Protein AF-A0A2T6ZGC5-F1 (afdb_monomer_lite)

Organism: Tuber borchii (NCBI:txid42251)

Foldseek 3Di:
DFLPLAAAALVLLVLQLPQADFLLVSLVVSCPPPVCVVCVLSNLSNLLSLLVCLLPDPCSLVVSCVNNVNDPPPDDDPDPVVVVSSLSSSLSNLLSSLLNLCVVCVVVPQLLRLCNVVLLVLLVVLVVVVVVVVVVPPPPPPPDPDDSSNLSSLLSNQSSLCVQVVVSVVSRGGGSNRSSVVVHGHDDDSVVSVVSCVVLVVDDPDPPPPPPPPDDDDDDDDDDDDDDDDDDDDDDDDDDDDDDDDDDDDDDDDDDDDPDPCPDDNLVVLVVVLVVLLAAADDPVVLVVSLVSCVVPVVSVQPDDLVCLALSNLLSNLVHPLSSSLSNLQSLLADPPPPDPPDDDDDDDDDDDDDPDRDDSVVSNVSNLVSLLLHALDPSSLVSLLCCQQVDPSDDLVSNLVSLQSNLVNLLVVLVVLVVVCVPDPCPSVVVSLVSLLSNLVSVVSCVVSVSDDLVSCVVSLVSSCSVSVSRPSSVVSSNVSND

Sequence (484 aa):
MFLSTDPLPAELVRTLTIFTDPFQKTANAFLSIPTVRENAFTRVCELHNTLEILSTVHEPISTLMQILGTRTSSGHEFASSSAQEYAREYLGFMLNAEFVLFEAYRIYGLRMNPSLAHWVDVCREYEAAGKQKKQQSGDDGSAKSSGVREEVLRIRVAFVKGILCEHGDRLAGLSPHEFASRGLEFVVDVESFTEALYEQGIYDAPIEGKKSLRGGSGGAGKGHGRELGVDAGASVGGSGCSSASGLTSGAQTPSNGRPSPLAQDTAAEVSTFLVRAMSEELRPNVVNSLLATLKSKPSLLTVYPLDFLSSPTLASLISNNPVLARGILLLLLFPPNTTATTANTTPTPPSTTTPPSPPSTSQRRQEILSSLSFLTPTLNALETINILITQTSALTKDETNLLIHNFLSNGTRSAEEMLDGEYRDGGSGKRAQVRQVQLLCLFVHSLLRAGVISLRDVYYEVQMLGVTFMNVKEARELWRAVSG

Structure (mmCIF, N/CA/C/O backbone):
data_AF-A0A2T6ZGC5-F1
#
_entry.id   AF-A0A2T6ZGC5-F1
#
loop_
_atom_site.group_PDB
_atom_site.id
_atom_site.type_symbol
_atom_site.label_atom_id
_atom_site.label_alt_id
_atom_site.label_comp_id
_atom_site.label_asym_id
_atom_site.label_entity_id
_atom_site.label_seq_id
_atom_site.pdbx_PDB_ins_code
_atom_site.Cartn_x
_atom_site.Cartn_y
_atom_site.Cartn_z
_atom_site.occupancy
_atom_site.B_iso_or_equiv
_atom_site.auth_seq_id
_atom_site.auth_comp_id
_atom_site.auth_asym_id
_atom_site.auth_atom_id
_atom_site.pdbx_PDB_model_num
ATOM 1 N N . MET A 1 1 ? -3.421 14.258 -1.853 1.00 32.41 1 MET A N 1
ATOM 2 C CA . MET A 1 1 ? -2.147 13.718 -2.361 1.00 32.41 1 MET A CA 1
ATOM 3 C C . MET A 1 1 ? -2.339 12.333 -2.989 1.00 32.41 1 MET A C 1
ATOM 5 O O . MET A 1 1 ? -1.838 11.347 -2.471 1.00 32.41 1 MET A O 1
ATOM 9 N N . PHE A 1 2 ? -3.185 12.253 -4.020 1.00 35.22 2 PHE A N 1
ATOM 10 C CA . PHE A 1 2 ? -3.506 11.026 -4.753 1.00 35.22 2 PHE A CA 1
ATOM 11 C C . PHE A 1 2 ? -2.220 10.223 -5.062 1.00 35.22 2 PHE A C 1
ATOM 13 O O . PHE A 1 2 ? -1.184 10.859 -5.273 1.00 35.22 2 PHE A O 1
ATOM 20 N N . LEU A 1 3 ? -2.239 8.875 -5.073 1.00 46.47 3 LEU A N 1
ATOM 21 C CA . LEU A 1 3 ? -1.210 8.110 -5.799 1.00 46.47 3 LEU A CA 1
ATOM 22 C C . LEU A 1 3 ? -1.077 8.770 -7.157 1.00 46.47 3 LEU A C 1
ATOM 24 O O . LEU A 1 3 ? -2.029 8.792 -7.931 1.00 46.47 3 LEU A O 1
ATOM 28 N N . SER A 1 4 ? 0.072 9.388 -7.375 1.00 53.59 4 SER A N 1
ATOM 29 C CA . SER A 1 4 ? 0.343 10.141 -8.580 1.00 53.59 4 SER A CA 1
ATOM 30 C C . SER A 1 4 ? 0.268 9.153 -9.739 1.00 53.59 4 SER A C 1
ATOM 32 O O . SER A 1 4 ? 1.175 8.346 -9.911 1.00 53.59 4 SER A O 1
ATOM 34 N N . THR A 1 5 ? -0.844 9.150 -10.479 1.00 72.81 5 THR A N 1
ATOM 35 C CA . THR A 1 5 ? -0.943 8.490 -11.791 1.00 72.81 5 THR A CA 1
ATOM 36 C C . THR A 1 5 ? -0.094 9.227 -12.822 1.00 72.81 5 THR A C 1
ATOM 38 O O . THR A 1 5 ? 0.101 8.736 -13.935 1.00 72.81 5 THR A O 1
ATOM 41 N N . ASP A 1 6 ? 0.442 10.387 -12.436 1.00 81.88 6 ASP A N 1
ATOM 42 C CA . ASP A 1 6 ? 1.354 11.155 -13.246 1.00 81.88 6 ASP A CA 1
ATOM 43 C C . ASP A 1 6 ? 2.667 10.384 -13.456 1.00 81.88 6 ASP A C 1
ATOM 45 O O . ASP A 1 6 ? 3.156 9.669 -12.570 1.00 81.88 6 ASP A O 1
ATOM 49 N N . PRO A 1 7 ? 3.270 10.529 -14.645 1.00 88.56 7 PRO A N 1
ATOM 50 C CA . PRO A 1 7 ? 4.621 10.061 -14.869 1.00 88.56 7 PRO A CA 1
ATOM 51 C C . PRO A 1 7 ? 5.603 10.836 -13.987 1.00 88.56 7 PRO A C 1
ATOM 53 O O . PRO A 1 7 ? 5.357 11.963 -13.546 1.00 88.56 7 PRO A O 1
ATOM 56 N N . LEU A 1 8 ? 6.772 10.239 -13.794 1.00 93.31 8 LEU A N 1
ATOM 57 C CA . LEU A 1 8 ? 7.867 10.853 -13.071 1.00 93.31 8 LEU A CA 1
ATOM 58 C C . LEU A 1 8 ? 8.237 12.209 -13.716 1.00 93.31 8 LEU A C 1
ATOM 60 O O . LEU A 1 8 ? 8.370 12.287 -14.942 1.00 93.31 8 LEU A O 1
ATOM 64 N N . PRO A 1 9 ? 8.439 13.284 -12.928 1.00 94.31 9 PRO A N 1
ATOM 65 C CA . PRO A 1 9 ? 8.821 14.585 -13.464 1.00 94.31 9 PRO A CA 1
ATOM 66 C C . PRO A 1 9 ? 10.068 14.522 -14.350 1.00 94.31 9 PRO A C 1
ATOM 68 O O . PRO A 1 9 ? 11.040 13.844 -14.015 1.00 94.31 9 PRO A O 1
ATOM 71 N N . ALA A 1 10 ? 10.085 15.313 -15.428 1.00 95.75 10 ALA A N 1
ATOM 72 C CA . ALA A 1 10 ? 11.158 15.326 -16.429 1.00 95.75 10 ALA A CA 1
ATOM 73 C C . ALA A 1 10 ? 12.575 15.428 -15.831 1.00 95.75 10 ALA A C 1
ATOM 75 O O . ALA A 1 10 ? 13.498 14.769 -16.298 1.00 95.75 10 ALA A O 1
ATOM 76 N N . GLU A 1 11 ? 12.753 16.233 -14.780 1.00 95.56 11 GLU A N 1
ATOM 77 C CA . GLU A 1 11 ? 14.049 16.416 -14.113 1.00 95.56 11 GLU A CA 1
ATOM 78 C C . GLU A 1 11 ? 14.565 15.131 -13.449 1.00 95.56 11 GLU A C 1
ATOM 80 O O . GLU A 1 11 ? 15.749 14.798 -13.518 1.00 95.56 11 GLU A O 1
ATOM 85 N N . LEU A 1 12 ? 13.654 14.366 -12.853 1.00 96.94 12 LEU A N 1
ATOM 86 C CA . LEU A 1 12 ? 13.974 13.080 -12.251 1.00 96.94 12 LEU A CA 1
ATOM 87 C C . LEU A 1 12 ? 14.239 12.028 -13.335 1.00 96.94 12 LEU A C 1
ATOM 89 O O . LEU A 1 12 ? 15.185 11.255 -13.215 1.00 96.94 12 LEU A O 1
ATOM 93 N N . VAL A 1 13 ? 13.478 12.056 -14.434 1.00 97.06 13 VAL A N 1
ATOM 94 C CA . VAL A 1 13 ? 13.706 11.176 -15.593 1.00 97.06 13 VAL A CA 1
ATOM 95 C C . VAL A 1 13 ? 15.094 11.401 -16.198 1.00 97.06 13 VAL A C 1
ATOM 97 O O . VAL A 1 13 ? 15.792 10.425 -16.457 1.00 97.06 13 VAL A O 1
ATOM 100 N N . ARG A 1 14 ? 15.557 12.654 -16.332 1.00 96.69 14 ARG A N 1
ATOM 101 C CA . ARG A 1 14 ? 16.923 12.971 -16.811 1.00 96.69 14 ARG A CA 1
ATOM 102 C C . ARG A 1 14 ? 18.022 12.355 -15.954 1.00 96.69 14 ARG A C 1
ATOM 104 O O . ARG A 1 14 ? 19.057 11.957 -16.473 1.00 96.69 14 ARG A O 1
ATOM 111 N N . THR A 1 15 ? 17.805 12.267 -14.644 1.00 97.31 15 THR A N 1
ATOM 112 C CA . THR A 1 15 ? 18.776 11.632 -13.740 1.00 97.31 15 THR A CA 1
ATOM 113 C C . THR A 1 15 ? 18.890 10.133 -14.029 1.00 97.31 15 THR A C 1
ATOM 115 O O . THR A 1 15 ? 19.962 9.551 -13.892 1.00 97.31 15 THR A O 1
ATOM 118 N N . LEU A 1 16 ? 17.799 9.508 -14.475 1.00 98.00 16 LEU A N 1
ATOM 119 C CA . LEU A 1 16 ? 17.730 8.075 -14.745 1.00 98.00 16 LEU A CA 1
ATOM 120 C C . LEU A 1 16 ? 18.127 7.700 -16.178 1.00 98.00 16 LEU A C 1
ATOM 122 O O . LEU A 1 16 ? 18.433 6.538 -16.417 1.00 98.00 16 LEU A O 1
ATOM 126 N N . THR A 1 17 ? 18.195 8.634 -17.130 1.00 97.31 17 THR A N 1
ATOM 127 C CA . THR A 1 17 ? 18.652 8.335 -18.503 1.00 97.31 17 THR A CA 1
ATOM 128 C C . THR A 1 17 ? 20.176 8.225 -18.635 1.00 97.31 17 THR A C 1
ATOM 130 O O . THR A 1 17 ? 20.671 7.859 -19.702 1.00 97.31 17 THR A O 1
ATOM 133 N N . ILE A 1 18 ? 20.941 8.491 -17.566 1.00 96.88 18 ILE A N 1
ATOM 134 C CA . ILE A 1 18 ? 22.409 8.411 -17.580 1.00 96.88 18 ILE A CA 1
ATOM 135 C C . ILE A 1 18 ? 22.857 6.967 -17.851 1.00 96.88 18 ILE A C 1
ATOM 137 O O . ILE A 1 18 ? 22.715 6.076 -17.016 1.00 96.88 18 ILE A O 1
ATOM 141 N N . PHE A 1 19 ? 23.438 6.740 -19.029 1.00 97.12 19 PHE A N 1
ATOM 142 C CA . PHE A 1 19 ? 23.759 5.398 -19.526 1.00 97.12 19 PHE A CA 1
ATOM 143 C C . PHE A 1 19 ? 25.135 4.868 -19.081 1.00 97.12 19 PHE A C 1
ATOM 145 O O . PHE A 1 19 ? 25.390 3.666 -19.144 1.00 97.12 19 PHE A O 1
ATOM 152 N N . THR A 1 20 ? 26.033 5.757 -18.653 1.00 97.75 20 THR A N 1
ATOM 153 C CA . THR A 1 20 ? 27.451 5.449 -18.393 1.00 97.75 20 THR A CA 1
ATOM 154 C C . THR A 1 20 ? 27.832 5.428 -16.920 1.00 97.75 20 THR A C 1
ATOM 156 O O . THR A 1 20 ? 28.897 4.918 -16.585 1.00 97.75 20 THR A O 1
ATOM 159 N N . ASP A 1 21 ? 27.008 5.997 -16.042 1.00 98.19 21 ASP A N 1
ATOM 160 C CA . ASP A 1 21 ? 27.297 6.004 -14.610 1.00 98.19 21 ASP A CA 1
ATOM 161 C C . ASP A 1 21 ? 26.933 4.655 -13.972 1.00 98.19 21 ASP A C 1
ATOM 163 O O . ASP A 1 21 ? 25.966 4.020 -14.402 1.00 98.19 21 ASP A O 1
ATOM 167 N N . PRO A 1 22 ? 27.677 4.211 -12.938 1.00 98.56 22 PRO A N 1
ATOM 168 C CA . PRO A 1 22 ? 27.315 3.020 -12.186 1.00 98.56 22 PRO A CA 1
ATOM 169 C C . PRO A 1 22 ? 25.927 3.138 -11.551 1.00 98.56 22 PRO A C 1
ATOM 171 O O . PRO A 1 22 ? 25.577 4.195 -11.019 1.00 98.56 22 PRO A O 1
ATOM 174 N N . PHE A 1 23 ? 25.180 2.035 -11.511 1.00 98.56 23 PHE A N 1
ATOM 175 C CA . PHE A 1 23 ? 23.826 1.975 -10.963 1.00 98.56 23 PHE A CA 1
ATOM 176 C C . PHE A 1 23 ? 23.735 2.545 -9.544 1.00 98.56 23 PHE A C 1
ATOM 178 O O . PHE A 1 23 ? 22.854 3.356 -9.261 1.00 98.56 23 PHE A O 1
ATOM 185 N N . GLN A 1 24 ? 24.689 2.210 -8.667 1.00 98.38 24 GLN A N 1
ATOM 186 C CA . GLN A 1 24 ? 24.719 2.747 -7.304 1.00 98.38 24 GLN A CA 1
ATOM 187 C C . GLN A 1 24 ? 24.884 4.266 -7.278 1.00 98.38 24 GLN A C 1
ATOM 189 O O . GLN A 1 24 ? 24.273 4.947 -6.455 1.00 98.38 24 GLN A O 1
ATOM 194 N N . LYS A 1 25 ? 25.721 4.812 -8.165 1.00 98.31 25 LYS A N 1
ATOM 195 C CA . LYS A 1 25 ? 25.958 6.255 -8.240 1.00 98.31 25 LYS A CA 1
ATOM 196 C C . LYS A 1 25 ? 24.679 6.966 -8.675 1.00 98.31 25 LYS A C 1
ATOM 198 O O . LYS A 1 25 ? 24.287 7.934 -8.026 1.00 98.31 25 LYS A O 1
ATOM 203 N N . THR A 1 26 ? 24.012 6.452 -9.707 1.00 98.38 26 THR A N 1
ATOM 204 C CA . THR A 1 26 ? 22.738 6.989 -10.197 1.00 98.38 26 THR A CA 1
ATOM 205 C C . THR A 1 26 ? 21.643 6.901 -9.134 1.00 98.38 26 THR A C 1
ATOM 207 O O . THR A 1 26 ? 20.960 7.892 -8.878 1.00 98.38 26 THR A O 1
ATOM 210 N N . ALA A 1 27 ? 21.513 5.762 -8.446 1.00 98.12 27 ALA A N 1
ATOM 211 C CA . ALA A 1 27 ? 20.518 5.594 -7.391 1.00 98.12 27 ALA A CA 1
ATOM 212 C C . ALA A 1 27 ? 20.768 6.510 -6.188 1.00 98.12 27 ALA A C 1
ATOM 214 O O . ALA A 1 27 ? 19.842 7.170 -5.719 1.00 98.12 27 ALA A O 1
ATOM 215 N N . ASN A 1 28 ? 22.019 6.632 -5.736 1.00 97.81 28 ASN A N 1
ATOM 216 C CA . ASN A 1 28 ? 22.379 7.558 -4.663 1.00 97.81 28 ASN A CA 1
ATOM 217 C C . ASN A 1 28 ? 22.087 9.011 -5.053 1.00 97.81 28 ASN A C 1
ATOM 219 O O . ASN A 1 28 ? 21.579 9.770 -4.228 1.00 97.81 28 ASN A O 1
ATOM 223 N N . ALA A 1 29 ? 22.386 9.399 -6.298 1.00 97.56 29 ALA A N 1
ATOM 224 C CA . ALA A 1 29 ? 22.079 10.732 -6.803 1.00 97.56 29 ALA A CA 1
ATOM 225 C C . ALA A 1 29 ? 20.566 10.987 -6.789 1.00 97.56 29 ALA A C 1
ATOM 227 O O . ALA A 1 29 ? 20.135 11.990 -6.228 1.00 97.56 29 ALA A O 1
ATOM 228 N N . PHE A 1 30 ? 19.769 10.048 -7.310 1.00 97.62 30 PHE A N 1
ATOM 229 C CA . PHE A 1 30 ? 18.309 10.133 -7.339 1.00 97.62 30 PHE A CA 1
ATOM 230 C C . PHE A 1 30 ? 17.697 10.243 -5.935 1.00 97.62 30 PHE A C 1
ATOM 232 O O . PHE A 1 30 ? 16.934 11.165 -5.652 1.00 97.62 30 PHE A O 1
ATOM 239 N N . LEU A 1 31 ? 18.070 9.338 -5.026 1.00 96.50 31 LEU A N 1
ATOM 240 C CA . LEU A 1 31 ? 17.532 9.283 -3.662 1.00 96.50 31 LEU A CA 1
ATOM 241 C C . LEU A 1 31 ? 17.993 10.461 -2.788 1.00 96.50 31 LEU A C 1
ATOM 243 O O . LEU A 1 31 ? 17.364 10.756 -1.772 1.00 96.50 31 LEU A O 1
ATOM 247 N N . SER A 1 32 ? 19.060 11.163 -3.179 1.00 96.69 32 SER A N 1
ATOM 248 C CA . SER A 1 32 ? 19.543 12.359 -2.478 1.00 96.69 32 SER A CA 1
ATOM 249 C C . SER A 1 32 ? 18.801 13.642 -2.866 1.00 96.69 32 SER A C 1
ATOM 251 O O . SER A 1 32 ? 18.966 14.657 -2.186 1.00 96.69 32 SER A O 1
ATOM 253 N N . ILE A 1 33 ? 17.980 13.630 -3.924 1.00 97.00 33 ILE A N 1
ATOM 254 C CA . ILE A 1 33 ? 17.231 14.812 -4.369 1.00 97.00 33 ILE A CA 1
ATOM 255 C C . ILE A 1 33 ? 16.210 15.205 -3.281 1.00 97.00 33 ILE A C 1
ATOM 257 O O . ILE A 1 33 ? 15.411 14.359 -2.872 1.00 97.00 33 ILE A O 1
ATOM 261 N N . PRO A 1 34 ? 16.168 16.473 -2.815 1.00 96.00 34 PRO A N 1
ATOM 262 C CA . PRO A 1 34 ? 15.280 16.887 -1.723 1.00 96.00 34 PRO A CA 1
ATOM 263 C C . PRO A 1 34 ? 13.802 16.550 -1.957 1.00 96.00 34 PRO A C 1
ATOM 265 O O . PRO A 1 34 ? 13.159 15.970 -1.089 1.00 96.00 34 PRO A O 1
ATOM 268 N N . THR A 1 35 ? 13.288 16.797 -3.166 1.00 92.50 35 THR A N 1
ATOM 269 C CA . THR A 1 35 ? 11.891 16.500 -3.531 1.00 92.50 35 THR A CA 1
ATOM 270 C C . THR A 1 35 ? 11.576 15.004 -3.578 1.00 92.50 35 THR A C 1
ATOM 272 O O . THR A 1 35 ? 10.405 14.628 -3.469 1.00 92.50 35 THR A O 1
ATOM 275 N N . VAL A 1 36 ? 12.600 14.157 -3.745 1.00 93.38 36 VAL A N 1
ATOM 276 C CA . VAL A 1 36 ? 12.496 12.702 -3.608 1.00 93.38 36 VAL A CA 1
ATOM 277 C C . VAL A 1 36 ? 12.487 12.333 -2.136 1.00 93.38 36 VAL A C 1
ATOM 279 O O . VAL A 1 36 ? 11.595 11.615 -1.718 1.00 93.38 36 VAL A O 1
ATOM 282 N N . ARG A 1 37 ? 13.391 12.872 -1.314 1.00 91.94 37 ARG A N 1
ATOM 283 C CA . ARG A 1 37 ? 13.428 12.575 0.129 1.00 91.94 37 ARG A CA 1
ATOM 284 C C . ARG A 1 37 ? 12.152 12.977 0.862 1.00 91.94 37 ARG A C 1
ATOM 286 O O . ARG A 1 37 ? 11.682 12.228 1.710 1.00 91.94 37 ARG A O 1
ATOM 293 N N . GLU A 1 38 ? 11.599 14.138 0.530 1.00 87.06 38 GLU A N 1
ATOM 294 C CA . GLU A 1 38 ? 10.364 14.650 1.131 1.00 87.06 38 GLU A CA 1
ATOM 295 C C . GLU A 1 38 ? 9.138 13.804 0.762 1.00 87.06 38 GLU A C 1
ATOM 297 O O . GLU A 1 38 ? 8.193 13.730 1.538 1.00 87.06 38 GLU A O 1
ATOM 302 N N . ASN A 1 39 ? 9.153 13.153 -0.408 1.00 87.69 39 ASN A N 1
ATOM 303 C CA . ASN A 1 39 ? 8.008 12.419 -0.953 1.00 87.69 39 ASN A CA 1
ATOM 304 C C . ASN A 1 39 ? 8.427 11.062 -1.540 1.00 87.69 39 ASN A C 1
ATOM 306 O O . ASN A 1 39 ? 8.001 10.701 -2.639 1.00 87.69 39 ASN A O 1
ATOM 310 N N . ALA A 1 40 ? 9.282 10.319 -0.828 1.00 86.50 40 ALA A N 1
ATOM 311 C CA . ALA A 1 40 ? 9.974 9.145 -1.376 1.00 86.50 40 ALA A CA 1
ATOM 312 C C . ALA A 1 40 ? 8.998 8.103 -1.919 1.00 86.50 40 ALA A C 1
ATOM 314 O O . ALA A 1 40 ? 9.161 7.612 -3.033 1.00 86.50 40 ALA A O 1
ATOM 315 N N . PHE A 1 41 ? 7.926 7.856 -1.169 1.00 82.38 41 PHE A N 1
ATOM 316 C CA . PHE A 1 41 ? 6.846 6.974 -1.581 1.00 82.38 41 PHE A CA 1
ATOM 317 C C . PHE A 1 41 ? 6.195 7.418 -2.896 1.00 82.38 41 PHE A C 1
ATOM 319 O O . PHE A 1 41 ? 6.123 6.639 -3.841 1.00 82.38 41 PHE A O 1
ATOM 326 N N . THR A 1 42 ? 5.772 8.683 -2.990 1.00 85.44 42 THR A N 1
ATOM 327 C CA . THR A 1 42 ? 5.144 9.217 -4.205 1.00 85.44 42 THR A CA 1
ATOM 328 C C . THR A 1 42 ? 6.069 9.064 -5.407 1.00 85.44 42 THR A C 1
ATOM 330 O O . THR A 1 42 ? 5.618 8.642 -6.466 1.00 85.44 42 THR A O 1
ATOM 333 N N . ARG A 1 43 ? 7.373 9.324 -5.240 1.00 93.19 43 ARG A N 1
ATOM 334 C CA . ARG A 1 43 ? 8.353 9.164 -6.324 1.00 93.19 43 ARG A CA 1
ATOM 335 C C . ARG A 1 43 ? 8.565 7.713 -6.732 1.00 93.19 43 ARG A C 1
ATOM 337 O O . ARG A 1 43 ? 8.729 7.452 -7.917 1.00 93.19 43 ARG A O 1
ATOM 344 N N . VAL A 1 44 ? 8.525 6.774 -5.791 1.00 90.94 44 VAL A N 1
ATOM 345 C CA . VAL A 1 44 ? 8.548 5.335 -6.094 1.00 90.94 44 VAL A CA 1
ATOM 346 C C . VAL A 1 44 ? 7.308 4.927 -6.895 1.00 90.94 44 VAL A C 1
ATOM 348 O O . VAL A 1 44 ? 7.434 4.185 -7.866 1.00 90.94 44 VAL A O 1
ATOM 351 N N . CYS A 1 45 ? 6.122 5.431 -6.544 1.00 86.25 45 CYS A N 1
ATOM 352 C CA . CYS A 1 45 ? 4.897 5.157 -7.301 1.00 86.25 45 CYS A CA 1
ATOM 353 C C . CYS A 1 45 ? 4.952 5.731 -8.724 1.00 86.25 45 CYS A C 1
ATOM 355 O O . CYS A 1 45 ? 4.665 5.017 -9.679 1.00 86.25 45 CYS A O 1
ATOM 357 N N . GLU A 1 46 ? 5.377 6.986 -8.885 1.00 92.94 46 GLU A N 1
ATOM 358 C CA . GLU A 1 46 ? 5.566 7.607 -10.205 1.00 92.94 46 GLU A CA 1
ATOM 359 C C . GLU A 1 46 ? 6.604 6.854 -11.049 1.00 92.94 46 GLU A C 1
ATOM 361 O O . GLU A 1 46 ? 6.453 6.725 -12.266 1.00 92.94 46 GLU A O 1
ATOM 366 N N . LEU A 1 47 ? 7.657 6.331 -10.411 1.00 95.44 47 LEU A N 1
ATOM 367 C CA . LEU A 1 47 ? 8.680 5.522 -11.066 1.00 95.44 47 LEU A CA 1
ATOM 368 C C . LEU A 1 47 ? 8.102 4.201 -11.594 1.00 95.44 47 LEU A C 1
ATOM 370 O O . LEU A 1 47 ? 8.334 3.870 -12.757 1.00 95.44 47 LEU A O 1
ATOM 374 N N . HIS A 1 48 ? 7.307 3.497 -10.778 1.00 92.94 48 HIS A N 1
ATOM 375 C CA . HIS A 1 48 ? 6.555 2.303 -11.193 1.00 92.94 48 HIS A CA 1
ATOM 376 C C . HIS A 1 48 ? 5.620 2.602 -12.366 1.00 92.94 48 HIS A C 1
ATOM 378 O O . HIS A 1 48 ? 5.701 1.937 -13.397 1.00 92.94 48 HIS A O 1
ATOM 384 N N . ASN A 1 49 ? 4.813 3.659 -12.261 1.00 89.38 49 ASN A N 1
ATOM 385 C CA . ASN A 1 49 ? 3.880 4.056 -13.319 1.00 89.38 49 ASN A CA 1
ATOM 386 C C . ASN A 1 49 ? 4.613 4.377 -14.626 1.00 89.38 49 ASN A C 1
ATOM 388 O O . ASN A 1 49 ? 4.203 3.954 -15.705 1.00 89.38 49 ASN A O 1
ATOM 392 N N . THR A 1 50 ? 5.743 5.082 -14.544 1.00 95.31 50 THR A N 1
ATOM 393 C CA . THR A 1 50 ? 6.549 5.410 -15.728 1.00 95.31 50 THR A CA 1
ATOM 394 C C . THR A 1 50 ? 7.146 4.151 -16.362 1.00 95.31 50 THR A C 1
ATOM 396 O O . THR A 1 50 ? 7.112 4.013 -17.585 1.00 95.31 50 THR A O 1
ATOM 399 N N . LEU A 1 51 ? 7.651 3.208 -15.556 1.00 95.81 51 LEU A N 1
ATOM 400 C CA . LEU A 1 51 ? 8.127 1.909 -16.041 1.00 95.81 51 LEU A CA 1
ATOM 401 C C . LEU A 1 51 ? 7.014 1.134 -16.753 1.00 95.81 51 LEU A C 1
ATOM 403 O O . LEU A 1 51 ? 7.242 0.618 -17.847 1.00 95.81 51 LEU A O 1
ATOM 407 N N . GLU A 1 52 ? 5.817 1.068 -16.175 1.00 92.81 52 GLU A N 1
ATOM 408 C CA . GLU A 1 52 ? 4.666 0.363 -16.748 1.00 92.81 52 GLU A CA 1
ATOM 409 C C . GLU A 1 52 ? 4.215 0.987 -18.080 1.00 92.81 52 GLU A C 1
ATOM 411 O O . GLU A 1 52 ? 4.095 0.285 -19.091 1.00 92.81 52 GLU A O 1
ATOM 416 N N . ILE A 1 53 ? 4.067 2.317 -18.129 1.00 92.94 53 ILE A N 1
ATOM 417 C CA . ILE A 1 53 ? 3.710 3.062 -19.348 1.00 92.94 53 ILE A CA 1
ATOM 418 C C . ILE A 1 53 ? 4.711 2.765 -20.470 1.00 92.94 53 ILE A C 1
ATOM 420 O O . ILE A 1 53 ? 4.328 2.389 -21.580 1.00 92.94 53 ILE A O 1
ATOM 424 N N . LEU A 1 54 ? 6.010 2.884 -20.184 1.00 95.19 54 LEU A N 1
ATOM 425 C CA . LEU A 1 54 ? 7.062 2.659 -21.177 1.00 95.19 54 LEU A CA 1
ATOM 426 C C . LEU A 1 54 ? 7.236 1.182 -21.552 1.00 95.19 54 LEU A C 1
ATOM 428 O O . LEU A 1 54 ? 7.852 0.874 -22.572 1.00 95.19 54 LEU A O 1
ATOM 432 N N . SER A 1 55 ? 6.714 0.256 -20.752 1.00 93.31 55 SER A N 1
ATOM 433 C CA . SER A 1 55 ? 6.723 -1.174 -21.074 1.00 93.31 55 SER A CA 1
ATOM 434 C C . SER A 1 55 ? 5.592 -1.549 -22.019 1.00 93.31 55 SER A C 1
ATOM 436 O O . SER A 1 55 ? 5.764 -2.417 -22.872 1.00 93.31 55 SER A O 1
ATOM 438 N N . THR A 1 56 ? 4.439 -0.900 -21.890 1.00 91.69 56 THR A N 1
ATOM 439 C CA . THR A 1 56 ? 3.199 -1.293 -22.573 1.00 91.69 56 THR A CA 1
ATOM 440 C C . THR A 1 56 ? 2.961 -0.528 -23.873 1.00 91.69 56 THR A C 1
ATOM 442 O O . THR A 1 56 ? 2.376 -1.077 -24.807 1.00 91.69 56 THR A O 1
ATOM 445 N N . VAL A 1 57 ? 3.459 0.705 -23.987 1.00 94.62 57 VAL A N 1
ATOM 446 C CA . VAL A 1 57 ? 3.269 1.533 -25.185 1.00 94.62 57 VAL A CA 1
ATOM 447 C C . VAL A 1 57 ? 4.026 0.986 -26.410 1.00 94.62 57 VAL A C 1
ATOM 449 O O . VAL A 1 57 ? 5.096 0.376 -26.307 1.00 94.62 57 VAL A O 1
ATOM 452 N N . HIS A 1 58 ? 3.462 1.216 -27.602 1.00 92.56 58 HIS A N 1
ATOM 453 C CA . HIS A 1 58 ? 4.039 0.781 -28.880 1.00 92.56 58 HIS A CA 1
ATOM 454 C C . HIS A 1 58 ? 5.323 1.549 -29.241 1.00 92.56 58 HIS A C 1
ATOM 456 O O . HIS A 1 58 ? 6.269 0.961 -29.763 1.00 92.56 58 HIS A O 1
ATOM 462 N N . GLU A 1 59 ? 5.377 2.848 -28.922 1.00 94.06 59 GLU A N 1
ATOM 463 C CA . GLU A 1 59 ? 6.512 3.737 -29.205 1.00 94.06 59 GLU A CA 1
ATOM 464 C C . GLU A 1 59 ? 7.141 4.302 -27.918 1.00 94.06 59 GLU A C 1
ATOM 466 O O . GLU A 1 59 ? 7.027 5.496 -27.632 1.00 94.06 59 GLU A O 1
ATOM 471 N N . PRO A 1 60 ? 7.827 3.468 -27.118 1.00 94.94 60 PRO A N 1
ATOM 472 C CA . PRO A 1 60 ? 8.293 3.873 -25.791 1.00 94.94 60 PRO A CA 1
ATOM 473 C C . PRO A 1 60 ? 9.343 4.978 -25.829 1.00 94.94 60 PRO A C 1
ATOM 475 O O . PRO A 1 60 ? 9.374 5.827 -24.945 1.00 94.94 60 PRO A O 1
ATOM 478 N N . ILE A 1 61 ? 10.162 5.023 -26.880 1.00 95.44 61 ILE A N 1
ATOM 479 C CA . ILE A 1 61 ? 11.143 6.090 -27.076 1.00 95.44 61 ILE A CA 1
ATOM 480 C C . ILE A 1 61 ? 10.438 7.441 -27.262 1.00 95.44 61 ILE A C 1
ATOM 482 O O . ILE A 1 61 ? 10.770 8.396 -26.565 1.00 95.44 61 ILE A O 1
ATOM 486 N N . SER A 1 62 ? 9.438 7.516 -28.148 1.00 94.19 62 SER A N 1
ATOM 487 C CA . SER A 1 62 ? 8.650 8.734 -28.376 1.00 94.19 62 SER A CA 1
ATOM 488 C C . SER A 1 62 ? 7.973 9.204 -27.083 1.00 94.19 62 SER A C 1
ATOM 490 O O . SER A 1 62 ? 8.022 10.388 -26.752 1.00 94.19 62 SER A O 1
ATOM 492 N N . THR A 1 63 ? 7.398 8.272 -26.314 1.00 95.12 63 THR A N 1
ATOM 493 C CA . THR A 1 63 ? 6.767 8.568 -25.019 1.00 95.12 63 THR A CA 1
ATOM 494 C C . THR A 1 63 ? 7.774 9.074 -23.985 1.00 95.12 63 THR A C 1
ATOM 496 O O . THR A 1 63 ? 7.501 10.064 -23.311 1.00 95.12 63 THR A O 1
ATOM 499 N N . LEU A 1 64 ? 8.959 8.464 -23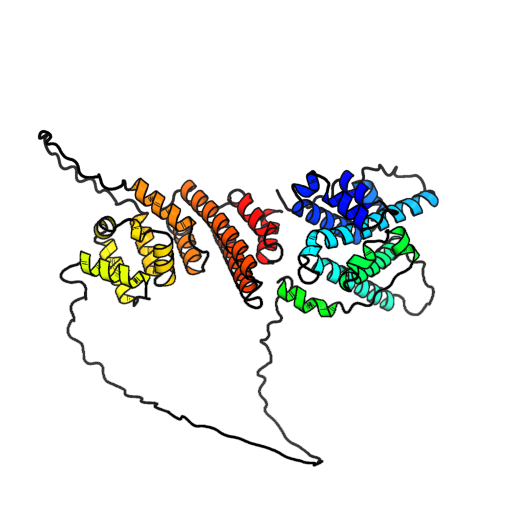.882 1.00 95.75 64 LEU A N 1
ATOM 500 C CA . LEU A 1 64 ? 10.014 8.935 -22.980 1.00 95.75 64 LEU A CA 1
ATOM 501 C C . LEU A 1 64 ? 10.479 10.352 -23.347 1.00 95.75 64 LEU A C 1
ATOM 503 O O . LEU A 1 64 ? 10.611 11.205 -22.470 1.00 95.75 64 LEU A O 1
ATOM 507 N N . MET A 1 65 ? 10.667 10.628 -24.639 1.00 94.62 65 MET A N 1
ATOM 508 C CA . MET A 1 65 ? 11.019 11.965 -25.133 1.00 94.62 65 MET A CA 1
ATOM 509 C C . MET A 1 65 ? 9.945 13.003 -24.784 1.00 94.62 65 MET A C 1
ATOM 511 O O . MET A 1 65 ? 10.250 14.097 -24.305 1.00 94.62 65 MET A O 1
ATOM 515 N N . GLN A 1 66 ? 8.670 12.635 -24.923 1.00 94.00 66 GLN A N 1
ATOM 516 C CA . GLN A 1 66 ? 7.562 13.495 -24.519 1.00 94.00 66 GLN A CA 1
ATOM 517 C C . GLN A 1 66 ? 7.609 13.825 -23.019 1.00 94.00 66 GLN A C 1
ATOM 519 O O . GLN A 1 66 ? 7.437 14.990 -22.656 1.00 94.00 66 GLN A O 1
ATOM 524 N N . ILE A 1 67 ? 7.891 12.840 -22.157 1.00 93.56 67 ILE A N 1
ATOM 525 C CA . ILE A 1 67 ? 8.034 13.048 -20.705 1.00 93.56 67 ILE A CA 1
ATOM 526 C C . ILE A 1 67 ? 9.218 13.977 -20.398 1.00 93.56 67 ILE A C 1
ATOM 528 O O . ILE A 1 67 ? 9.111 14.858 -19.548 1.00 93.56 67 ILE A O 1
ATOM 532 N N . LEU A 1 68 ? 10.330 13.845 -21.127 1.00 93.56 68 LEU A N 1
ATOM 533 C CA . LEU A 1 68 ? 11.500 14.726 -21.011 1.00 93.56 68 LEU A CA 1
ATOM 534 C C . LEU A 1 68 ? 11.245 16.164 -21.505 1.00 93.56 68 LEU A C 1
ATOM 536 O O . LEU A 1 68 ? 12.079 17.052 -21.281 1.00 93.56 68 LEU A O 1
ATOM 540 N N . GLY A 1 69 ? 10.105 16.402 -22.161 1.00 91.31 69 GLY A N 1
ATOM 541 C CA . GLY A 1 69 ? 9.738 17.677 -22.768 1.00 91.31 69 GLY A CA 1
ATOM 542 C C . GLY A 1 69 ? 10.484 17.970 -24.071 1.00 91.31 69 GLY A C 1
ATOM 543 O O . GLY A 1 69 ? 10.476 19.114 -24.534 1.00 91.31 69 GLY A O 1
ATOM 544 N N . THR A 1 70 ? 11.142 16.976 -24.676 1.00 86.44 70 THR A N 1
ATOM 545 C CA . THR A 1 70 ? 11.797 17.148 -25.972 1.00 86.44 70 THR A CA 1
ATOM 546 C C . THR A 1 70 ? 10.729 17.137 -27.064 1.00 86.44 70 THR A C 1
ATOM 548 O O . THR A 1 70 ? 9.992 16.172 -27.260 1.00 86.44 70 THR A O 1
ATOM 551 N N . ARG A 1 71 ? 10.585 18.262 -27.776 1.00 76.44 71 ARG A N 1
ATOM 552 C CA . ARG A 1 71 ? 9.649 18.353 -28.902 1.00 76.44 71 ARG A CA 1
ATOM 553 C C . ARG A 1 71 ? 10.172 17.487 -30.041 1.00 76.44 71 ARG A C 1
ATOM 555 O O . ARG A 1 71 ? 11.081 17.899 -30.756 1.00 76.44 71 ARG A O 1
ATOM 562 N N . THR A 1 72 ? 9.569 16.320 -30.241 1.00 71.69 72 THR A N 1
ATOM 563 C CA . THR A 1 72 ? 9.753 15.547 -31.468 1.00 71.69 72 THR A CA 1
ATOM 564 C C . THR A 1 72 ? 9.138 16.359 -32.605 1.00 71.69 72 THR A C 1
ATOM 566 O O . THR A 1 72 ? 7.915 16.453 -32.719 1.00 71.69 72 THR A O 1
ATOM 569 N N . SER A 1 73 ? 9.961 17.021 -33.418 1.00 70.56 73 SER A N 1
ATOM 570 C CA . SER A 1 73 ? 9.491 17.662 -34.645 1.00 70.56 73 SER A CA 1
ATOM 571 C C . SER A 1 73 ? 8.926 16.573 -35.555 1.00 70.56 73 SER A C 1
ATOM 573 O O . SER A 1 73 ? 9.673 15.818 -36.175 1.00 70.56 73 SER A O 1
ATOM 575 N N . SER A 1 74 ? 7.602 16.456 -35.573 1.00 58.41 74 SER A N 1
ATOM 576 C CA . SER A 1 74 ? 6.851 15.495 -36.369 1.00 58.41 74 SER A CA 1
ATOM 577 C C . SER A 1 74 ? 7.121 15.740 -37.856 1.00 58.41 74 SER A C 1
ATOM 579 O O . SER A 1 74 ? 6.537 16.653 -38.437 1.00 58.41 74 SER A O 1
ATOM 581 N N . GLY A 1 75 ? 8.022 14.969 -38.469 1.00 59.94 75 GLY A N 1
ATOM 582 C CA . GLY A 1 75 ? 8.159 14.961 -39.929 1.00 59.94 75 GLY A CA 1
ATOM 583 C C . GLY A 1 75 ? 9.564 14.864 -40.515 1.00 59.94 75 GLY A C 1
ATOM 584 O O . GLY A 1 75 ? 9.661 14.831 -41.736 1.00 59.94 75 GLY A O 1
ATOM 585 N N . HIS A 1 76 ? 10.635 14.793 -39.720 1.00 57.06 76 HIS A N 1
ATOM 586 C CA . HIS A 1 76 ? 11.972 14.534 -40.267 1.00 57.06 76 HIS A CA 1
ATOM 587 C C . HIS A 1 76 ? 12.431 13.113 -39.940 1.00 57.06 76 HIS A C 1
ATOM 589 O O . HIS A 1 76 ? 12.442 12.723 -38.774 1.00 57.06 76 HIS A O 1
ATOM 595 N N . GLU A 1 77 ? 12.790 12.350 -40.979 1.00 61.22 77 GLU A N 1
ATOM 596 C CA . GLU A 1 77 ? 13.429 11.035 -40.872 1.00 61.22 77 GLU A CA 1
ATOM 597 C C . GLU A 1 77 ? 14.536 11.077 -39.811 1.00 61.22 77 GLU A C 1
ATOM 599 O O . GLU A 1 77 ? 15.481 11.865 -39.912 1.00 61.22 77 GLU A O 1
ATOM 604 N N . PHE A 1 78 ? 14.399 10.255 -38.766 1.00 63.22 78 PHE A N 1
ATOM 605 C CA . PHE A 1 78 ? 15.423 10.119 -37.739 1.00 63.22 78 PHE A CA 1
ATOM 606 C C . PHE A 1 78 ? 16.709 9.641 -38.410 1.00 63.22 78 PHE A C 1
ATOM 608 O O . PHE A 1 78 ? 16.778 8.517 -38.910 1.00 63.22 78 PHE A O 1
ATOM 615 N N . ALA A 1 79 ? 17.736 10.491 -38.414 1.00 73.38 79 ALA A N 1
ATOM 616 C CA . ALA A 1 79 ? 19.076 10.053 -38.760 1.00 73.38 79 ALA A CA 1
ATOM 617 C C . ALA A 1 79 ? 19.426 8.831 -37.892 1.00 73.38 79 ALA A C 1
ATOM 619 O O . ALA A 1 79 ? 19.175 8.821 -36.688 1.00 73.38 79 ALA A O 1
ATOM 620 N N . SER A 1 80 ? 20.009 7.791 -38.485 1.00 77.69 80 SER A N 1
ATOM 621 C CA . SER A 1 80 ? 20.285 6.521 -37.795 1.00 77.69 80 SER A CA 1
ATOM 622 C C . SER A 1 80 ? 21.093 6.682 -36.497 1.00 77.69 80 SER A C 1
ATOM 624 O O . SER A 1 80 ? 20.978 5.854 -35.595 1.00 77.69 80 SER A O 1
ATOM 626 N N . SER A 1 81 ? 21.881 7.756 -36.375 1.00 82.44 81 SER A N 1
ATOM 627 C CA . SER A 1 81 ? 22.632 8.095 -35.164 1.00 82.44 81 SER A CA 1
ATOM 628 C C . SER A 1 81 ? 21.743 8.514 -33.988 1.00 82.44 81 SER A C 1
ATOM 630 O O . SER A 1 81 ? 22.022 8.109 -32.863 1.00 82.44 81 SER A O 1
ATOM 632 N N . SER A 1 82 ? 20.665 9.273 -34.222 1.00 85.81 82 SER A N 1
ATOM 633 C CA . SER A 1 82 ? 19.779 9.734 -33.142 1.00 85.81 82 SER A CA 1
ATOM 634 C C . SER A 1 82 ? 18.897 8.605 -32.619 1.00 85.81 82 SER A C 1
ATOM 636 O O . SER A 1 82 ? 18.693 8.484 -31.416 1.00 85.81 82 SER A O 1
ATOM 638 N N . ALA A 1 83 ? 18.457 7.697 -33.495 1.00 87.69 83 ALA A N 1
ATOM 639 C CA . ALA A 1 83 ? 17.706 6.512 -33.085 1.00 87.69 83 ALA A CA 1
ATOM 640 C C . ALA A 1 83 ? 18.490 5.639 -32.086 1.00 87.69 83 ALA A C 1
ATOM 642 O O . ALA A 1 83 ? 17.921 5.139 -31.114 1.00 87.69 83 ALA A O 1
ATOM 643 N N . GLN A 1 84 ? 19.802 5.481 -32.295 1.00 90.88 84 GLN A N 1
ATOM 644 C CA . GLN A 1 84 ? 20.657 4.728 -31.379 1.00 90.88 84 GLN A CA 1
ATOM 645 C C . GLN A 1 84 ? 20.847 5.449 -30.038 1.00 90.88 84 GLN A C 1
ATOM 647 O O . GLN A 1 84 ? 20.881 4.798 -28.996 1.00 90.88 84 GLN A O 1
ATOM 652 N N . GLU A 1 85 ? 20.973 6.774 -30.051 1.00 93.44 85 GLU A N 1
ATOM 653 C CA . GLU A 1 85 ? 21.085 7.585 -28.837 1.00 93.44 85 GLU A CA 1
ATOM 654 C C . GLU A 1 85 ? 19.818 7.488 -27.982 1.00 93.44 85 GLU A C 1
ATOM 656 O O . GLU A 1 85 ? 19.896 7.126 -26.809 1.00 93.44 85 GLU A O 1
ATOM 661 N N . TYR A 1 86 ? 18.640 7.648 -28.585 1.00 94.06 86 TYR A N 1
ATOM 662 C CA . TYR A 1 86 ? 17.378 7.515 -27.858 1.00 94.06 86 TYR A CA 1
ATOM 663 C C . TYR A 1 86 ? 17.123 6.100 -27.334 1.00 94.06 86 TYR A C 1
ATOM 665 O O . TYR A 1 86 ? 16.553 5.928 -26.257 1.00 94.06 86 TYR A O 1
ATOM 673 N N . ALA A 1 87 ? 17.575 5.072 -28.057 1.00 94.69 87 ALA A N 1
ATOM 674 C CA . ALA A 1 87 ? 17.535 3.700 -27.563 1.00 94.69 87 ALA A CA 1
ATOM 675 C C . ALA A 1 87 ? 18.402 3.517 -26.305 1.00 94.69 87 ALA A C 1
ATOM 677 O O . ALA A 1 87 ? 18.006 2.792 -25.391 1.00 94.69 87 ALA A O 1
ATOM 678 N N . ARG A 1 88 ? 19.562 4.189 -26.233 1.00 96.38 88 ARG A N 1
ATOM 679 C CA . ARG A 1 88 ? 20.431 4.180 -25.045 1.00 96.38 88 ARG A CA 1
ATOM 680 C C . ARG A 1 88 ? 19.801 4.922 -23.877 1.00 96.38 88 ARG A C 1
ATOM 682 O O . ARG A 1 88 ? 19.860 4.408 -22.769 1.00 96.38 88 ARG A O 1
ATOM 689 N N . GLU A 1 89 ? 19.181 6.076 -24.111 1.00 96.31 89 GLU A N 1
ATOM 690 C CA . GLU A 1 89 ? 18.468 6.810 -23.056 1.00 96.31 89 GLU A CA 1
ATOM 691 C C . GLU A 1 89 ? 17.297 5.998 -22.503 1.00 96.31 89 GLU A C 1
ATOM 693 O O . GLU A 1 89 ? 17.136 5.896 -21.287 1.00 96.31 89 GLU A O 1
ATOM 698 N N . TYR A 1 90 ? 16.527 5.360 -23.388 1.00 97.38 90 TYR A N 1
ATOM 699 C CA . TYR A 1 90 ? 15.440 4.473 -22.992 1.00 97.38 90 TYR A CA 1
ATOM 700 C C . TYR A 1 90 ? 15.949 3.295 -22.162 1.00 97.38 90 TYR A C 1
ATOM 702 O O . TYR A 1 90 ? 15.449 3.057 -21.065 1.00 97.38 90 TYR A O 1
ATOM 710 N N . LEU A 1 91 ? 16.987 2.598 -22.629 1.00 97.94 91 LEU A N 1
ATOM 711 C CA . LEU A 1 91 ? 17.576 1.496 -21.874 1.00 97.94 91 LEU A CA 1
ATOM 712 C C . LEU A 1 91 ? 18.171 1.963 -20.537 1.00 97.94 91 LEU A C 1
ATOM 714 O O . LEU A 1 91 ? 17.961 1.309 -19.518 1.00 97.94 91 LEU A O 1
ATOM 718 N N . GLY A 1 92 ? 18.875 3.097 -20.531 1.00 98.06 92 GLY A N 1
ATOM 719 C CA . GLY A 1 92 ? 19.424 3.722 -19.330 1.00 98.06 92 GLY A CA 1
ATOM 720 C C . GLY A 1 92 ? 18.341 3.977 -18.291 1.00 98.06 92 GLY A C 1
ATOM 721 O O . GLY A 1 92 ? 18.473 3.508 -17.162 1.00 98.06 92 GLY A O 1
ATOM 722 N N . PHE A 1 93 ? 17.238 4.609 -18.704 1.00 98.38 93 PHE A N 1
ATOM 723 C CA . PHE A 1 93 ? 16.077 4.835 -17.847 1.00 98.38 93 PHE A CA 1
ATOM 724 C C . PHE A 1 93 ? 15.549 3.528 -17.255 1.00 98.38 93 PHE A C 1
ATOM 726 O O . PHE A 1 93 ? 15.442 3.426 -16.034 1.00 98.38 93 PHE A O 1
ATOM 733 N N . MET A 1 94 ? 15.263 2.523 -18.093 1.00 98.25 94 MET A N 1
ATOM 734 C CA . MET A 1 94 ? 14.670 1.265 -17.625 1.00 98.25 94 MET A CA 1
ATOM 735 C C . MET A 1 94 ? 15.555 0.594 -16.571 1.00 98.25 94 MET A C 1
ATOM 737 O O . MET A 1 94 ? 15.062 0.212 -15.517 1.00 98.25 94 MET A O 1
ATOM 741 N N . LEU A 1 95 ? 16.862 0.469 -16.821 1.00 98.50 95 LEU A N 1
ATOM 742 C CA . LEU A 1 95 ? 17.752 -0.243 -15.901 1.00 98.50 95 LEU A CA 1
ATOM 743 C C . LEU A 1 95 ? 18.018 0.550 -14.613 1.00 98.50 95 LEU A C 1
ATOM 745 O O . LEU A 1 95 ? 17.986 -0.021 -13.523 1.00 98.50 95 LEU A O 1
ATOM 749 N N . ASN A 1 96 ? 18.242 1.865 -14.713 1.00 98.62 96 ASN A N 1
ATOM 750 C CA . ASN A 1 96 ? 18.456 2.707 -13.535 1.00 98.62 96 ASN A CA 1
ATOM 751 C C . ASN A 1 96 ? 17.204 2.771 -12.650 1.00 98.62 96 ASN A C 1
ATOM 753 O O . ASN A 1 96 ? 17.327 2.720 -11.429 1.00 98.62 96 ASN A O 1
ATOM 757 N N . ALA A 1 97 ? 16.008 2.839 -13.243 1.00 98.44 97 ALA A N 1
ATOM 758 C CA . ALA A 1 97 ? 14.746 2.831 -12.510 1.00 98.44 97 ALA A CA 1
ATOM 759 C C . ALA A 1 97 ? 14.554 1.534 -11.705 1.00 98.44 97 ALA A C 1
ATOM 761 O O . ALA A 1 97 ? 14.271 1.595 -10.510 1.00 98.44 97 ALA A O 1
ATOM 762 N N . GLU A 1 98 ? 14.782 0.367 -12.319 1.00 98.38 98 GLU A N 1
ATOM 763 C CA . GLU A 1 98 ? 14.701 -0.920 -11.611 1.00 98.38 98 GLU A CA 1
ATOM 764 C C . GLU A 1 98 ? 15.707 -0.994 -10.451 1.00 98.38 98 GLU A C 1
ATOM 766 O O . GLU A 1 98 ? 15.380 -1.473 -9.364 1.00 98.38 98 GLU A O 1
ATOM 771 N N . PHE A 1 99 ? 16.922 -0.466 -10.640 1.00 98.50 99 PHE A N 1
ATOM 772 C CA . PHE A 1 99 ? 17.921 -0.439 -9.572 1.00 98.50 99 PHE A CA 1
ATOM 773 C C . PHE A 1 99 ? 17.567 0.544 -8.447 1.00 98.50 99 PHE A C 1
ATOM 775 O O . PHE A 1 99 ? 17.810 0.248 -7.280 1.00 98.50 99 PHE A O 1
ATOM 782 N N . VAL A 1 100 ? 16.951 1.689 -8.757 1.00 98.25 100 VAL A N 1
ATOM 783 C CA . VAL A 1 100 ? 16.436 2.620 -7.738 1.00 98.25 100 VAL A CA 1
ATOM 784 C C . VAL A 1 100 ? 15.352 1.958 -6.888 1.00 98.25 100 VAL A C 1
ATOM 786 O O . VAL A 1 100 ? 15.380 2.102 -5.668 1.00 98.25 100 VAL A O 1
ATOM 789 N N . LEU A 1 101 ? 14.435 1.199 -7.499 1.00 97.31 101 LEU A N 1
ATOM 790 C CA . LEU A 1 101 ? 13.410 0.436 -6.774 1.00 97.31 101 LEU A CA 1
ATOM 791 C C . LEU A 1 101 ? 14.021 -0.621 -5.842 1.00 97.31 101 LEU A C 1
ATOM 793 O O . LEU A 1 101 ? 13.533 -0.836 -4.728 1.00 97.31 101 LEU A O 1
ATOM 797 N N . PHE A 1 102 ? 15.106 -1.260 -6.279 1.00 97.69 102 PHE A N 1
ATOM 798 C CA . PHE A 1 102 ? 15.885 -2.162 -5.440 1.00 97.69 102 PHE A CA 1
ATOM 799 C C . PHE A 1 102 ? 16.546 -1.424 -4.272 1.00 97.69 102 PHE A C 1
ATOM 801 O O . PHE A 1 102 ? 16.327 -1.794 -3.118 1.00 97.69 102 PHE A O 1
ATOM 808 N N . GLU A 1 103 ? 17.292 -0.356 -4.552 1.00 97.50 103 GLU A N 1
ATOM 809 C CA . GLU A 1 103 ? 18.091 0.347 -3.549 1.00 97.50 103 GLU A CA 1
ATOM 810 C C . GLU A 1 103 ? 17.228 1.060 -2.502 1.00 97.50 103 GLU A C 1
ATOM 812 O O . GLU A 1 103 ? 17.541 1.008 -1.313 1.00 97.50 103 GLU A O 1
ATOM 817 N N . ALA A 1 104 ? 16.100 1.651 -2.912 1.00 95.56 104 ALA A N 1
ATOM 818 C CA . ALA A 1 104 ? 15.181 2.365 -2.022 1.00 95.56 104 ALA A CA 1
ATOM 819 C C . ALA A 1 104 ? 14.650 1.493 -0.870 1.00 95.56 104 ALA A C 1
ATOM 821 O O . ALA A 1 104 ? 14.363 2.006 0.210 1.00 95.56 104 ALA A O 1
ATOM 822 N N . TYR A 1 105 ? 14.548 0.178 -1.085 1.00 94.25 105 TYR A N 1
ATOM 823 C CA . TYR A 1 105 ? 14.013 -0.780 -0.113 1.00 94.25 105 TYR A CA 1
ATOM 824 C C . TYR A 1 105 ? 14.995 -1.907 0.220 1.00 94.25 105 TYR A C 1
ATOM 826 O O . TYR A 1 105 ? 14.599 -2.919 0.802 1.00 94.25 105 TYR A O 1
ATOM 834 N N . ARG A 1 106 ? 16.286 -1.742 -0.101 1.00 94.50 106 ARG A N 1
ATOM 835 C CA . ARG A 1 106 ? 17.314 -2.771 0.125 1.00 94.50 106 ARG A CA 1
ATOM 836 C C . ARG A 1 106 ? 17.386 -3.220 1.585 1.00 94.50 106 ARG A C 1
ATOM 838 O O . ARG A 1 106 ? 17.596 -4.400 1.850 1.00 94.50 106 ARG A O 1
ATOM 845 N N . ILE A 1 107 ? 17.147 -2.305 2.526 1.00 90.31 107 ILE A N 1
ATOM 846 C CA . ILE A 1 107 ? 17.190 -2.572 3.973 1.00 90.31 107 ILE A CA 1
ATOM 847 C C . ILE A 1 107 ? 16.189 -3.641 4.439 1.00 90.31 107 ILE A C 1
ATOM 849 O O . ILE A 1 107 ? 16.422 -4.274 5.463 1.00 90.31 107 ILE A O 1
ATOM 853 N N . TYR A 1 108 ? 15.099 -3.859 3.697 1.00 86.56 108 TYR A N 1
ATOM 854 C CA . TYR A 1 108 ? 14.066 -4.839 4.045 1.00 86.56 108 TYR A CA 1
ATOM 855 C C . TYR A 1 108 ? 14.372 -6.241 3.496 1.00 86.56 108 TYR A C 1
ATOM 857 O O . TYR A 1 108 ? 13.699 -7.207 3.850 1.00 86.56 108 TYR A O 1
ATOM 865 N N . GLY A 1 109 ? 15.389 -6.371 2.639 1.00 91.75 109 GLY A N 1
ATOM 866 C CA . GLY A 1 109 ? 15.683 -7.600 1.908 1.00 91.75 109 GLY A CA 1
ATOM 867 C C . GLY A 1 109 ? 14.730 -7.843 0.732 1.00 91.75 109 GLY A C 1
ATOM 868 O O . GLY A 1 109 ? 13.638 -7.281 0.639 1.00 91.75 109 GLY A O 1
ATOM 869 N N . LEU A 1 110 ? 15.149 -8.709 -0.196 1.00 94.00 110 LEU A N 1
ATOM 870 C CA . LEU A 1 110 ? 14.441 -8.939 -1.460 1.00 94.00 110 LEU A CA 1
ATOM 871 C C . LEU A 1 110 ? 13.017 -9.484 -1.256 1.00 94.00 110 LEU A C 1
ATOM 873 O O . LEU A 1 110 ? 12.077 -9.000 -1.883 1.00 94.00 110 LEU A O 1
ATOM 877 N N . ARG A 1 111 ? 12.842 -10.444 -0.334 1.00 93.00 111 ARG A N 1
ATOM 878 C CA . ARG A 1 111 ? 11.537 -11.066 -0.032 1.00 93.00 111 ARG A CA 1
ATOM 879 C C . ARG A 1 111 ? 10.493 -10.085 0.496 1.00 93.00 111 ARG A C 1
ATOM 881 O O . ARG A 1 111 ? 9.312 -10.401 0.434 1.00 93.00 111 ARG A O 1
ATOM 888 N N . MET A 1 112 ? 10.905 -8.926 1.008 1.00 85.38 112 MET A N 1
ATOM 889 C CA . MET A 1 112 ? 10.017 -7.883 1.535 1.00 85.38 112 MET A CA 1
ATOM 890 C C . MET A 1 112 ? 10.055 -6.595 0.723 1.00 85.38 112 MET A C 1
ATOM 892 O O . MET A 1 112 ? 9.421 -5.612 1.106 1.00 85.38 112 MET A O 1
ATOM 896 N N . ASN A 1 113 ? 10.766 -6.592 -0.404 1.00 92.00 113 ASN A N 1
ATOM 897 C CA . ASN A 1 113 ? 10.784 -5.438 -1.276 1.00 92.00 113 ASN A CA 1
ATOM 898 C C . ASN A 1 113 ? 9.381 -5.256 -1.891 1.00 92.00 113 ASN A C 1
ATOM 900 O O . ASN A 1 113 ? 8.853 -6.204 -2.484 1.00 92.00 113 ASN A O 1
ATOM 904 N N . PRO A 1 114 ? 8.769 -4.063 -1.788 1.00 89.19 114 PRO A N 1
ATOM 905 C CA . PRO A 1 114 ? 7.435 -3.811 -2.331 1.00 89.19 114 PRO A CA 1
ATOM 906 C C . PRO A 1 114 ? 7.371 -3.916 -3.862 1.00 89.19 114 PRO A C 1
ATOM 908 O O . PRO A 1 114 ? 6.290 -4.090 -4.419 1.00 89.19 114 PRO A O 1
ATOM 911 N N . SER A 1 115 ? 8.517 -3.855 -4.543 1.00 95.25 115 SER A N 1
ATOM 912 C CA . SER A 1 115 ? 8.635 -4.016 -5.996 1.00 95.25 115 SER A CA 1
ATOM 913 C C . SER A 1 115 ? 8.777 -5.481 -6.432 1.00 95.25 115 SER A C 1
ATOM 915 O O . SER A 1 115 ? 8.873 -5.748 -7.627 1.00 95.25 115 SER A O 1
ATOM 917 N N . LEU A 1 116 ? 8.766 -6.445 -5.498 1.00 95.50 116 LEU A N 1
ATOM 918 C CA . LEU A 1 116 ? 8.939 -7.867 -5.815 1.00 95.50 116 LEU A CA 1
ATOM 919 C C . LEU A 1 116 ? 7.877 -8.387 -6.793 1.00 95.50 116 LEU A C 1
ATOM 921 O O . LEU A 1 116 ? 8.218 -9.084 -7.746 1.00 95.50 116 LEU A O 1
ATOM 925 N N . ALA A 1 117 ? 6.605 -8.035 -6.578 1.00 93.12 117 ALA A N 1
ATOM 926 C CA . ALA A 1 117 ? 5.515 -8.449 -7.465 1.00 93.12 117 ALA A CA 1
ATOM 927 C C . ALA A 1 117 ? 5.728 -7.952 -8.895 1.00 93.12 117 ALA A C 1
ATOM 929 O O . ALA A 1 117 ? 5.666 -8.739 -9.832 1.00 93.12 117 ALA A O 1
ATOM 930 N N . HIS A 1 118 ? 6.091 -6.676 -9.037 1.00 94.69 118 HIS A N 1
ATOM 931 C CA . HIS A 1 118 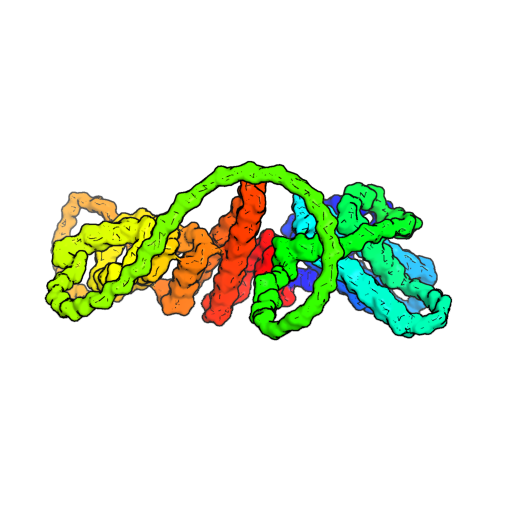? 6.421 -6.070 -10.325 1.00 94.69 118 HIS A CA 1
ATOM 932 C C . HIS A 1 118 ? 7.539 -6.834 -11.047 1.00 94.69 118 HIS A C 1
ATOM 934 O O . HIS A 1 118 ? 7.393 -7.186 -12.213 1.00 94.69 118 HIS A O 1
ATOM 940 N N . TRP A 1 119 ? 8.635 -7.173 -10.364 1.00 97.69 119 TRP A N 1
ATOM 941 C CA . TRP A 1 119 ? 9.733 -7.933 -10.976 1.00 97.69 119 TRP A CA 1
ATOM 942 C C . TRP A 1 119 ? 9.340 -9.346 -11.412 1.00 97.69 119 TRP A C 1
ATOM 944 O O . TRP A 1 119 ? 9.776 -9.817 -12.469 1.00 97.69 119 TRP A O 1
ATOM 954 N N . VAL A 1 120 ? 8.514 -10.019 -10.610 1.00 96.69 120 VAL A N 1
ATOM 955 C CA . VAL A 1 120 ? 7.951 -11.333 -10.940 1.00 96.69 120 VAL A CA 1
ATOM 956 C C . VAL A 1 120 ? 7.056 -11.239 -12.178 1.00 96.69 120 VAL A C 1
ATOM 958 O O . VAL A 1 120 ? 7.201 -12.051 -13.097 1.00 96.69 120 VAL A O 1
ATOM 961 N N . ASP A 1 121 ? 6.198 -10.223 -12.247 1.00 94.81 121 ASP A N 1
ATOM 962 C CA . ASP A 1 121 ? 5.287 -10.001 -13.370 1.00 94.81 121 ASP A CA 1
ATOM 963 C C . ASP A 1 121 ? 6.057 -9.659 -14.656 1.00 94.81 121 ASP A C 1
ATOM 965 O O . ASP A 1 121 ? 5.832 -10.299 -15.684 1.00 94.81 121 ASP A O 1
ATOM 969 N N . VAL A 1 122 ? 7.073 -8.787 -14.588 1.00 95.75 122 VAL A N 1
ATOM 970 C CA . VAL A 1 122 ? 7.971 -8.471 -15.719 1.00 95.75 122 VAL A CA 1
ATOM 971 C C . VAL A 1 122 ? 8.608 -9.736 -16.309 1.00 95.75 122 VAL A C 1
ATOM 973 O O . VAL A 1 122 ? 8.673 -9.892 -17.533 1.00 95.75 122 VAL A O 1
ATOM 976 N N . CYS A 1 123 ? 9.063 -10.668 -15.464 1.00 97.25 123 CYS A N 1
ATOM 977 C CA . CYS A 1 123 ? 9.625 -11.934 -15.937 1.00 97.25 123 CYS A CA 1
ATOM 978 C C . CYS A 1 123 ? 8.558 -12.823 -16.597 1.00 97.25 123 CYS A C 1
ATOM 980 O O . CYS A 1 123 ? 8.791 -13.362 -17.684 1.00 97.25 123 CYS A O 1
ATOM 982 N N . ARG A 1 124 ? 7.387 -12.968 -15.964 1.00 95.69 124 ARG A N 1
ATOM 983 C CA . ARG A 1 124 ? 6.289 -13.818 -16.453 1.00 95.69 124 ARG A CA 1
ATOM 984 C C . ARG A 1 124 ? 5.720 -13.329 -17.779 1.00 95.69 124 ARG A C 1
ATOM 986 O O . ARG A 1 124 ? 5.527 -14.137 -18.689 1.00 95.69 124 ARG A O 1
ATOM 993 N N . GLU A 1 125 ? 5.477 -12.030 -17.907 1.00 94.75 125 GLU A N 1
ATOM 994 C CA . GLU A 1 125 ? 4.938 -11.415 -19.121 1.00 94.75 125 GLU A CA 1
ATOM 995 C C . GLU A 1 125 ? 5.872 -11.615 -20.315 1.00 94.75 125 GLU A C 1
ATOM 997 O O . GLU A 1 125 ? 5.430 -12.027 -21.392 1.00 94.75 125 GLU A O 1
ATOM 1002 N N . TYR A 1 126 ? 7.176 -11.402 -20.121 1.00 95.38 126 TYR A N 1
ATOM 1003 C CA . TYR A 1 126 ? 8.164 -11.604 -21.177 1.00 95.38 126 TYR A CA 1
ATOM 1004 C C . TYR A 1 126 ? 8.243 -13.073 -21.622 1.00 95.38 126 TYR A C 1
ATOM 1006 O O . TYR A 1 126 ? 8.257 -13.376 -22.820 1.00 95.38 126 TYR A O 1
ATOM 1014 N N . GLU A 1 127 ? 8.229 -14.015 -20.676 1.00 95.38 127 GLU A N 1
ATOM 1015 C CA . GLU A 1 127 ? 8.220 -15.448 -20.985 1.00 95.38 127 GLU A CA 1
ATOM 1016 C C . GLU A 1 127 ? 6.930 -15.889 -21.692 1.00 95.38 127 GLU A C 1
ATOM 1018 O O . GLU A 1 127 ? 6.976 -16.712 -22.615 1.00 95.38 127 GLU A O 1
ATOM 1023 N N . ALA A 1 128 ? 5.780 -15.327 -21.311 1.00 94.75 128 ALA A N 1
ATOM 1024 C CA . ALA A 1 128 ? 4.502 -15.568 -21.973 1.00 94.75 128 ALA A CA 1
ATOM 1025 C C . ALA A 1 128 ? 4.500 -15.040 -23.418 1.00 94.75 128 ALA A C 1
ATOM 1027 O O . ALA A 1 128 ? 4.123 -15.776 -24.337 1.00 94.75 128 ALA A O 1
ATOM 1028 N N . ALA A 1 129 ? 4.995 -13.820 -23.646 1.00 94.06 129 ALA A N 1
ATOM 1029 C CA . ALA A 1 129 ? 5.127 -13.236 -24.981 1.00 94.06 129 ALA A CA 1
ATOM 1030 C C . ALA A 1 129 ? 6.060 -14.068 -25.880 1.00 94.06 129 ALA A C 1
ATOM 1032 O O . ALA A 1 129 ? 5.749 -14.326 -27.046 1.00 94.06 129 ALA A O 1
ATOM 1033 N N . GLY A 1 130 ? 7.171 -14.570 -25.330 1.00 92.50 130 GLY A N 1
ATOM 1034 C CA . GLY A 1 130 ? 8.082 -15.470 -26.039 1.00 92.50 130 GLY A CA 1
ATOM 1035 C C . GLY A 1 130 ? 7.421 -16.788 -26.465 1.00 92.50 130 GLY A C 1
ATOM 1036 O O . GLY A 1 130 ? 7.638 -17.256 -27.585 1.00 92.50 130 GLY A O 1
ATOM 1037 N N . LYS A 1 131 ? 6.572 -17.375 -25.610 1.00 94.12 131 LYS A N 1
ATOM 1038 C CA . LYS A 1 131 ? 5.797 -18.589 -25.935 1.00 94.12 131 LYS A CA 1
ATOM 1039 C C . LYS A 1 131 ? 4.769 -18.331 -27.043 1.00 94.12 131 LYS A C 1
ATOM 1041 O O . LYS A 1 131 ? 4.663 -19.146 -27.956 1.00 94.12 131 LYS A O 1
ATOM 1046 N N . GLN A 1 132 ? 4.068 -17.197 -27.006 1.00 92.81 132 GLN A N 1
ATOM 1047 C CA . GLN A 1 132 ? 3.098 -16.819 -28.043 1.00 92.81 132 GLN A CA 1
ATOM 1048 C C . GLN A 1 132 ? 3.764 -16.617 -29.411 1.00 92.81 132 GLN A C 1
ATOM 1050 O O . GLN A 1 132 ? 3.282 -17.146 -30.412 1.00 92.81 132 GLN A O 1
ATOM 1055 N N . LYS A 1 133 ? 4.915 -15.932 -29.459 1.00 90.75 133 LYS A N 1
ATOM 1056 C CA . LYS A 1 133 ? 5.682 -15.754 -30.705 1.00 90.75 133 LYS A CA 1
ATOM 1057 C C . LYS A 1 133 ? 6.135 -17.090 -31.297 1.00 90.75 133 LYS A C 1
ATOM 1059 O O . LYS A 1 133 ? 6.020 -17.282 -32.501 1.00 90.75 133 LYS A O 1
ATOM 1064 N N . LYS A 1 134 ? 6.586 -18.039 -30.466 1.00 89.75 134 LYS A N 1
ATOM 1065 C CA . LYS A 1 134 ? 6.961 -19.394 -30.920 1.00 89.75 134 LYS A CA 1
ATOM 1066 C C . LYS A 1 134 ? 5.785 -20.186 -31.499 1.00 89.75 134 LYS A C 1
ATOM 1068 O O . LYS A 1 134 ? 5.999 -21.007 -32.378 1.00 89.75 134 LYS A O 1
ATOM 1073 N N . GLN A 1 135 ? 4.562 -19.952 -31.023 1.00 91.25 135 GLN A N 1
ATOM 1074 C CA . GLN A 1 135 ? 3.363 -20.604 -31.564 1.00 91.25 135 GLN A CA 1
ATOM 1075 C C . GLN A 1 135 ? 2.904 -19.995 -32.897 1.00 91.25 135 GLN A C 1
ATOM 1077 O O . GLN A 1 135 ? 2.336 -20.705 -33.719 1.00 91.25 135 GLN A O 1
ATOM 1082 N N . GLN A 1 136 ? 3.136 -18.697 -33.112 1.00 89.06 136 GLN A N 1
ATOM 1083 C CA . GLN A 1 136 ? 2.735 -17.993 -34.337 1.00 89.06 136 GLN A CA 1
ATOM 1084 C C . GLN A 1 136 ? 3.762 -18.130 -35.469 1.00 89.06 136 GLN A C 1
ATOM 1086 O O . GLN A 1 136 ? 3.386 -18.207 -36.637 1.00 89.06 136 GLN A O 1
ATOM 1091 N N . SER A 1 137 ? 5.050 -18.180 -35.133 1.00 85.56 137 SER A N 1
ATOM 1092 C CA . SER A 1 137 ? 6.148 -18.376 -36.082 1.00 85.56 137 SER A CA 1
ATOM 1093 C C . SER A 1 137 ? 6.324 -19.866 -36.382 1.00 85.56 137 SER A C 1
ATOM 1095 O O . SER A 1 137 ? 7.253 -20.498 -35.884 1.00 85.56 137 SER A O 1
ATOM 1097 N N . GLY A 1 138 ? 5.400 -20.458 -37.139 1.00 78.31 138 GLY A N 1
ATOM 1098 C CA . GLY A 1 138 ? 5.569 -21.824 -37.636 1.00 78.31 138 GLY A CA 1
ATOM 1099 C C . GLY A 1 138 ? 6.809 -21.920 -38.529 1.00 78.31 138 GLY A C 1
ATOM 1100 O O . GLY A 1 138 ? 6.814 -21.279 -39.567 1.00 78.31 138 GLY A O 1
ATOM 1101 N N . ASP A 1 139 ? 7.818 -22.668 -38.067 1.00 72.94 139 ASP A N 1
ATOM 1102 C CA . ASP A 1 139 ? 9.040 -23.259 -38.676 1.00 72.94 139 ASP A CA 1
ATOM 1103 C C . ASP A 1 139 ? 9.837 -22.545 -39.796 1.00 72.94 139 ASP A C 1
ATOM 1105 O O . ASP A 1 139 ? 10.946 -22.966 -40.123 1.00 72.94 139 ASP A O 1
ATOM 1109 N N . ASP A 1 140 ? 9.373 -21.432 -40.358 1.00 69.81 140 ASP A N 1
ATOM 1110 C CA . ASP A 1 140 ? 10.140 -20.633 -41.306 1.00 69.81 140 ASP A CA 1
ATOM 1111 C C . ASP A 1 140 ? 11.207 -19.858 -40.524 1.00 69.81 140 ASP A C 1
ATOM 1113 O O . ASP A 1 140 ? 10.981 -18.747 -40.041 1.00 69.81 140 ASP A O 1
ATOM 1117 N N . GLY A 1 141 ? 12.379 -20.488 -40.376 1.00 69.62 141 GLY A N 1
ATOM 1118 C CA . GLY A 1 141 ? 13.561 -20.073 -39.604 1.00 69.62 141 GLY A CA 1
ATOM 1119 C C . GLY A 1 141 ? 14.216 -18.740 -39.993 1.00 69.62 141 GLY A C 1
ATOM 1120 O O . GLY A 1 141 ? 15.410 -18.541 -39.772 1.00 69.62 141 GLY A O 1
ATOM 1121 N N . SER A 1 142 ? 13.461 -17.798 -40.556 1.00 73.00 142 SER A N 1
ATOM 1122 C CA . SER A 1 142 ? 13.884 -16.417 -40.730 1.00 73.00 142 SER A CA 1
ATOM 1123 C C . SER A 1 142 ? 13.736 -15.674 -39.402 1.00 73.00 142 SER A C 1
ATOM 1125 O O . SER A 1 142 ? 12.669 -15.164 -39.054 1.00 73.00 142 SER A O 1
ATOM 1127 N N . ALA A 1 143 ? 14.830 -15.620 -38.641 1.00 68.81 143 ALA A N 1
ATOM 1128 C CA . ALA A 1 143 ? 14.964 -14.768 -37.467 1.00 68.81 143 ALA A CA 1
ATOM 1129 C C . ALA A 1 143 ? 14.824 -13.293 -37.884 1.00 68.81 143 ALA A C 1
ATOM 1131 O O . ALA A 1 143 ? 15.808 -12.621 -38.195 1.00 68.81 143 ALA A O 1
ATOM 1132 N N . LYS A 1 144 ? 13.586 -12.785 -37.932 1.00 74.19 144 LYS A N 1
ATOM 1133 C CA . LYS A 1 144 ? 13.331 -11.352 -38.097 1.00 74.19 144 LYS A CA 1
ATOM 1134 C C . LYS A 1 144 ? 14.089 -10.611 -37.001 1.00 74.19 144 LYS A C 1
ATOM 1136 O O . LYS A 1 144 ? 13.966 -10.950 -35.824 1.00 74.19 144 LYS A O 1
ATOM 1141 N N . SER A 1 145 ? 14.871 -9.615 -37.410 1.00 71.81 145 SER A N 1
ATOM 1142 C CA . SER A 1 145 ? 15.613 -8.736 -36.513 1.00 71.81 145 SER A CA 1
ATOM 1143 C C . SER A 1 145 ? 14.684 -8.224 -35.414 1.00 71.81 145 SER A C 1
ATOM 1145 O O . SER A 1 145 ? 13.694 -7.547 -35.704 1.00 71.81 145 SER A O 1
ATOM 1147 N N . SER A 1 146 ? 14.995 -8.583 -34.169 1.00 80.06 146 SER A N 1
ATOM 1148 C CA . SER A 1 146 ? 14.332 -8.057 -32.979 1.00 80.06 146 SER A CA 1
ATOM 1149 C C . SER A 1 146 ? 14.335 -6.527 -33.048 1.00 80.06 146 SER A C 1
ATOM 1151 O O . SER A 1 146 ? 15.386 -5.917 -33.246 1.00 80.06 146 SER A O 1
ATOM 1153 N N . GLY A 1 147 ? 13.159 -5.901 -32.963 1.00 92.06 147 GLY A N 1
ATOM 1154 C CA . GLY A 1 147 ? 13.068 -4.443 -32.921 1.00 92.06 147 GLY A CA 1
ATOM 1155 C C . GLY A 1 147 ? 13.715 -3.890 -31.648 1.00 92.06 147 GLY A C 1
ATOM 1156 O O . GLY A 1 147 ? 13.793 -4.583 -30.637 1.00 92.06 147 GLY A O 1
ATOM 1157 N N . VAL A 1 148 ? 14.123 -2.618 -31.666 1.00 92.62 148 VAL A N 1
ATOM 1158 C CA . VAL A 1 148 ? 14.791 -1.947 -30.529 1.00 92.62 148 VAL A CA 1
ATOM 1159 C C . VAL A 1 148 ? 14.031 -2.131 -29.208 1.00 92.62 148 VAL A C 1
ATOM 1161 O O . VAL A 1 148 ? 14.639 -2.418 -28.182 1.00 92.62 148 VAL A O 1
ATOM 1164 N N . ARG A 1 149 ? 12.695 -2.027 -29.231 1.00 93.06 149 ARG A N 1
ATOM 1165 C CA . ARG A 1 149 ? 11.841 -2.235 -28.049 1.00 93.06 149 ARG A CA 1
ATOM 1166 C C . ARG A 1 149 ? 12.005 -3.630 -27.449 1.00 93.06 149 ARG A C 1
ATOM 1168 O O . ARG A 1 149 ? 12.135 -3.767 -26.240 1.00 93.06 149 ARG A O 1
ATOM 1175 N N . GLU A 1 150 ? 11.982 -4.657 -28.290 1.00 94.06 150 GLU A N 1
ATOM 1176 C CA . GLU A 1 150 ? 12.096 -6.044 -27.841 1.00 94.06 150 GLU A CA 1
ATOM 1177 C C . GLU A 1 150 ? 13.480 -6.311 -27.246 1.00 94.06 150 GLU A C 1
ATOM 1179 O O . GLU A 1 150 ? 13.594 -6.962 -26.211 1.00 94.06 150 GLU A O 1
ATOM 1184 N N . GLU A 1 151 ? 14.521 -5.744 -27.854 1.00 95.25 151 GLU A N 1
ATOM 1185 C CA . GLU A 1 151 ? 15.884 -5.835 -27.340 1.00 95.25 151 GLU A CA 1
ATOM 1186 C C . GLU A 1 151 ? 16.037 -5.160 -25.968 1.00 95.25 151 GLU A C 1
ATOM 1188 O O . GLU A 1 151 ? 16.618 -5.743 -25.054 1.00 95.25 151 GLU A O 1
ATOM 1193 N N . VAL A 1 152 ? 15.454 -3.973 -25.775 1.00 95.81 152 VAL A N 1
ATOM 1194 C CA . VAL A 1 152 ? 15.461 -3.295 -24.467 1.00 95.81 152 VAL A CA 1
ATOM 1195 C C . VAL A 1 152 ? 14.698 -4.100 -23.414 1.00 95.81 152 VAL A C 1
ATOM 1197 O O . VAL A 1 152 ? 15.195 -4.261 -22.299 1.00 95.81 152 VAL A O 1
ATOM 1200 N N . LEU A 1 153 ? 13.530 -4.655 -23.754 1.00 95.31 153 LEU A N 1
ATOM 1201 C CA . LEU A 1 153 ? 12.759 -5.498 -22.834 1.00 95.31 153 LEU A CA 1
ATOM 1202 C C . LEU A 1 153 ? 13.519 -6.775 -22.457 1.00 95.31 153 LEU A C 1
ATOM 1204 O O . LEU A 1 153 ? 13.541 -7.142 -21.284 1.00 95.31 153 LEU A O 1
ATOM 1208 N N . ARG A 1 154 ? 14.204 -7.406 -23.416 1.00 96.62 154 ARG A N 1
ATOM 1209 C CA . ARG A 1 154 ? 15.070 -8.563 -23.165 1.00 96.62 154 ARG A CA 1
ATOM 1210 C C . ARG A 1 154 ? 16.172 -8.230 -22.160 1.00 96.62 154 ARG A C 1
ATOM 1212 O O . ARG A 1 154 ? 16.357 -8.968 -21.192 1.00 96.62 154 ARG A O 1
ATOM 1219 N N . ILE A 1 155 ? 16.881 -7.116 -22.364 1.00 97.62 155 ILE A N 1
ATOM 1220 C CA . ILE A 1 155 ? 17.959 -6.674 -21.465 1.00 97.62 155 ILE A CA 1
ATOM 1221 C C . ILE A 1 155 ? 17.400 -6.325 -20.081 1.00 97.62 155 ILE A C 1
ATOM 1223 O O . ILE A 1 155 ? 17.978 -6.727 -19.071 1.00 97.62 155 ILE A O 1
ATOM 1227 N N . ARG A 1 156 ? 16.254 -5.635 -20.010 1.00 97.50 156 ARG A N 1
ATOM 1228 C CA . ARG A 1 156 ? 15.578 -5.332 -18.742 1.00 97.50 156 ARG A CA 1
ATOM 1229 C C . ARG A 1 156 ? 15.225 -6.595 -17.970 1.00 97.50 156 ARG A C 1
ATOM 1231 O O . ARG A 1 156 ? 15.496 -6.661 -16.778 1.00 97.50 156 ARG A O 1
ATOM 1238 N N . VAL A 1 157 ? 14.643 -7.596 -18.627 1.00 97.88 157 VAL A N 1
ATOM 1239 C CA . VAL A 1 157 ? 14.285 -8.859 -17.968 1.00 97.88 157 VAL A CA 1
ATOM 1240 C C . VAL A 1 157 ? 15.536 -9.547 -17.439 1.00 97.88 157 VAL A C 1
ATOM 1242 O O . VAL A 1 157 ? 15.541 -9.977 -16.292 1.00 97.88 157 VAL A O 1
ATOM 1245 N N . ALA A 1 158 ? 16.625 -9.588 -18.211 1.00 97.94 158 ALA A N 1
ATOM 1246 C CA . ALA A 1 158 ? 17.893 -10.122 -17.719 1.00 97.94 158 ALA A CA 1
ATOM 1247 C C . ALA A 1 158 ? 18.397 -9.367 -16.473 1.00 97.94 158 ALA A C 1
ATOM 1249 O O . ALA A 1 158 ? 18.835 -9.992 -15.509 1.00 97.94 158 ALA A O 1
ATOM 1250 N N . PHE A 1 159 ? 18.277 -8.038 -16.450 1.00 98.38 159 PHE A N 1
ATOM 1251 C CA . PHE A 1 159 ? 18.646 -7.218 -15.295 1.00 98.38 159 PHE A CA 1
ATOM 1252 C C . PHE A 1 159 ? 17.786 -7.509 -14.059 1.00 98.38 159 PHE A C 1
ATOM 1254 O O . PHE A 1 159 ? 18.323 -7.755 -12.979 1.00 98.38 159 PHE A O 1
ATOM 1261 N N . VAL A 1 160 ? 16.462 -7.567 -14.228 1.00 98.19 160 VAL A N 1
ATOM 1262 C CA . VAL A 1 160 ? 15.507 -7.918 -13.165 1.00 98.19 160 VAL A CA 1
ATOM 1263 C C . VAL A 1 160 ? 15.783 -9.320 -12.619 1.00 98.19 160 VAL A C 1
ATOM 1265 O O . VAL A 1 160 ? 15.808 -9.506 -11.405 1.00 98.19 160 VAL A O 1
ATOM 1268 N N . LYS A 1 161 ? 16.087 -10.299 -13.481 1.00 97.81 161 LYS A N 1
ATOM 1269 C CA . LYS A 1 161 ? 16.518 -11.637 -13.042 1.00 97.81 161 LYS A CA 1
ATOM 1270 C C . LYS A 1 161 ? 17.804 -11.574 -12.209 1.00 97.81 161 LYS A C 1
ATOM 1272 O O . LYS A 1 161 ? 17.918 -12.290 -11.222 1.00 97.81 161 LYS A O 1
ATOM 1277 N N . GLY A 1 162 ? 18.739 -10.686 -12.548 1.00 97.81 162 GLY A N 1
ATOM 1278 C CA . GLY A 1 162 ? 19.923 -10.417 -11.728 1.00 97.81 162 GLY A CA 1
ATOM 1279 C C . GLY A 1 162 ? 19.583 -9.884 -10.329 1.00 97.81 162 GLY A C 1
ATOM 1280 O O . GLY A 1 162 ? 20.164 -10.344 -9.347 1.00 97.81 162 GLY A O 1
ATOM 1281 N N . ILE A 1 163 ? 18.613 -8.968 -10.216 1.00 97.81 163 ILE A N 1
ATOM 1282 C CA . ILE A 1 163 ? 18.108 -8.482 -8.918 1.00 97.81 163 ILE A CA 1
ATOM 1283 C C . ILE A 1 163 ? 17.475 -9.633 -8.125 1.00 97.81 163 ILE A C 1
ATOM 1285 O O . ILE A 1 163 ? 17.811 -9.824 -6.956 1.00 97.81 163 ILE A O 1
ATOM 1289 N N . LEU A 1 164 ? 16.606 -10.424 -8.764 1.00 97.12 164 LEU A N 1
ATOM 1290 C CA . LEU A 1 164 ? 15.914 -11.545 -8.126 1.00 97.12 164 LEU A CA 1
ATOM 1291 C C . LEU A 1 164 ? 16.876 -12.650 -7.654 1.00 97.12 164 LEU A C 1
ATOM 1293 O O . LEU A 1 164 ? 16.636 -13.269 -6.627 1.00 97.12 164 LEU A O 1
ATOM 1297 N N . CYS A 1 165 ? 18.002 -12.861 -8.338 1.00 96.12 165 CYS A N 1
ATOM 1298 C CA . CYS A 1 165 ? 19.054 -13.789 -7.906 1.00 96.12 165 CYS A CA 1
ATOM 1299 C C . CYS A 1 165 ? 19.989 -13.214 -6.819 1.00 96.12 165 CYS A C 1
ATOM 1301 O O . CYS A 1 165 ? 21.105 -13.705 -6.650 1.00 96.12 165 CYS A O 1
ATOM 1303 N N . GLU A 1 166 ? 19.575 -12.153 -6.118 1.00 91.44 166 GLU A N 1
ATOM 1304 C CA . GLU A 1 166 ? 20.349 -11.481 -5.063 1.00 91.44 166 GLU A CA 1
ATOM 1305 C C . GLU A 1 166 ? 21.730 -10.989 -5.537 1.00 91.44 166 GLU A C 1
ATOM 1307 O O . GLU A 1 166 ? 22.695 -10.899 -4.778 1.00 91.44 166 GLU A O 1
ATOM 1312 N N . HIS A 1 167 ? 21.852 -10.632 -6.818 1.00 93.69 167 HIS A N 1
ATOM 1313 C CA . HIS A 1 167 ? 23.076 -10.045 -7.365 1.00 93.69 167 HIS A CA 1
ATOM 1314 C C . HIS A 1 167 ? 23.078 -8.514 -7.343 1.00 93.69 167 HIS A C 1
ATOM 1316 O O . HIS A 1 167 ? 23.950 -7.914 -7.968 1.00 93.69 167 HIS A O 1
ATOM 1322 N N . GLY A 1 168 ? 22.172 -7.875 -6.594 1.00 92.75 168 GLY A N 1
ATOM 1323 C CA . GLY A 1 168 ? 22.073 -6.415 -6.483 1.00 92.75 168 GLY A CA 1
ATOM 1324 C C . GLY A 1 168 ? 23.413 -5.730 -6.190 1.00 92.75 168 GLY A C 1
ATOM 1325 O O . GLY A 1 168 ? 23.804 -4.826 -6.923 1.00 92.75 168 GLY A O 1
ATOM 1326 N N . ASP A 1 169 ? 24.192 -6.236 -5.229 1.00 95.81 169 ASP A N 1
ATOM 1327 C CA . ASP A 1 169 ? 25.511 -5.669 -4.897 1.00 95.81 169 ASP A CA 1
ATOM 1328 C C . ASP A 1 169 ? 26.539 -5.815 -6.035 1.00 95.81 169 ASP A C 1
ATOM 1330 O O . ASP A 1 169 ? 27.420 -4.974 -6.207 1.00 95.81 169 ASP A O 1
ATOM 1334 N N . ARG A 1 170 ? 26.434 -6.874 -6.849 1.00 96.50 170 ARG A N 1
ATOM 1335 C CA . ARG A 1 170 ? 27.302 -7.066 -8.026 1.00 96.50 170 ARG A CA 1
ATOM 1336 C C . ARG A 1 170 ? 26.886 -6.161 -9.177 1.00 96.50 170 ARG A C 1
ATOM 1338 O O . ARG A 1 170 ? 27.743 -5.698 -9.927 1.00 96.50 170 ARG A O 1
ATOM 1345 N N . LEU A 1 171 ? 25.582 -5.928 -9.320 1.00 97.75 171 LEU A N 1
ATOM 1346 C CA . LEU A 1 171 ? 25.029 -5.012 -10.310 1.00 97.75 171 LEU A CA 1
ATOM 1347 C C . LEU A 1 171 ? 25.379 -3.564 -9.962 1.00 97.75 171 LEU A C 1
ATOM 1349 O O . LEU A 1 171 ? 25.717 -2.816 -10.864 1.00 97.75 171 LEU A O 1
ATOM 1353 N N . ALA A 1 172 ? 25.406 -3.195 -8.679 1.00 97.81 172 ALA A N 1
ATOM 1354 C CA . ALA A 1 172 ? 25.650 -1.839 -8.181 1.00 97.81 172 ALA A CA 1
ATOM 1355 C C . ALA A 1 172 ? 26.853 -1.115 -8.823 1.00 97.81 172 ALA A C 1
ATOM 1357 O O . ALA A 1 172 ? 26.799 0.093 -9.067 1.00 97.81 172 ALA A O 1
ATOM 1358 N N . GLY A 1 173 ? 27.934 -1.853 -9.104 1.00 97.75 173 GLY A N 1
ATOM 1359 C CA . GLY A 1 173 ? 29.165 -1.323 -9.696 1.00 97.75 173 GLY A CA 1
ATOM 1360 C C . GLY A 1 173 ? 29.173 -1.211 -11.225 1.00 97.75 173 GLY A C 1
ATOM 1361 O O . GLY A 1 173 ? 30.133 -0.674 -11.768 1.00 97.75 173 GLY A O 1
ATOM 1362 N N . LEU A 1 174 ? 28.154 -1.720 -11.919 1.00 98.25 174 LEU A N 1
ATOM 1363 C CA . LEU A 1 174 ? 28.034 -1.650 -13.377 1.00 98.25 174 LEU A CA 1
ATOM 1364 C C . LEU A 1 174 ? 27.228 -0.424 -13.794 1.00 98.25 174 LEU A C 1
ATOM 1366 O O . LEU A 1 174 ? 26.347 0.017 -13.067 1.00 98.25 174 LEU A O 1
ATOM 1370 N N . SER A 1 175 ? 27.485 0.090 -14.989 1.00 98.44 175 SER A N 1
ATOM 1371 C CA . SER A 1 175 ? 26.590 1.018 -15.688 1.00 98.44 175 SER A CA 1
ATOM 1372 C C . SER A 1 175 ? 25.581 0.281 -16.582 1.00 98.44 175 SER A C 1
ATOM 1374 O O . SER A 1 175 ? 25.835 -0.866 -16.979 1.00 98.44 175 SER A O 1
ATOM 1376 N N . PRO A 1 176 ? 24.470 0.930 -16.989 1.00 98.50 176 PRO A N 1
ATOM 1377 C CA . PRO A 1 176 ? 23.577 0.398 -18.021 1.00 98.50 176 PRO A CA 1
ATOM 1378 C C . PRO A 1 176 ? 24.312 -0.040 -19.298 1.00 98.50 176 PRO A C 1
ATOM 1380 O O . PRO A 1 176 ? 24.050 -1.123 -19.826 1.00 98.50 176 PRO A O 1
ATOM 1383 N N . HIS A 1 177 ? 25.280 0.761 -19.759 1.00 98.00 177 HIS A N 1
ATOM 1384 C CA . HIS A 1 177 ? 26.126 0.446 -20.911 1.00 98.00 177 HIS A CA 1
ATOM 1385 C C . HIS A 1 177 ? 26.922 -0.848 -20.721 1.00 98.00 177 HIS A C 1
ATOM 1387 O O . HIS A 1 177 ? 26.927 -1.711 -21.602 1.00 98.00 177 HIS A O 1
ATOM 1393 N N . GLU A 1 178 ? 27.608 -0.998 -19.587 1.00 98.19 178 GLU A N 1
ATOM 1394 C CA . GLU A 1 178 ? 28.421 -2.184 -19.315 1.00 98.19 178 GLU A CA 1
ATOM 1395 C C . GLU A 1 178 ? 27.564 -3.434 -19.153 1.00 98.19 178 GLU A C 1
ATOM 1397 O O . GLU A 1 178 ? 27.942 -4.490 -19.660 1.00 98.19 178 GLU A O 1
ATOM 1402 N N . PHE A 1 179 ? 26.413 -3.323 -18.485 1.00 97.88 179 PHE A N 1
ATOM 1403 C CA . PHE A 1 179 ? 25.484 -4.437 -18.336 1.00 97.88 179 PHE A CA 1
ATOM 1404 C C . PHE A 1 179 ? 24.992 -4.933 -19.702 1.00 97.88 179 PHE A C 1
ATOM 1406 O O . PHE A 1 179 ? 25.123 -6.118 -20.014 1.00 97.88 179 PHE A O 1
ATOM 1413 N N . ALA A 1 180 ? 24.507 -4.014 -20.544 1.00 97.25 180 ALA A N 1
ATOM 1414 C CA . ALA A 1 180 ? 24.022 -4.325 -21.886 1.00 97.25 180 ALA A CA 1
ATOM 1415 C C . ALA A 1 180 ? 25.125 -4.916 -22.780 1.00 97.25 180 ALA A C 1
ATOM 1417 O O . ALA A 1 180 ? 24.903 -5.917 -23.458 1.00 97.25 180 ALA A O 1
ATOM 1418 N N . SER A 1 181 ? 26.334 -4.345 -22.737 1.00 97.12 181 SER A N 1
ATOM 1419 C CA . SER A 1 181 ? 27.468 -4.787 -23.563 1.00 97.12 181 SER A CA 1
ATOM 1420 C C . SER A 1 181 ? 27.996 -6.167 -23.173 1.00 97.12 181 SER A C 1
ATOM 1422 O O . SER A 1 181 ? 28.511 -6.891 -24.021 1.00 97.12 181 SER A O 1
ATOM 1424 N N . ARG A 1 182 ? 27.887 -6.544 -21.893 1.00 96.69 182 ARG A N 1
ATOM 1425 C CA . ARG A 1 182 ? 28.313 -7.864 -21.408 1.00 96.69 182 ARG A CA 1
ATOM 1426 C C . ARG A 1 182 ? 27.326 -8.976 -21.760 1.00 96.69 182 ARG A C 1
ATOM 1428 O O . ARG A 1 182 ? 27.714 -10.136 -21.686 1.00 96.69 182 ARG A O 1
ATOM 1435 N N . GLY A 1 183 ? 26.079 -8.640 -22.107 1.00 92.56 183 GLY A N 1
ATOM 1436 C CA . GLY A 1 183 ? 25.045 -9.628 -22.419 1.00 92.56 183 GLY A CA 1
ATOM 1437 C C . GLY A 1 183 ? 24.811 -10.614 -21.273 1.00 92.56 183 GLY A C 1
ATOM 1438 O O . GLY A 1 183 ? 24.681 -11.809 -21.515 1.00 92.56 183 GLY A O 1
ATOM 1439 N N . LEU A 1 184 ? 24.834 -10.127 -20.026 1.00 92.25 184 LEU A N 1
ATOM 1440 C CA . LEU A 1 184 ? 24.662 -10.979 -18.851 1.00 92.25 184 LEU A CA 1
ATOM 1441 C C . LEU A 1 184 ? 23.263 -11.600 -18.850 1.00 92.25 184 LEU A C 1
ATOM 1443 O O . LEU A 1 184 ? 22.269 -10.892 -19.000 1.00 92.25 184 LEU A O 1
ATOM 1447 N N . GLU A 1 185 ? 23.194 -12.908 -18.626 1.00 93.62 185 GLU A N 1
ATOM 1448 C CA . GLU A 1 185 ? 21.945 -13.644 -18.450 1.00 93.62 185 GLU A CA 1
ATOM 1449 C C . GLU A 1 185 ? 21.942 -14.354 -17.100 1.00 93.62 185 GLU A C 1
ATOM 1451 O O . GLU A 1 185 ? 22.961 -14.874 -16.640 1.00 93.62 185 GLU A O 1
ATOM 1456 N N . PHE A 1 186 ? 20.772 -14.377 -16.468 1.00 95.25 186 PHE A N 1
ATOM 1457 C CA . PHE A 1 186 ? 20.560 -15.007 -15.173 1.00 95.25 186 PHE A CA 1
ATOM 1458 C C . PHE A 1 186 ? 19.396 -15.985 -15.280 1.00 95.25 186 PHE A C 1
ATOM 1460 O O . PHE A 1 186 ? 18.373 -15.696 -15.908 1.00 95.25 186 PHE A O 1
ATOM 1467 N N . VAL A 1 187 ? 19.554 -17.144 -14.648 1.00 94.19 187 VAL A N 1
ATOM 1468 C CA . VAL A 1 187 ? 18.488 -18.135 -14.511 1.00 94.19 187 VAL A CA 1
ATOM 1469 C C . VAL A 1 187 ? 17.856 -17.927 -13.145 1.00 94.19 187 VAL A C 1
ATOM 1471 O O . VAL A 1 187 ? 18.540 -18.044 -12.132 1.00 94.19 187 VAL A O 1
ATOM 1474 N N . VAL A 1 188 ? 16.564 -17.612 -13.135 1.00 94.75 188 VAL A N 1
ATOM 1475 C CA . VAL A 1 188 ? 15.773 -17.455 -11.916 1.00 94.75 188 VAL A CA 1
ATOM 1476 C C . VAL A 1 188 ? 14.579 -18.395 -11.980 1.00 94.75 188 VAL A C 1
ATOM 1478 O O . VAL A 1 188 ? 13.930 -18.504 -13.023 1.00 94.75 188 VAL A O 1
ATOM 1481 N N . ASP A 1 189 ? 14.296 -19.067 -10.870 1.00 95.12 189 ASP A N 1
ATOM 1482 C CA . ASP A 1 189 ? 13.018 -19.738 -10.674 1.00 95.12 189 ASP A CA 1
ATOM 1483 C C . ASP A 1 189 ? 12.009 -18.705 -10.168 1.00 95.12 189 ASP A C 1
ATOM 1485 O O . ASP A 1 189 ? 11.986 -18.357 -8.993 1.00 95.12 189 ASP A O 1
ATOM 1489 N N . VAL A 1 190 ? 11.198 -18.151 -11.070 1.00 93.62 190 VAL A N 1
ATOM 1490 C CA . VAL A 1 190 ? 10.211 -17.126 -10.697 1.00 93.62 190 VAL A CA 1
ATOM 1491 C C . VAL A 1 190 ? 9.179 -17.687 -9.708 1.00 93.62 190 VAL A C 1
ATOM 1493 O O . VAL A 1 190 ? 8.669 -16.951 -8.863 1.00 93.62 190 VAL A O 1
ATOM 1496 N N . GLU A 1 191 ? 8.908 -18.995 -9.753 1.00 92.81 191 GLU A N 1
ATOM 1497 C CA . GLU A 1 191 ? 7.928 -19.633 -8.873 1.00 92.81 191 GLU A CA 1
ATOM 1498 C C . GLU A 1 191 ? 8.400 -19.726 -7.419 1.00 92.81 191 GLU A C 1
ATOM 1500 O O . GLU A 1 191 ? 7.564 -19.763 -6.513 1.00 92.81 191 GLU A O 1
ATOM 1505 N N . SER A 1 192 ? 9.711 -19.649 -7.156 1.00 93.81 192 SER A N 1
ATOM 1506 C CA . SER A 1 192 ? 10.224 -19.620 -5.781 1.00 93.81 192 SER A CA 1
ATOM 1507 C C . SER A 1 192 ? 9.816 -18.356 -5.015 1.00 93.81 192 SER A C 1
ATOM 1509 O O . SER A 1 192 ? 9.873 -18.337 -3.787 1.00 93.81 192 SER A O 1
ATOM 1511 N N . PHE A 1 193 ? 9.387 -17.298 -5.713 1.00 95.00 193 PHE A N 1
ATOM 1512 C CA . PHE A 1 193 ? 8.909 -16.054 -5.097 1.00 95.00 193 PHE A CA 1
ATOM 1513 C C . PHE A 1 193 ? 7.409 -16.057 -4.798 1.00 95.00 193 PHE A C 1
ATOM 1515 O O . PHE A 1 193 ? 6.929 -15.161 -4.106 1.00 95.00 193 PHE A O 1
ATOM 1522 N N . THR A 1 194 ? 6.661 -17.064 -5.256 1.00 89.38 194 THR A N 1
ATOM 1523 C CA . THR A 1 194 ? 5.213 -17.151 -5.033 1.00 89.38 194 THR A CA 1
ATOM 1524 C C . THR A 1 194 ? 4.875 -17.189 -3.534 1.00 89.38 194 THR A C 1
ATOM 1526 O O . THR A 1 194 ? 3.941 -16.519 -3.101 1.00 89.38 194 THR A O 1
ATOM 1529 N N . GLU A 1 195 ? 5.671 -17.889 -2.718 1.00 88.00 195 GLU A N 1
ATOM 1530 C CA . GLU A 1 195 ? 5.520 -17.885 -1.254 1.00 88.00 195 GLU A CA 1
ATOM 1531 C C . GLU A 1 195 ? 5.729 -16.486 -0.659 1.00 88.00 195 GLU A C 1
ATOM 1533 O O . GLU A 1 195 ? 4.885 -16.017 0.099 1.00 88.00 195 GLU A O 1
ATOM 1538 N N . ALA A 1 196 ? 6.794 -15.782 -1.053 1.00 88.31 196 ALA A N 1
ATOM 1539 C CA . ALA A 1 196 ? 7.054 -14.422 -0.581 1.00 88.31 196 ALA A CA 1
ATOM 1540 C C . ALA A 1 196 ? 5.913 -13.459 -0.959 1.00 88.31 196 ALA A C 1
ATOM 1542 O O . ALA A 1 196 ? 5.531 -12.599 -0.169 1.00 88.31 196 ALA A O 1
ATOM 1543 N N . LEU A 1 197 ? 5.307 -13.630 -2.137 1.00 88.69 197 LEU A N 1
ATOM 1544 C CA . LEU A 1 197 ? 4.148 -12.841 -2.561 1.00 88.69 197 LEU A CA 1
ATOM 1545 C C . LEU A 1 197 ? 2.875 -13.166 -1.760 1.00 88.69 197 LEU A C 1
ATOM 1547 O O . LEU A 1 197 ? 2.081 -12.256 -1.508 1.00 88.69 197 LEU A O 1
ATOM 1551 N N . TYR A 1 198 ? 2.693 -14.409 -1.298 1.00 84.19 198 TYR A N 1
ATOM 1552 C CA . TYR A 1 198 ? 1.657 -14.748 -0.310 1.00 84.19 198 TYR A CA 1
ATOM 1553 C C . TYR A 1 198 ? 1.957 -14.141 1.066 1.00 84.19 198 TYR A C 1
ATOM 1555 O O . TYR A 1 198 ? 1.053 -13.617 1.712 1.00 84.19 198 TYR A O 1
ATOM 1563 N N . GLU A 1 199 ? 3.217 -14.159 1.511 1.00 80.44 199 GLU A N 1
ATOM 1564 C CA . GLU A 1 199 ? 3.649 -13.551 2.780 1.00 80.44 199 GLU A CA 1
ATOM 1565 C C . GLU A 1 199 ? 3.465 -12.027 2.792 1.00 80.44 199 GLU A C 1
ATOM 1567 O O . GLU A 1 199 ? 3.204 -11.438 3.843 1.00 80.44 199 GLU A O 1
ATOM 1572 N N . GLN A 1 200 ? 3.583 -11.386 1.627 1.00 79.25 200 GLN A N 1
ATOM 1573 C CA . GLN A 1 200 ? 3.244 -9.980 1.421 1.00 79.25 200 GLN A CA 1
ATOM 1574 C C . GLN A 1 200 ? 1.736 -9.753 1.220 1.00 79.25 200 GLN A C 1
ATOM 1576 O O . GLN A 1 200 ? 1.319 -8.619 1.052 1.00 79.25 200 GLN A O 1
ATOM 1581 N N . GLY A 1 201 ? 0.899 -10.792 1.191 1.00 75.62 201 GLY A N 1
ATOM 1582 C CA . GLY A 1 201 ? -0.540 -10.659 0.941 1.00 75.62 201 GLY A CA 1
ATOM 1583 C C . GLY A 1 201 ? -0.892 -10.144 -0.459 1.00 75.62 201 GLY A C 1
ATOM 1584 O O . GLY A 1 201 ? -2.015 -9.702 -0.682 1.00 75.62 201 GLY A O 1
ATOM 1585 N N . ILE A 1 202 ? 0.049 -10.173 -1.408 1.00 78.62 202 ILE A N 1
ATOM 1586 C CA . ILE A 1 202 ? -0.186 -9.746 -2.794 1.00 78.62 202 ILE A CA 1
ATOM 1587 C C . ILE A 1 202 ? -1.032 -10.787 -3.523 1.00 78.62 202 ILE A C 1
ATOM 1589 O O . ILE A 1 202 ? -1.961 -10.434 -4.251 1.00 78.62 202 ILE A O 1
ATOM 1593 N N . TYR A 1 203 ? -0.735 -12.065 -3.296 1.00 83.44 203 TYR A N 1
ATOM 1594 C CA . TYR A 1 203 ? -1.561 -13.168 -3.764 1.00 83.44 203 TYR A CA 1
ATOM 1595 C C . TYR A 1 203 ? -2.448 -13.691 -2.638 1.00 83.44 203 TYR A C 1
ATOM 1597 O O . TYR A 1 203 ? -2.067 -13.693 -1.467 1.00 83.44 203 TYR A O 1
ATOM 1605 N N . ASP A 1 204 ? -3.643 -14.149 -3.004 1.00 78.88 204 ASP A N 1
ATOM 1606 C CA . ASP A 1 204 ? -4.558 -14.777 -2.058 1.00 78.88 204 ASP A CA 1
ATOM 1607 C C . ASP A 1 204 ? -4.067 -16.197 -1.785 1.00 78.88 204 ASP A C 1
ATOM 1609 O O . ASP A 1 204 ? -3.981 -16.997 -2.719 1.00 78.88 204 ASP A O 1
ATOM 1613 N N . ALA A 1 205 ? -3.742 -16.507 -0.524 1.00 75.81 205 ALA A N 1
ATOM 1614 C CA . ALA A 1 205 ? -3.259 -17.830 -0.138 1.00 75.81 205 ALA A CA 1
ATOM 1615 C C . ALA A 1 205 ? -4.147 -18.918 -0.765 1.00 75.81 205 ALA A C 1
ATOM 1617 O O . ALA A 1 205 ? -5.381 -18.815 -0.692 1.00 75.81 205 ALA A O 1
ATOM 1618 N N . PRO A 1 206 ? -3.555 -19.948 -1.399 1.00 76.94 206 PRO A N 1
ATOM 1619 C CA . PRO A 1 206 ? -4.334 -20.992 -2.030 1.00 76.94 206 PRO A CA 1
ATOM 1620 C C . PRO A 1 206 ? -5.218 -21.586 -0.943 1.00 76.94 206 PRO A C 1
ATOM 1622 O O . PRO A 1 206 ? -4.724 -22.016 0.096 1.00 76.94 206 PRO A O 1
ATOM 1625 N N . ILE A 1 207 ? -6.535 -21.540 -1.148 1.00 74.06 207 ILE A N 1
ATOM 1626 C CA . ILE A 1 207 ? -7.498 -22.049 -0.175 1.00 74.06 207 ILE A CA 1
ATOM 1627 C C . ILE A 1 207 ? -7.212 -23.546 -0.027 1.00 74.06 207 ILE A C 1
ATOM 1629 O O . ILE A 1 207 ? -7.648 -24.355 -0.852 1.00 74.06 207 ILE A O 1
ATOM 1633 N N . GLU A 1 208 ? -6.453 -23.921 1.004 1.00 69.00 208 GLU A N 1
ATOM 1634 C CA . GLU A 1 208 ? -6.149 -25.300 1.381 1.00 69.00 208 GLU A CA 1
ATOM 1635 C C . GLU A 1 208 ? -7.440 -25.964 1.888 1.00 69.00 208 GLU A C 1
ATOM 1637 O O . GLU A 1 208 ? -7.642 -26.182 3.077 1.00 69.00 208 GLU A O 1
ATOM 1642 N N . GLY A 1 209 ? -8.399 -26.203 0.991 1.00 62.59 209 GLY A N 1
ATOM 1643 C CA . GLY A 1 209 ? -9.782 -26.430 1.416 1.00 62.59 209 GLY A CA 1
ATOM 1644 C C . GLY A 1 209 ? -10.704 -27.108 0.412 1.00 62.59 209 GLY A C 1
ATOM 1645 O O . GLY A 1 209 ? -11.900 -27.210 0.666 1.00 62.59 209 GLY A O 1
ATOM 1646 N N . LYS A 1 210 ? -10.186 -27.633 -0.703 1.00 52.06 210 LYS A N 1
ATOM 1647 C CA . LYS A 1 210 ? -10.903 -28.631 -1.519 1.00 52.06 210 LYS A CA 1
ATOM 1648 C C . LYS A 1 210 ? -9.992 -29.794 -1.905 1.00 52.06 210 LYS A C 1
ATOM 1650 O O . LYS A 1 210 ? -10.007 -30.261 -3.042 1.00 52.06 210 LYS A O 1
ATOM 1655 N N . LYS A 1 211 ? -9.272 -30.364 -0.929 1.00 54.75 211 LYS A N 1
ATOM 1656 C CA . LYS A 1 211 ? -9.066 -31.819 -0.966 1.00 54.75 211 LYS A CA 1
ATOM 1657 C C . LYS A 1 211 ? -10.449 -32.427 -0.810 1.00 54.75 211 LYS A C 1
ATOM 1659 O O . LYS A 1 211 ? -10.971 -32.562 0.290 1.00 54.75 211 LYS A O 1
ATOM 1664 N N . SER A 1 212 ? -11.080 -32.637 -1.959 1.00 49.66 212 SER A N 1
ATOM 1665 C CA . SER A 1 212 ? -12.369 -33.274 -2.103 1.00 49.66 212 SER A CA 1
ATOM 1666 C C . SER A 1 212 ? -12.372 -34.511 -1.213 1.00 49.66 212 SER A C 1
ATOM 1668 O O . SER A 1 212 ? -11.675 -35.483 -1.499 1.00 49.66 212 SER A O 1
ATOM 1670 N N . LEU A 1 213 ? -13.173 -34.477 -0.148 1.00 50.03 213 LEU A N 1
ATOM 1671 C CA . LEU A 1 213 ? -13.734 -35.658 0.503 1.00 50.03 213 LEU A CA 1
ATOM 1672 C C . LEU A 1 213 ? -14.662 -36.370 -0.502 1.00 50.03 213 LEU A C 1
ATOM 1674 O O . LEU A 1 213 ? -15.823 -36.654 -0.218 1.00 50.03 213 LEU A O 1
ATOM 1678 N N . ARG A 1 214 ? -14.175 -36.644 -1.720 1.00 46.53 214 ARG A N 1
ATOM 1679 C CA . ARG A 1 214 ? -14.768 -37.632 -2.605 1.00 46.53 214 ARG A CA 1
ATOM 1680 C C . ARG A 1 214 ? -14.312 -38.960 -2.042 1.00 46.53 214 ARG A C 1
ATOM 1682 O O . ARG A 1 214 ? -13.219 -39.442 -2.326 1.00 46.53 214 ARG A O 1
ATOM 1689 N N . GLY A 1 215 ? -15.147 -39.444 -1.131 1.00 46.91 215 GLY A N 1
ATOM 1690 C CA . GLY A 1 215 ? -14.994 -40.721 -0.475 1.00 46.91 215 GLY A CA 1
ATOM 1691 C C . GLY A 1 215 ? -14.658 -41.817 -1.473 1.00 46.91 215 GLY A C 1
ATOM 1692 O O . GLY A 1 215 ? -15.174 -41.865 -2.592 1.00 46.91 215 GLY A O 1
ATOM 1693 N N . GLY A 1 216 ? -13.785 -42.709 -1.020 1.00 49.88 216 GLY A N 1
ATOM 1694 C CA . GLY A 1 216 ? -13.663 -44.020 -1.614 1.00 49.88 216 GLY A CA 1
ATOM 1695 C C . GLY A 1 216 ? -15.002 -44.749 -1.551 1.00 49.88 216 GLY A C 1
ATOM 1696 O O . GLY A 1 216 ? -15.666 -44.782 -0.517 1.00 49.88 216 GLY A O 1
ATOM 1697 N N . SER A 1 217 ? -15.365 -45.361 -2.670 1.00 49.22 217 SER A N 1
ATOM 1698 C CA . SER A 1 217 ? -16.133 -46.597 -2.685 1.00 49.22 217 SER A CA 1
ATOM 1699 C C . SER A 1 217 ? -15.827 -47.341 -3.986 1.00 49.22 217 SER A C 1
ATOM 1701 O O . SER A 1 217 ? -16.063 -46.814 -5.071 1.00 49.22 217 SER A O 1
ATOM 1703 N N . GLY A 1 218 ? -15.284 -48.555 -3.840 1.00 43.41 218 GLY A N 1
ATOM 1704 C CA . GLY A 1 218 ? -15.026 -49.541 -4.897 1.00 43.41 218 GLY A CA 1
ATOM 1705 C C . GLY A 1 218 ? -13.650 -49.399 -5.560 1.00 43.41 218 GLY A C 1
ATOM 1706 O O . GLY A 1 218 ? -13.317 -48.348 -6.078 1.00 43.41 218 GLY A O 1
ATOM 1707 N N . GLY A 1 219 ? -12.772 -50.396 -5.617 1.00 42.38 219 GLY A N 1
ATOM 1708 C CA . GLY A 1 219 ? -12.879 -51.805 -5.267 1.00 42.38 219 GLY A CA 1
ATOM 1709 C C . GLY A 1 219 ? -11.776 -52.584 -6.002 1.00 42.38 219 GLY A C 1
ATOM 1710 O O . GLY A 1 219 ? -11.521 -52.328 -7.169 1.00 42.38 219 GLY A O 1
ATOM 1711 N N . ALA A 1 220 ? -11.158 -53.522 -5.281 1.00 46.62 220 ALA A N 1
ATOM 1712 C CA . ALA A 1 220 ? -10.497 -54.753 -5.733 1.00 46.62 220 ALA A CA 1
ATOM 1713 C C . ALA A 1 220 ? -9.405 -54.728 -6.837 1.00 46.62 220 ALA A C 1
ATOM 1715 O O . ALA A 1 220 ? -9.696 -54.655 -8.024 1.00 46.62 220 ALA A O 1
ATOM 1716 N N . GLY A 1 221 ? -8.185 -55.128 -6.442 1.00 39.94 221 GLY A N 1
ATOM 1717 C CA . GLY A 1 221 ? -7.602 -56.350 -7.020 1.00 39.94 221 GLY A CA 1
ATOM 1718 C C . GLY A 1 221 ? -6.133 -56.332 -7.469 1.00 39.94 221 GLY A C 1
ATOM 1719 O O . GLY A 1 221 ? -5.816 -55.737 -8.487 1.00 39.94 221 GLY A O 1
ATOM 1720 N N . LYS A 1 222 ? -5.329 -57.173 -6.784 1.00 41.16 222 LYS A N 1
ATOM 1721 C CA . LYS A 1 222 ? -4.036 -57.808 -7.166 1.00 41.16 222 LYS A CA 1
ATOM 1722 C C . LYS A 1 222 ? -2.831 -56.863 -7.351 1.00 41.16 222 LYS A C 1
ATOM 1724 O O . LYS A 1 222 ? -2.857 -55.985 -8.189 1.00 41.16 222 LYS A O 1
ATOM 1729 N N . GLY A 1 223 ? -1.700 -56.988 -6.656 1.00 41.34 223 GLY A N 1
ATOM 1730 C CA . GLY A 1 223 ? -1.091 -58.110 -5.937 1.00 41.34 223 GLY A CA 1
ATOM 1731 C C . GLY A 1 223 ? 0.248 -58.458 -6.600 1.00 41.34 223 GLY A C 1
ATOM 1732 O O . GLY A 1 223 ? 0.208 -58.944 -7.721 1.00 41.34 223 GLY A O 1
ATOM 1733 N N . HIS A 1 224 ? 1.367 -58.189 -5.913 1.00 35.81 224 HIS A N 1
ATOM 1734 C CA . HIS A 1 224 ? 2.764 -58.697 -6.007 1.00 35.81 224 HIS A CA 1
ATOM 1735 C C . HIS A 1 224 ? 3.626 -57.594 -5.345 1.00 35.81 224 HIS A C 1
ATOM 1737 O O . HIS A 1 224 ? 3.539 -56.446 -5.754 1.00 35.81 224 HIS A O 1
ATOM 1743 N N . GLY A 1 225 ? 4.397 -57.768 -4.274 1.00 39.75 225 GLY A N 1
ATOM 1744 C CA . GLY A 1 225 ? 5.094 -58.935 -3.753 1.00 39.75 225 GLY A CA 1
ATOM 1745 C C . GLY A 1 225 ? 6.595 -58.639 -3.797 1.00 39.75 225 GLY A C 1
ATOM 1746 O O . GLY A 1 225 ? 7.225 -58.974 -4.793 1.00 39.75 225 GLY A O 1
ATOM 1747 N N . ARG A 1 226 ? 7.161 -58.002 -2.756 1.00 36.56 226 ARG A N 1
ATOM 1748 C CA . ARG A 1 226 ? 8.575 -58.191 -2.380 1.00 36.56 226 ARG A CA 1
ATOM 1749 C C . ARG A 1 226 ? 8.890 -57.672 -0.973 1.00 36.56 226 ARG A C 1
ATOM 1751 O O . ARG A 1 226 ? 8.707 -56.496 -0.677 1.00 36.56 226 ARG A O 1
ATOM 1758 N N . GLU A 1 227 ? 9.350 -58.605 -0.148 1.00 42.12 227 GLU A N 1
ATOM 1759 C CA . GLU A 1 227 ? 9.902 -58.451 1.198 1.00 42.12 227 GLU A CA 1
ATOM 1760 C C . GLU A 1 227 ? 11.338 -57.907 1.193 1.00 42.12 227 GLU A C 1
ATOM 1762 O O . GLU A 1 227 ? 12.072 -58.114 0.223 1.00 42.12 227 GLU A O 1
ATOM 1767 N N . LEU A 1 228 ? 11.701 -57.276 2.319 1.00 40.44 228 LEU A N 1
ATOM 1768 C CA . LEU A 1 228 ? 12.928 -57.378 3.144 1.00 40.44 228 LEU A CA 1
ATOM 1769 C C . LEU A 1 228 ? 12.921 -56.112 4.036 1.00 40.44 228 LEU A C 1
ATOM 1771 O O . LEU A 1 228 ? 12.965 -55.008 3.508 1.00 40.44 228 LEU A O 1
ATOM 1775 N N . GLY A 1 229 ? 12.594 -56.180 5.336 1.00 34.50 229 GLY A N 1
ATOM 1776 C CA . GLY A 1 229 ? 13.480 -56.612 6.436 1.00 34.50 229 GLY A CA 1
ATOM 1777 C C . GLY A 1 229 ? 14.436 -55.452 6.790 1.00 34.50 229 GLY A C 1
ATOM 1778 O O . GLY A 1 229 ? 15.109 -54.970 5.894 1.00 34.50 229 GLY A O 1
ATOM 1779 N N . VAL A 1 230 ? 14.559 -54.901 8.004 1.00 38.84 230 VAL A N 1
ATOM 1780 C CA . VAL A 1 230 ? 14.733 -55.500 9.341 1.00 38.84 230 VAL A CA 1
ATOM 1781 C C . VAL A 1 230 ? 14.786 -54.339 10.378 1.00 38.84 230 VAL A C 1
ATOM 1783 O O . VAL A 1 230 ? 15.408 -53.328 10.070 1.00 38.84 230 VAL A O 1
ATOM 1786 N N . ASP A 1 231 ? 14.137 -54.531 11.546 1.00 32.34 231 ASP A N 1
ATOM 1787 C CA . ASP A 1 231 ? 14.405 -54.086 12.949 1.00 32.34 231 ASP A CA 1
ATOM 1788 C C . ASP A 1 231 ? 14.812 -52.631 13.283 1.00 32.34 231 ASP A C 1
ATOM 1790 O O . ASP A 1 231 ? 15.457 -51.949 12.503 1.00 32.34 231 ASP A O 1
ATOM 1794 N N . ALA A 1 232 ? 14.639 -52.046 14.474 1.00 37.31 232 ALA A N 1
ATOM 1795 C CA . ALA A 1 232 ? 13.943 -52.202 15.770 1.00 37.31 232 ALA A CA 1
ATOM 1796 C C . ALA A 1 232 ? 14.394 -50.935 16.568 1.00 37.31 232 ALA A C 1
ATOM 1798 O O . ALA A 1 232 ? 15.419 -50.350 16.232 1.00 37.31 232 ALA A O 1
ATOM 1799 N N . GLY A 1 233 ? 13.776 -50.383 17.612 1.00 30.23 233 GLY A N 1
ATOM 1800 C CA . GLY A 1 233 ? 12.666 -50.740 18.488 1.00 30.23 233 GLY A C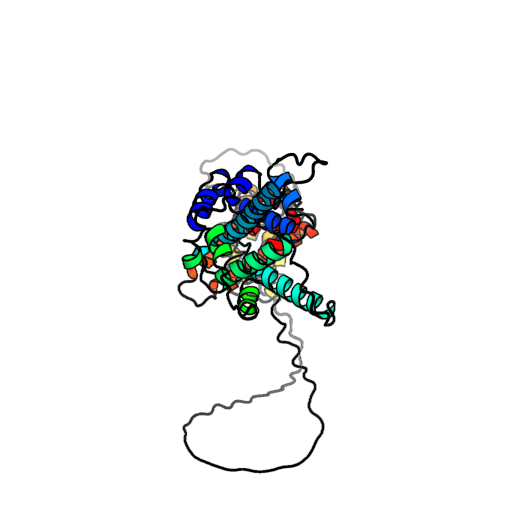A 1
ATOM 1801 C C . GLY A 1 233 ? 12.222 -49.489 19.284 1.00 30.23 233 GLY A C 1
ATOM 1802 O O . GLY A 1 233 ? 12.886 -48.458 19.251 1.00 30.23 233 GLY A O 1
ATOM 1803 N N . ALA A 1 234 ? 10.994 -49.513 19.816 1.00 36.06 234 ALA A N 1
ATOM 1804 C CA . ALA A 1 234 ? 10.639 -49.501 21.251 1.00 36.06 234 ALA A CA 1
ATOM 1805 C C . ALA A 1 234 ? 11.121 -48.255 22.041 1.00 36.06 234 ALA A C 1
ATOM 1807 O O . ALA A 1 234 ? 12.302 -47.957 22.081 1.00 36.06 234 ALA A O 1
ATOM 1808 N N . SER A 1 235 ? 10.274 -47.508 22.760 1.00 35.09 235 SER A N 1
ATOM 1809 C CA . SER A 1 235 ? 9.451 -48.000 23.874 1.00 35.09 235 SER A CA 1
ATOM 1810 C C . SER A 1 235 ? 8.549 -46.885 24.461 1.00 35.09 235 SER A C 1
ATOM 1812 O O . SER A 1 235 ? 9.044 -45.790 24.694 1.00 35.09 235 SER A O 1
ATOM 1814 N N . VAL A 1 236 ? 7.264 -47.221 24.706 1.00 33.19 236 VAL A N 1
ATOM 1815 C CA . VAL A 1 236 ? 6.434 -47.081 25.947 1.00 33.19 236 VAL A CA 1
ATOM 1816 C C . VAL A 1 236 ? 6.523 -45.767 26.753 1.00 33.19 236 VAL A C 1
ATOM 1818 O O . VAL A 1 236 ? 7.608 -45.311 27.067 1.00 33.19 236 VAL A O 1
ATOM 1821 N N . GLY A 1 237 ? 5.456 -45.128 27.249 1.00 29.53 237 GLY A N 1
ATOM 1822 C CA . GLY A 1 237 ? 4.035 -45.442 27.493 1.00 29.53 237 GLY A CA 1
ATOM 1823 C C . GLY A 1 237 ? 3.315 -44.110 27.809 1.00 29.53 237 GLY A C 1
ATOM 1824 O O . GLY A 1 237 ? 3.925 -43.057 27.696 1.00 29.53 237 GLY A O 1
ATOM 1825 N N . GLY A 1 238 ? 2.045 -43.982 28.180 1.00 28.91 238 GLY A N 1
ATOM 1826 C CA . GLY A 1 238 ? 0.980 -44.851 28.669 1.00 28.91 238 GLY A CA 1
ATOM 1827 C C . GLY A 1 238 ? -0.272 -43.951 28.762 1.00 28.91 238 GLY A C 1
ATOM 1828 O O . GLY A 1 238 ? -0.162 -42.759 29.022 1.00 28.91 238 GLY A O 1
ATOM 1829 N N . SER A 1 239 ? -1.423 -44.420 28.288 1.00 30.86 239 SER A N 1
ATOM 1830 C CA . SER A 1 239 ? -2.546 -44.887 29.115 1.00 30.86 239 SER A CA 1
ATOM 1831 C C . SER A 1 239 ? -3.240 -43.801 29.949 1.00 30.86 239 SER A C 1
ATOM 1833 O O . SER A 1 239 ? -2.695 -43.309 30.931 1.00 30.86 239 SER A O 1
ATOM 1835 N N . GLY A 1 240 ? -4.498 -43.516 29.603 1.00 28.75 240 GLY A N 1
ATOM 1836 C CA . GLY A 1 240 ? -5.381 -42.657 30.390 1.00 28.75 240 GLY A CA 1
ATOM 1837 C C . GLY A 1 240 ? -6.782 -42.525 29.797 1.00 28.75 240 GLY A C 1
ATOM 1838 O O . GLY A 1 240 ? -7.159 -41.460 29.326 1.00 28.75 240 GLY A O 1
ATOM 1839 N N . CYS A 1 241 ? -7.540 -43.622 29.799 1.00 31.03 241 CYS A N 1
ATOM 1840 C CA . CYS A 1 241 ? -8.974 -43.653 29.516 1.00 31.03 241 CYS A CA 1
ATOM 1841 C C . CYS A 1 241 ? -9.768 -42.767 30.489 1.00 31.03 241 CYS A C 1
ATOM 1843 O O . CYS A 1 241 ? -9.511 -42.812 31.690 1.00 31.03 241 CYS A O 1
ATOM 1845 N N . SER A 1 242 ? -10.815 -42.092 30.005 1.00 30.38 242 SER A N 1
ATOM 1846 C CA . SER A 1 242 ? -12.086 -41.948 30.735 1.00 30.38 242 SER A CA 1
ATOM 1847 C C . SER A 1 242 ? -13.203 -41.502 29.795 1.00 30.38 242 SER A C 1
ATOM 1849 O O . SER A 1 242 ? -13.317 -40.341 29.413 1.00 30.38 242 SER A O 1
ATOM 1851 N N . SER A 1 243 ? -14.041 -42.468 29.435 1.00 35.56 243 SER A N 1
ATOM 1852 C CA . SER A 1 243 ? -15.400 -42.252 28.957 1.00 35.56 243 SER A CA 1
ATOM 1853 C C . SER A 1 243 ? -16.305 -41.978 30.158 1.00 35.56 243 SER A C 1
ATOM 1855 O O . SER A 1 243 ? -16.261 -42.721 31.134 1.00 35.56 243 SER A O 1
ATOM 1857 N N . ALA A 1 244 ? -17.170 -40.971 30.066 1.00 32.78 244 ALA A N 1
ATOM 1858 C CA . ALA A 1 244 ? -18.365 -40.872 30.900 1.00 32.78 244 ALA A CA 1
ATOM 1859 C C . ALA A 1 244 ? -19.459 -40.132 30.122 1.00 32.78 244 ALA A C 1
ATOM 1861 O O . ALA A 1 244 ? -19.620 -38.917 30.203 1.00 32.78 244 ALA A O 1
ATOM 1862 N N . SER A 1 245 ? -20.197 -40.896 29.321 1.00 36.81 245 SER A N 1
ATOM 1863 C CA . SER A 1 245 ? -21.470 -40.494 28.732 1.00 36.81 245 SER A CA 1
ATOM 1864 C C . SER A 1 245 ? -22.564 -40.798 29.754 1.00 36.81 245 SER A C 1
ATOM 1866 O O . SER A 1 245 ? -22.896 -41.958 29.979 1.00 36.81 245 SER A O 1
ATOM 1868 N N . GLY A 1 246 ? -23.098 -39.764 30.400 1.00 29.97 246 GLY A N 1
ATOM 1869 C CA . GLY A 1 246 ? -24.233 -39.862 31.315 1.00 29.97 246 GLY A CA 1
ATOM 1870 C C . GLY A 1 246 ? -25.394 -39.026 30.795 1.00 29.97 246 GLY A C 1
ATOM 1871 O O . GLY A 1 246 ? -25.464 -37.831 31.060 1.00 29.97 246 GLY A O 1
ATOM 1872 N N . LEU A 1 247 ? -26.294 -39.654 30.039 1.00 39.84 247 LEU A N 1
ATOM 1873 C CA . LEU A 1 247 ? -27.621 -39.121 29.739 1.00 39.84 247 LEU A CA 1
ATOM 1874 C C . LEU A 1 247 ? -28.501 -39.329 30.976 1.00 39.84 247 LEU A C 1
ATOM 1876 O O . LEU A 1 247 ? -28.889 -40.457 31.273 1.00 39.84 247 LEU A O 1
ATOM 1880 N N . THR A 1 248 ? -28.841 -38.253 31.684 1.00 35.62 248 THR A N 1
ATOM 1881 C CA . THR A 1 248 ? -29.943 -38.254 32.652 1.00 35.62 248 THR A CA 1
ATOM 1882 C C . THR A 1 248 ? -30.960 -37.189 32.256 1.00 35.62 248 THR A C 1
ATOM 1884 O O . THR A 1 248 ? -30.752 -35.984 32.362 1.00 35.62 248 THR A O 1
ATOM 1887 N N . SER A 1 249 ? -32.089 -37.674 31.744 1.00 39.66 249 SER A N 1
ATOM 1888 C CA . SER A 1 249 ? -33.320 -36.915 31.559 1.00 39.66 249 SER A CA 1
ATOM 1889 C C . SER A 1 249 ? -33.933 -36.660 32.937 1.00 39.66 249 SER A C 1
ATOM 1891 O O . SER A 1 249 ? -34.540 -37.555 33.521 1.00 39.66 249 SER A O 1
ATOM 1893 N N . GLY A 1 250 ? -33.739 -35.455 33.475 1.00 32.62 250 GLY A N 1
ATOM 1894 C CA . GLY A 1 250 ? -34.356 -34.987 34.716 1.00 32.62 250 GLY A CA 1
ATOM 1895 C C . GLY A 1 250 ? -35.489 -34.008 34.422 1.00 32.62 250 GLY A C 1
ATOM 1896 O O . GLY A 1 250 ? -35.260 -32.937 33.866 1.00 32.62 250 GLY A O 1
ATOM 1897 N N . ALA A 1 251 ? -36.709 -34.396 34.788 1.00 36.66 251 ALA A N 1
ATOM 1898 C CA . ALA A 1 251 ? -37.918 -33.592 34.687 1.00 36.66 251 ALA A CA 1
ATOM 1899 C C . ALA A 1 251 ? -37.779 -32.244 35.420 1.00 36.66 251 ALA A C 1
ATOM 1901 O O . ALA A 1 251 ? -37.367 -32.190 36.579 1.00 36.66 251 ALA A O 1
ATOM 1902 N N . GLN A 1 252 ? -38.155 -31.159 34.739 1.00 34.16 252 GLN A N 1
ATOM 1903 C CA . GLN A 1 252 ? -38.263 -29.823 35.321 1.00 34.16 252 GLN A CA 1
ATOM 1904 C C . GLN A 1 252 ? -39.483 -29.754 36.247 1.00 34.16 252 GLN A C 1
ATOM 1906 O O . GLN A 1 252 ? -40.626 -29.846 35.803 1.00 34.16 252 GLN A O 1
ATOM 1911 N N . THR A 1 253 ? -39.234 -29.563 37.538 1.00 39.38 253 THR A N 1
ATOM 1912 C CA . THR A 1 253 ? -40.216 -29.062 38.503 1.00 39.38 253 THR A CA 1
ATOM 1913 C C . THR A 1 253 ? -40.311 -27.531 38.408 1.00 39.38 253 THR A C 1
ATOM 1915 O O . THR A 1 253 ? -39.299 -26.863 38.175 1.00 39.38 253 THR A O 1
ATOM 1918 N N . PRO A 1 254 ? -41.505 -26.934 38.590 1.00 40.97 254 PRO A N 1
ATOM 1919 C CA . PRO A 1 254 ? -41.681 -25.487 38.534 1.00 40.97 254 PRO A CA 1
ATOM 1920 C C . PRO A 1 254 ? -41.027 -24.830 39.760 1.00 40.97 254 PRO A C 1
ATOM 1922 O O . PRO A 1 254 ? -41.488 -24.965 40.892 1.00 40.97 254 PRO A O 1
ATOM 1925 N N . SER A 1 255 ? -39.917 -24.128 39.525 1.00 38.97 255 SER A N 1
ATOM 1926 C CA . SER A 1 255 ? -39.217 -23.316 40.521 1.00 38.97 255 SER A CA 1
ATOM 1927 C C . SER A 1 255 ? -40.064 -22.099 40.892 1.00 38.97 255 SER A C 1
ATOM 1929 O O . SER A 1 255 ? -40.182 -21.154 40.113 1.00 38.97 255 SER A O 1
ATOM 1931 N N . ASN A 1 256 ? -40.588 -22.104 42.116 1.00 44.34 256 ASN A N 1
ATOM 1932 C CA . ASN A 1 256 ? -41.130 -20.928 42.791 1.00 44.34 256 ASN A CA 1
ATOM 1933 C C . ASN A 1 256 ? -40.123 -19.761 42.795 1.00 44.34 256 ASN A C 1
ATOM 1935 O O . ASN A 1 256 ? -38.909 -19.964 42.848 1.00 44.34 256 ASN A O 1
ATOM 1939 N N . GLY A 1 257 ? -40.658 -18.540 42.705 1.00 48.19 257 GLY A N 1
ATOM 1940 C CA . GLY A 1 257 ? -39.942 -17.292 42.442 1.00 48.19 257 GLY A CA 1
ATOM 1941 C C . GLY A 1 257 ? -38.719 -17.055 43.325 1.00 48.19 257 GLY A C 1
ATOM 1942 O O . GLY A 1 257 ? -38.830 -16.716 44.501 1.00 48.19 257 GLY A O 1
ATOM 1943 N N . ARG A 1 258 ? -37.537 -17.166 42.715 1.00 44.84 258 ARG A N 1
ATOM 1944 C CA . ARG A 1 258 ? -36.296 -16.633 43.272 1.00 44.84 258 ARG A CA 1
ATOM 1945 C C . ARG A 1 258 ? -36.305 -15.115 43.043 1.00 44.84 258 ARG A C 1
ATOM 1947 O O . ARG A 1 258 ? -36.449 -14.709 41.888 1.00 44.84 258 ARG A O 1
ATOM 1954 N N . PRO A 1 259 ? -36.186 -14.277 44.088 1.00 52.47 259 PRO A N 1
ATOM 1955 C CA . PRO A 1 259 ? -36.131 -12.831 43.913 1.00 52.47 259 PRO A CA 1
ATOM 1956 C C . PRO A 1 259 ? -34.971 -12.468 42.980 1.00 52.47 259 PRO A C 1
ATOM 1958 O O . PRO A 1 259 ? -33.894 -13.069 43.062 1.00 52.47 259 PRO A O 1
ATOM 1961 N N . SER A 1 260 ? -35.209 -11.515 42.071 1.00 57.78 260 SER A N 1
ATOM 1962 C CA . SER A 1 260 ? -34.165 -10.960 41.206 1.00 57.78 260 SER A CA 1
ATOM 1963 C C . SER A 1 260 ? -32.945 -10.582 42.057 1.00 57.78 260 SER A C 1
ATOM 1965 O O . SER A 1 260 ? -33.127 -9.964 43.107 1.00 57.78 260 SER A O 1
ATOM 1967 N N . PRO A 1 261 ? -31.717 -10.932 41.638 1.00 60.06 261 PRO A N 1
ATOM 1968 C CA . PRO A 1 261 ? -30.502 -10.874 42.464 1.00 60.06 261 PRO A CA 1
ATOM 1969 C C . PRO A 1 261 ? -29.994 -9.456 42.819 1.00 60.06 261 PRO A C 1
ATOM 1971 O O . PRO A 1 261 ? -28.812 -9.307 43.087 1.00 60.06 261 PRO A O 1
ATOM 1974 N N . LEU A 1 262 ? -30.849 -8.426 42.802 1.00 68.19 262 LEU A N 1
ATOM 1975 C CA . LEU A 1 262 ? -30.486 -6.999 42.895 1.00 68.19 262 LEU A CA 1
ATOM 1976 C C . LEU A 1 262 ? -31.281 -6.216 43.972 1.00 68.19 262 LEU A C 1
ATOM 1978 O O . LEU A 1 262 ? -31.575 -5.033 43.801 1.00 68.19 262 LEU A O 1
ATOM 1982 N N . ALA A 1 263 ? -31.765 -6.873 45.032 1.00 54.09 263 ALA A N 1
ATOM 1983 C CA . ALA A 1 263 ? -32.935 -6.368 45.759 1.00 54.09 263 ALA A CA 1
ATOM 1984 C C . ALA A 1 263 ? -32.698 -5.447 46.975 1.00 54.09 263 ALA A C 1
ATOM 1986 O O . ALA A 1 263 ? -33.697 -4.884 47.419 1.00 54.09 263 ALA A O 1
ATOM 1987 N N . GLN A 1 264 ? -31.494 -5.241 47.536 1.00 54.53 264 GLN A N 1
ATOM 1988 C CA . GLN A 1 264 ? -31.403 -4.445 48.787 1.00 54.53 264 GLN A CA 1
ATOM 1989 C C . GLN A 1 264 ? -30.250 -3.437 48.922 1.00 54.53 264 GLN A C 1
ATOM 1991 O O . GLN A 1 264 ? -30.405 -2.518 49.722 1.00 54.53 264 GLN A O 1
ATOM 1996 N N . ASP A 1 265 ? -29.195 -3.472 48.096 1.00 62.66 265 ASP A N 1
ATOM 1997 C CA . ASP A 1 265 ? -28.173 -2.407 48.103 1.00 62.66 265 ASP A CA 1
ATOM 1998 C C . ASP A 1 265 ? -27.655 -2.071 46.690 1.00 62.66 265 ASP A C 1
ATOM 2000 O O . ASP A 1 265 ? -26.530 -2.370 46.280 1.00 62.66 265 ASP A O 1
ATOM 2004 N N . THR A 1 266 ? -28.548 -1.470 45.893 1.00 80.31 266 THR A N 1
ATOM 2005 C CA . THR A 1 266 ? -28.391 -1.375 44.429 1.00 80.31 266 THR A CA 1
ATOM 2006 C C . THR A 1 266 ? -27.121 -0.665 43.949 1.00 80.31 266 THR A C 1
ATOM 2008 O O . THR A 1 266 ? -26.672 -0.947 42.845 1.00 80.31 266 THR A O 1
ATOM 2011 N N . ALA A 1 267 ? -26.521 0.242 44.727 1.00 87.38 267 ALA A N 1
ATOM 2012 C CA . ALA A 1 267 ? -25.317 0.957 44.294 1.00 87.38 267 ALA A CA 1
ATOM 2013 C C . ALA A 1 267 ? -24.041 0.114 44.471 1.00 87.38 267 ALA A C 1
ATOM 2015 O O . ALA A 1 267 ? -23.232 0.024 43.545 1.00 87.38 267 ALA A O 1
ATOM 2016 N N . ALA A 1 268 ? -23.886 -0.538 45.628 1.00 88.38 268 ALA A N 1
ATOM 2017 C CA . ALA A 1 268 ? -22.731 -1.378 45.943 1.00 88.38 268 ALA A CA 1
ATOM 2018 C C . ALA A 1 268 ? -22.705 -2.667 45.103 1.00 88.38 268 ALA A C 1
ATOM 2020 O O . ALA A 1 268 ? -21.649 -3.092 44.626 1.00 88.38 268 ALA A O 1
ATOM 2021 N N . GLU A 1 269 ? -23.873 -3.262 44.853 1.00 90.56 269 GLU A N 1
ATOM 2022 C CA . GLU A 1 269 ? -23.997 -4.440 43.989 1.00 90.56 269 GLU A CA 1
ATOM 2023 C C . GLU A 1 269 ? -23.634 -4.107 42.538 1.00 90.56 269 GLU A C 1
ATOM 2025 O O . GLU A 1 269 ? -22.828 -4.810 41.926 1.00 90.56 269 GLU A O 1
ATOM 2030 N N . VAL A 1 270 ? -24.158 -2.997 42.002 1.00 92.38 270 VAL A N 1
ATOM 2031 C CA . VAL A 1 270 ? -23.803 -2.503 40.661 1.00 92.38 270 VAL A CA 1
ATOM 2032 C C . VAL A 1 270 ? -22.297 -2.261 40.552 1.00 92.38 270 VAL A C 1
ATOM 2034 O O . VAL A 1 270 ? -21.713 -2.643 39.542 1.00 92.38 270 VAL A O 1
ATOM 2037 N N . SER A 1 271 ? -21.655 -1.728 41.598 1.00 91.19 271 SER A N 1
ATOM 2038 C CA . SER A 1 271 ? -20.195 -1.516 41.641 1.00 91.19 271 SER A CA 1
ATOM 2039 C C . SER A 1 271 ? -19.443 -2.811 41.481 1.00 91.19 271 SER A C 1
ATOM 2041 O O . SER A 1 271 ? -18.574 -2.952 40.623 1.00 91.19 271 SER A O 1
ATOM 2043 N N . THR A 1 272 ? -19.846 -3.792 42.277 1.00 92.12 272 THR A N 1
ATOM 2044 C CA . THR A 1 272 ? -19.214 -5.101 42.305 1.00 92.12 272 THR A CA 1
ATOM 2045 C C . THR A 1 272 ? -19.340 -5.789 40.947 1.00 92.12 272 THR A C 1
ATOM 2047 O O . THR A 1 272 ? -18.367 -6.350 40.448 1.00 92.12 272 THR A O 1
ATOM 2050 N N . PHE A 1 273 ? -20.510 -5.703 40.303 1.00 94.38 273 PHE A N 1
ATOM 2051 C CA . PHE A 1 273 ? -20.709 -6.246 38.958 1.00 94.38 273 PHE A CA 1
ATOM 2052 C C . PHE A 1 273 ? -19.934 -5.489 37.884 1.00 94.38 273 PHE A C 1
ATOM 2054 O O . PHE A 1 273 ? -19.400 -6.131 36.985 1.00 94.38 273 PHE A O 1
ATOM 2061 N N . LEU A 1 274 ? -19.848 -4.160 37.967 1.00 93.81 274 LEU A N 1
ATOM 2062 C CA . LEU A 1 274 ? -19.068 -3.361 37.026 1.00 93.81 274 LEU A CA 1
ATOM 2063 C C . LEU A 1 274 ? -17.581 -3.688 37.129 1.00 93.81 274 LEU A C 1
ATOM 2065 O O . LEU A 1 274 ? -16.965 -3.946 36.104 1.00 93.81 274 LEU A O 1
ATOM 2069 N N . VAL A 1 275 ? -17.030 -3.769 38.343 1.00 93.44 275 VAL A N 1
ATOM 2070 C CA . VAL A 1 275 ? -15.629 -4.158 38.558 1.00 93.44 275 VAL A CA 1
ATOM 2071 C C . VAL A 1 275 ? -15.364 -5.560 38.021 1.00 93.44 275 VAL A C 1
ATOM 2073 O O . VAL A 1 275 ? -14.392 -5.787 37.304 1.00 93.44 275 VAL A O 1
ATOM 2076 N N . ARG A 1 276 ? -16.273 -6.495 38.303 1.00 95.62 276 ARG A N 1
ATOM 2077 C CA . ARG A 1 276 ? -16.200 -7.868 37.803 1.00 95.62 276 ARG A CA 1
ATOM 2078 C C . ARG A 1 276 ? -16.255 -7.931 36.272 1.00 95.62 276 ARG A C 1
ATOM 2080 O O . ARG A 1 276 ? -15.477 -8.666 35.676 1.00 95.62 276 ARG A O 1
ATOM 2087 N N . ALA A 1 277 ? -17.089 -7.111 35.631 1.00 95.62 277 ALA A N 1
ATOM 2088 C CA . ALA A 1 277 ? -17.191 -7.033 34.172 1.00 95.62 277 ALA A CA 1
ATOM 2089 C C . ALA A 1 277 ? -15.895 -6.575 33.478 1.00 95.62 277 ALA A C 1
ATOM 2091 O O . ALA A 1 277 ? -15.723 -6.798 32.280 1.00 95.62 277 ALA A O 1
ATOM 2092 N N . MET A 1 278 ? -14.988 -5.915 34.198 1.00 94.62 278 MET A N 1
ATOM 2093 C CA . MET A 1 278 ? -13.695 -5.509 33.642 1.00 94.62 278 MET A CA 1
ATOM 2094 C C . MET A 1 278 ? -12.721 -6.681 33.566 1.00 94.62 278 MET A C 1
ATOM 2096 O O . MET A 1 278 ? -11.832 -6.656 32.724 1.00 94.62 278 MET A O 1
ATOM 2100 N N . SER A 1 279 ? -12.904 -7.714 34.390 1.00 95.62 279 SER A N 1
ATOM 2101 C CA . SER A 1 279 ? -11.974 -8.845 34.498 1.00 95.62 279 SER A CA 1
ATOM 2102 C C . SER A 1 279 ? -12.519 -10.146 33.910 1.00 95.62 279 SER A C 1
ATOM 2104 O O . SER A 1 279 ? -11.735 -11.026 33.566 1.00 95.62 279 SER A O 1
ATOM 2106 N N . GLU A 1 280 ? -13.841 -10.300 33.806 1.00 96.81 280 GLU A N 1
ATOM 2107 C CA . GLU A 1 280 ? -14.471 -11.534 33.329 1.00 96.81 280 GLU A CA 1
ATOM 2108 C C . GLU A 1 280 ? -15.756 -11.287 32.532 1.00 96.81 280 GLU A C 1
ATOM 2110 O O . GLU A 1 280 ? -16.455 -10.289 32.719 1.00 96.81 280 GLU A O 1
ATOM 2115 N N . GLU A 1 281 ? -16.089 -12.234 31.654 1.00 97.19 281 GLU A N 1
ATOM 2116 C CA . GLU A 1 281 ? -17.341 -12.234 30.899 1.00 97.19 281 GLU A CA 1
ATOM 2117 C C . GLU A 1 281 ? -18.533 -12.510 31.827 1.00 97.19 281 GLU A C 1
ATOM 2119 O O . GLU A 1 281 ? -18.614 -13.531 32.519 1.00 97.19 281 GLU A O 1
ATOM 2124 N N . LEU A 1 282 ? -19.497 -11.592 31.836 1.00 97.19 282 LEU A N 1
ATOM 2125 C CA . LEU A 1 282 ? -20.729 -11.737 32.590 1.00 97.19 282 LEU A CA 1
ATOM 2126 C C . LEU A 1 282 ? -21.773 -12.499 31.776 1.00 97.19 282 LEU A C 1
ATOM 2128 O O . LEU A 1 282 ? -21.920 -12.337 30.567 1.00 97.19 282 LEU A O 1
ATOM 2132 N N . ARG A 1 283 ? -22.607 -13.278 32.471 1.00 96.94 283 ARG A N 1
ATOM 2133 C CA . ARG A 1 283 ? -23.734 -13.967 31.829 1.00 96.94 283 ARG A CA 1
ATOM 2134 C C . ARG A 1 283 ? -24.697 -12.951 31.188 1.00 96.94 283 ARG A C 1
ATOM 2136 O O . ARG A 1 283 ? -25.021 -11.955 31.843 1.00 96.94 283 ARG A O 1
ATOM 2143 N N . PRO A 1 284 ? -25.289 -13.243 30.014 1.00 96.38 284 PRO A N 1
ATOM 2144 C CA . PRO A 1 284 ? -26.185 -12.314 29.312 1.00 96.38 284 PRO A CA 1
ATOM 2145 C C . PRO A 1 284 ? -27.342 -11.773 30.167 1.00 96.38 284 PRO A C 1
ATOM 2147 O O . PRO A 1 284 ? -27.669 -10.591 30.109 1.00 96.38 284 PRO A O 1
ATOM 2150 N N . ASN A 1 285 ? -27.930 -12.606 31.033 1.00 95.38 285 ASN A N 1
ATOM 2151 C CA . ASN A 1 285 ? -29.013 -12.184 31.931 1.00 95.38 285 ASN A CA 1
ATOM 2152 C C . ASN A 1 285 ? -28.555 -11.136 32.956 1.00 95.38 285 ASN A C 1
ATOM 2154 O O . ASN A 1 285 ? -29.324 -10.238 33.302 1.00 95.38 285 ASN A O 1
ATOM 2158 N N . VAL A 1 286 ? -27.307 -11.235 33.426 1.00 95.69 286 VAL A N 1
ATOM 2159 C CA . VAL A 1 286 ? -26.705 -10.265 34.350 1.00 95.69 286 VAL A CA 1
ATOM 2160 C C . VAL A 1 286 ? -26.432 -8.961 33.611 1.00 95.69 286 VAL A C 1
ATOM 2162 O O . VAL A 1 286 ? -26.835 -7.912 34.099 1.00 95.69 286 VAL A O 1
ATOM 2165 N N . VAL A 1 287 ? -25.855 -9.027 32.406 1.00 97.00 287 VAL A N 1
ATOM 2166 C CA . VAL A 1 287 ? -25.632 -7.852 31.544 1.00 97.00 287 VAL A CA 1
ATOM 2167 C C . VAL A 1 287 ? -26.941 -7.105 31.275 1.00 97.00 287 VAL A C 1
ATOM 2169 O O . VAL A 1 287 ? -27.014 -5.895 31.481 1.00 97.00 287 VAL A O 1
ATOM 2172 N N . ASN A 1 288 ? -28.001 -7.819 30.891 1.00 95.81 288 ASN A N 1
ATOM 2173 C CA . ASN A 1 288 ? -29.308 -7.221 30.611 1.00 95.81 288 ASN A CA 1
ATOM 2174 C C . ASN A 1 288 ? -29.945 -6.600 31.862 1.00 95.81 288 ASN A C 1
ATOM 2176 O O . ASN A 1 288 ? -30.482 -5.495 31.793 1.00 95.81 288 ASN A O 1
ATOM 2180 N N . SER A 1 289 ? -29.853 -7.277 33.011 1.00 94.94 289 SER A N 1
ATOM 2181 C CA . SER A 1 289 ? -30.374 -6.764 34.287 1.00 94.94 289 SER A CA 1
ATOM 2182 C C . SER A 1 289 ? -29.609 -5.522 34.752 1.00 94.94 289 SER A C 1
ATOM 2184 O O . SER A 1 289 ? -30.214 -4.549 35.207 1.00 94.94 289 SER A O 1
ATOM 2186 N N . LEU A 1 290 ? -28.284 -5.525 34.589 1.00 95.62 290 LEU A N 1
ATOM 2187 C CA . LEU A 1 290 ? -27.414 -4.400 34.912 1.00 95.62 290 LEU A CA 1
ATOM 2188 C C . LEU A 1 290 ? -27.727 -3.197 34.016 1.00 95.62 290 LEU A C 1
ATOM 2190 O O . LEU A 1 290 ? -27.973 -2.108 34.525 1.00 95.62 290 LEU A O 1
ATOM 2194 N N . LEU A 1 291 ? -27.827 -3.397 32.699 1.00 96.06 291 LEU A N 1
ATOM 2195 C CA . LEU A 1 291 ? -28.205 -2.340 31.758 1.00 96.06 291 LEU A CA 1
ATOM 2196 C C . LEU A 1 291 ? -29.607 -1.785 32.024 1.00 96.06 291 LEU A C 1
ATOM 2198 O O . LEU A 1 291 ? -29.797 -0.573 31.954 1.00 96.06 291 LEU A O 1
ATOM 2202 N N . ALA A 1 292 ? -30.587 -2.635 32.343 1.00 95.38 292 ALA A N 1
ATOM 2203 C CA . ALA A 1 292 ? -31.929 -2.187 32.712 1.00 95.38 292 ALA A CA 1
ATOM 2204 C C . ALA A 1 292 ? -31.904 -1.331 33.990 1.00 95.38 292 ALA A C 1
ATOM 2206 O O . ALA A 1 292 ? -32.538 -0.275 34.045 1.00 95.38 292 ALA A O 1
ATOM 2207 N N . THR A 1 293 ? -31.108 -1.737 34.982 1.00 94.56 293 THR A N 1
ATOM 2208 C CA . THR A 1 293 ? -30.931 -0.991 36.234 1.00 94.56 293 THR A CA 1
ATOM 2209 C C . THR A 1 293 ? -30.267 0.363 35.979 1.00 94.56 293 THR A C 1
ATOM 2211 O O . THR A 1 293 ? -30.799 1.386 36.409 1.00 94.56 293 THR A O 1
ATOM 2214 N N . LEU A 1 294 ? -29.172 0.404 35.213 1.00 93.75 294 LEU A N 1
ATOM 2215 C CA . LEU A 1 294 ? -28.465 1.641 34.857 1.00 93.75 294 LEU A CA 1
ATOM 2216 C C . LEU A 1 294 ? -29.332 2.591 34.017 1.00 93.75 294 LEU A C 1
ATOM 2218 O O . LEU A 1 294 ? -29.314 3.795 34.251 1.00 93.75 294 LEU A O 1
ATOM 2222 N N . LYS A 1 295 ? -30.154 2.058 33.101 1.00 93.00 295 LYS A N 1
ATOM 2223 C CA . LYS A 1 295 ? -31.166 2.834 32.362 1.00 93.00 295 LYS A CA 1
ATOM 2224 C C . LYS A 1 295 ? -32.201 3.461 33.294 1.00 93.00 295 LYS A C 1
ATOM 2226 O O . LYS A 1 295 ? -32.566 4.615 33.106 1.00 93.00 295 LYS A O 1
ATOM 2231 N N . SER A 1 296 ? -32.672 2.708 34.290 1.00 93.62 296 SER A N 1
ATOM 2232 C CA . SER A 1 296 ? -33.669 3.196 35.253 1.00 93.62 296 SER A CA 1
ATOM 2233 C C . SER A 1 296 ? -33.102 4.209 36.254 1.00 93.62 296 SER A C 1
ATOM 2235 O O . SER A 1 296 ? -33.834 5.074 36.731 1.00 93.62 296 SER A O 1
ATOM 2237 N N . LYS A 1 297 ? -31.803 4.117 36.571 1.00 92.81 297 LYS A N 1
ATOM 2238 C CA . LYS A 1 297 ? -31.111 4.966 37.551 1.00 92.81 297 LYS A CA 1
ATOM 2239 C C . LYS A 1 297 ? -29.757 5.465 37.009 1.00 92.81 297 LYS A C 1
ATOM 2241 O O . LYS A 1 297 ? -28.711 5.020 37.490 1.00 92.81 297 LYS A O 1
ATOM 2246 N N . PRO A 1 298 ? -29.738 6.424 36.062 1.00 90.00 298 PRO A N 1
ATOM 2247 C CA . PRO A 1 298 ? -28.495 6.930 35.466 1.00 90.00 298 PRO A CA 1
ATOM 2248 C C . PRO A 1 298 ? -27.546 7.601 36.470 1.00 90.00 298 PRO A C 1
ATOM 2250 O O . PRO A 1 298 ? -26.337 7.625 36.256 1.00 90.00 298 PRO A O 1
ATOM 2253 N N . SER A 1 299 ? -28.069 8.101 37.597 1.00 88.94 299 SER A N 1
ATOM 2254 C CA . SER A 1 299 ? -27.268 8.683 38.684 1.00 88.94 299 SER A CA 1
ATOM 2255 C C . SER A 1 299 ? -26.252 7.704 39.273 1.00 88.94 299 SER A C 1
ATOM 2257 O O . SER A 1 299 ? -25.218 8.130 39.785 1.00 88.94 299 SER A O 1
ATOM 2259 N N . LEU A 1 300 ? -26.486 6.393 39.144 1.00 89.81 300 LEU A N 1
ATOM 2260 C CA . LEU A 1 300 ? -25.509 5.391 39.556 1.00 89.81 300 LEU A CA 1
ATOM 2261 C C . LEU A 1 300 ? -24.207 5.533 38.771 1.00 89.81 300 LEU A C 1
ATOM 2263 O O . LEU A 1 300 ? -23.155 5.423 39.377 1.00 89.81 300 LEU A O 1
ATOM 2267 N N . LEU A 1 301 ? -24.257 5.873 37.478 1.00 87.44 301 LEU A N 1
ATOM 2268 C CA . LEU A 1 301 ? -23.060 6.110 36.662 1.00 87.44 301 LEU A CA 1
ATOM 2269 C C . LEU A 1 301 ? -22.326 7.394 37.056 1.00 87.44 301 LEU A C 1
ATOM 2271 O O . LEU A 1 301 ? -21.129 7.517 36.812 1.00 87.44 301 LEU A O 1
ATOM 2275 N N . THR A 1 302 ? -23.019 8.363 37.665 1.00 80.81 302 THR A N 1
ATOM 2276 C CA . THR A 1 302 ? -22.394 9.633 38.047 1.00 80.81 302 THR A CA 1
ATOM 2277 C C . THR A 1 302 ? -21.594 9.575 39.332 1.00 80.81 302 THR A C 1
ATOM 2279 O O . THR A 1 302 ? -20.672 10.375 39.473 1.00 80.81 302 THR A O 1
ATOM 2282 N N . VAL A 1 303 ? -21.922 8.628 40.212 1.00 80.19 303 VAL A N 1
ATOM 2283 C CA . VAL A 1 303 ? -21.249 8.410 41.499 1.00 80.19 303 VAL A CA 1
ATOM 2284 C C . VAL A 1 303 ? -19.920 7.659 41.327 1.00 80.19 303 VAL A C 1
ATOM 2286 O O . VAL A 1 303 ? -19.080 7.711 42.222 1.00 80.19 303 VAL A O 1
ATOM 2289 N N . TYR A 1 304 ? -19.683 7.006 40.180 1.00 77.19 304 TYR A N 1
ATOM 2290 C CA . TYR A 1 304 ? -18.415 6.310 39.940 1.00 77.19 304 TYR A CA 1
ATOM 2291 C C . TYR A 1 304 ? -17.253 7.270 39.674 1.00 77.19 304 TYR A C 1
ATOM 2293 O O . TYR A 1 304 ? -17.430 8.264 38.959 1.00 77.19 304 TYR A O 1
ATOM 2301 N N . PRO A 1 305 ? -16.050 6.940 40.185 1.00 74.62 305 PRO A N 1
ATOM 2302 C CA . PRO A 1 305 ? -14.824 7.629 39.816 1.00 74.62 305 PRO A CA 1
ATOM 2303 C C . PRO A 1 305 ? -14.626 7.609 38.300 1.00 74.62 305 PRO A C 1
ATOM 2305 O O . PRO A 1 305 ? -14.854 6.589 37.644 1.00 74.62 305 PRO A O 1
ATOM 2308 N N . LEU A 1 306 ? -14.159 8.734 37.755 1.00 63.75 306 LEU A N 1
ATOM 2309 C CA . LEU A 1 306 ? -13.822 8.876 36.334 1.00 63.75 306 LEU A CA 1
ATOM 2310 C C . LEU A 1 306 ? -12.770 7.854 35.873 1.00 63.75 306 LEU A C 1
ATOM 2312 O O . LEU A 1 306 ? -12.749 7.489 34.701 1.00 63.75 306 LEU A O 1
ATOM 2316 N N . ASP A 1 307 ? -11.975 7.313 36.799 1.00 77.19 307 ASP A N 1
ATOM 2317 C CA . ASP A 1 307 ? -10.965 6.279 36.547 1.00 77.19 307 ASP A CA 1
ATOM 2318 C C . ASP A 1 307 ? -11.542 5.011 35.888 1.00 77.19 307 ASP A C 1
ATOM 2320 O O . ASP A 1 307 ? -10.837 4.312 35.152 1.00 77.19 307 ASP A O 1
ATOM 2324 N N . PHE A 1 308 ? -12.842 4.743 36.082 1.00 77.62 308 PHE A N 1
ATOM 2325 C CA . PHE A 1 308 ? -13.555 3.638 35.430 1.00 77.62 308 PHE A CA 1
ATOM 2326 C C . PHE A 1 308 ? -13.622 3.791 33.901 1.00 77.62 308 PHE A C 1
ATOM 2328 O O . PHE A 1 308 ? -13.770 2.813 33.173 1.00 77.62 308 PHE A O 1
ATOM 2335 N N . LEU A 1 309 ? -13.510 5.021 33.403 1.00 80.62 309 LEU A N 1
ATOM 2336 C CA . LEU A 1 309 ? -13.590 5.350 31.981 1.00 80.62 309 LEU A CA 1
ATOM 2337 C C . LEU A 1 309 ? -12.216 5.593 31.360 1.00 80.62 309 LEU A C 1
ATOM 2339 O O . LEU A 1 309 ? -12.143 5.979 30.197 1.00 80.62 309 LEU A O 1
ATOM 2343 N N . SER A 1 310 ? -11.136 5.343 32.105 1.00 91.06 310 SER A N 1
ATOM 2344 C CA . SER A 1 310 ? -9.787 5.362 31.546 1.00 91.06 310 SER A CA 1
ATOM 2345 C C . SER A 1 310 ? -9.646 4.340 30.411 1.00 91.06 310 SER A C 1
ATOM 2347 O O . SER A 1 310 ? -10.277 3.279 30.426 1.00 91.06 310 SER A O 1
ATOM 2349 N N . SER A 1 311 ? -8.788 4.646 29.433 1.00 92.19 311 SER A N 1
ATOM 2350 C CA . SER A 1 311 ? -8.519 3.777 28.274 1.00 92.19 311 SER A CA 1
ATOM 2351 C C . SER A 1 311 ? -8.301 2.287 28.623 1.00 92.19 311 SER A C 1
ATOM 2353 O O . SER A 1 311 ? -9.012 1.456 28.054 1.00 92.19 311 SER A O 1
ATOM 2355 N N . PRO A 1 312 ? -7.425 1.892 29.576 1.00 93.56 312 PRO A N 1
ATOM 2356 C CA . PRO A 1 312 ? -7.189 0.470 29.869 1.00 93.56 312 PRO A CA 1
ATOM 2357 C C . PRO A 1 312 ? -8.417 -0.230 30.463 1.00 93.56 312 PRO A C 1
ATOM 2359 O O . PRO A 1 312 ? -8.713 -1.385 30.141 1.00 93.56 312 PRO A O 1
ATOM 2362 N N . THR A 1 313 ? -9.160 0.478 31.308 1.00 93.81 313 THR A N 1
ATOM 2363 C CA . THR A 1 313 ? -10.372 -0.038 31.937 1.00 93.81 313 THR A CA 1
ATOM 2364 C C . THR A 1 313 ? -11.478 -0.230 30.907 1.00 93.81 313 THR A C 1
ATOM 2366 O O . THR A 1 313 ? -12.117 -1.283 30.853 1.00 93.81 313 THR A O 1
ATOM 2369 N N . LEU A 1 314 ? -11.648 0.757 30.026 1.00 94.62 314 LEU A N 1
ATOM 2370 C CA . LEU A 1 314 ? -12.612 0.703 28.940 1.00 94.62 314 LEU A CA 1
ATOM 2371 C C . LEU A 1 314 ? -12.262 -0.392 27.925 1.00 94.62 314 LEU A C 1
ATOM 2373 O O . LEU A 1 314 ? -13.147 -1.134 27.505 1.00 94.62 314 LEU A O 1
ATOM 2377 N N . ALA A 1 315 ? -10.981 -0.546 27.583 1.00 94.25 315 ALA A N 1
ATOM 2378 C CA . ALA A 1 315 ? -10.499 -1.628 26.728 1.00 94.25 315 ALA A CA 1
ATOM 2379 C C . ALA A 1 315 ? -10.824 -3.004 27.327 1.00 94.25 315 ALA A C 1
ATOM 2381 O O . ALA A 1 315 ? -11.349 -3.875 26.631 1.00 94.25 315 ALA A O 1
ATOM 2382 N N . SER A 1 316 ? -10.592 -3.176 28.631 1.00 95.38 316 SER A N 1
ATOM 2383 C CA . SER A 1 316 ? -10.896 -4.421 29.347 1.00 95.38 316 SER A CA 1
ATOM 2384 C C . SER A 1 316 ? -12.401 -4.711 29.362 1.00 95.38 316 SER A C 1
ATOM 2386 O O . SER A 1 316 ? -12.830 -5.825 29.059 1.00 95.38 316 SER A O 1
ATOM 2388 N N . LEU A 1 317 ? -13.225 -3.689 29.618 1.00 96.25 317 LEU A N 1
ATOM 2389 C CA . LEU A 1 317 ? -14.682 -3.804 29.594 1.00 96.25 317 LEU A CA 1
ATOM 2390 C C . LEU A 1 317 ? -15.218 -4.151 28.194 1.00 96.25 317 LEU A C 1
ATOM 2392 O O . LEU A 1 317 ? -16.102 -4.995 28.074 1.00 96.25 317 LEU A O 1
ATOM 2396 N N . ILE A 1 318 ? -14.685 -3.533 27.136 1.00 96.12 318 ILE A N 1
ATOM 2397 C CA . ILE A 1 318 ? -15.061 -3.820 25.740 1.00 96.12 318 ILE A CA 1
ATOM 2398 C C . ILE A 1 318 ? -14.632 -5.233 25.333 1.00 96.12 318 ILE A C 1
ATOM 2400 O O . ILE A 1 318 ? -15.374 -5.923 24.634 1.00 96.12 318 ILE A O 1
ATOM 2404 N N . SER A 1 319 ? -13.449 -5.671 25.766 1.00 94.88 319 SER A N 1
ATOM 2405 C CA . SER A 1 319 ? -12.942 -7.011 25.477 1.00 94.88 319 SER A CA 1
ATOM 2406 C C . SER A 1 319 ? -13.814 -8.087 26.122 1.00 94.88 319 SER A C 1
ATOM 2408 O O . SER A 1 319 ? -14.228 -9.024 25.443 1.00 94.88 319 SER A O 1
ATOM 2410 N N . ASN A 1 320 ? -14.130 -7.929 27.409 1.00 96.44 320 ASN A N 1
ATOM 2411 C CA . ASN A 1 320 ? -14.819 -8.952 28.194 1.00 96.44 320 ASN A CA 1
ATOM 2412 C C . ASN A 1 320 ? -16.346 -8.889 28.072 1.00 96.44 320 ASN A C 1
ATOM 2414 O O . ASN A 1 320 ? -17.013 -9.916 28.122 1.00 96.44 320 ASN A O 1
ATOM 2418 N N . ASN A 1 321 ? -16.923 -7.692 27.929 1.00 97.38 321 ASN A N 1
ATOM 2419 C CA . ASN A 1 321 ? -18.371 -7.470 27.945 1.00 97.38 321 ASN A CA 1
ATOM 2420 C C . ASN A 1 321 ? -18.797 -6.372 26.945 1.00 97.38 321 ASN A C 1
ATOM 2422 O O . ASN A 1 321 ? -19.317 -5.325 27.353 1.00 97.38 321 ASN A O 1
ATOM 2426 N N . PRO A 1 322 ? -18.658 -6.594 25.624 1.00 95.69 322 PRO A N 1
ATOM 2427 C CA . PRO A 1 322 ? -18.875 -5.556 24.609 1.00 95.69 322 PRO A CA 1
ATOM 2428 C C . PRO A 1 322 ? -20.300 -4.978 24.617 1.00 95.69 322 PRO A C 1
ATOM 2430 O O . PRO A 1 322 ? -20.495 -3.776 24.441 1.00 95.69 322 PRO A O 1
ATOM 2433 N N . VAL A 1 323 ? -21.319 -5.805 24.885 1.00 95.88 323 VAL A N 1
ATOM 2434 C CA . VAL A 1 323 ? -22.724 -5.357 24.968 1.00 95.88 323 VAL A CA 1
ATOM 2435 C C . VAL A 1 323 ? -22.938 -4.399 26.143 1.00 95.88 323 VAL A C 1
ATOM 2437 O O . VAL A 1 323 ? -23.623 -3.383 25.998 1.00 95.88 323 VAL A O 1
ATOM 2440 N N . LEU A 1 324 ? -22.337 -4.704 27.297 1.00 96.12 324 LEU A N 1
ATOM 2441 C CA . LEU A 1 324 ? -22.410 -3.856 28.484 1.00 96.12 324 LEU A CA 1
ATOM 2442 C C . LEU A 1 324 ? -21.674 -2.535 28.249 1.00 96.12 324 LEU A C 1
ATOM 2444 O O . LEU A 1 324 ? -22.240 -1.478 28.520 1.00 96.12 324 LEU A O 1
ATOM 2448 N N . ALA A 1 325 ? -20.458 -2.600 27.694 1.00 95.69 325 ALA A N 1
ATOM 2449 C CA . ALA A 1 325 ? -19.647 -1.431 27.366 1.00 95.69 325 ALA A CA 1
ATOM 2450 C C . ALA A 1 325 ? -20.418 -0.453 26.470 1.00 95.69 325 ALA A C 1
ATOM 2452 O O . ALA A 1 325 ? -20.559 0.721 26.809 1.00 95.69 325 ALA A O 1
ATOM 2453 N N . ARG A 1 326 ? -21.012 -0.955 25.377 1.00 94.56 326 ARG A N 1
ATOM 2454 C CA . ARG A 1 326 ? -21.859 -0.159 24.477 1.00 94.56 326 ARG A CA 1
ATOM 2455 C C . ARG A 1 326 ? -23.022 0.491 25.212 1.00 94.56 326 ARG A C 1
ATOM 2457 O O . ARG A 1 326 ? -23.238 1.689 25.077 1.00 94.56 326 ARG A O 1
ATOM 2464 N N . GLY A 1 327 ? -23.761 -0.277 26.011 1.00 93.94 327 GLY A N 1
ATOM 2465 C CA . GLY A 1 327 ? -24.904 0.257 26.747 1.00 93.94 327 GLY A CA 1
ATOM 2466 C C . GLY A 1 327 ? -24.518 1.356 27.743 1.00 93.94 327 GLY A C 1
ATOM 2467 O O . GLY A 1 327 ? -25.227 2.355 27.836 1.00 93.94 327 GLY A O 1
ATOM 2468 N N . ILE A 1 328 ? -23.384 1.213 28.436 1.00 93.94 328 ILE A N 1
ATOM 2469 C CA . ILE A 1 328 ? -22.863 2.229 29.363 1.00 93.94 328 ILE A CA 1
ATOM 2470 C C . ILE A 1 328 ? -22.413 3.482 28.609 1.00 93.94 328 ILE A C 1
ATOM 2472 O O . ILE A 1 328 ? -22.807 4.584 28.985 1.00 93.94 328 ILE A O 1
ATOM 2476 N N . LEU A 1 329 ? -21.640 3.329 27.530 1.00 93.69 329 LEU A N 1
ATOM 2477 C CA . LEU A 1 329 ? -21.169 4.453 26.717 1.00 93.69 329 LEU A CA 1
ATOM 2478 C C . LEU A 1 329 ? -22.338 5.259 26.150 1.00 93.69 329 LEU A C 1
ATOM 2480 O O . LEU A 1 329 ? -22.322 6.483 26.218 1.00 93.69 329 LEU A O 1
ATOM 2484 N N . LEU A 1 330 ? -23.392 4.589 25.679 1.00 92.38 330 LEU A N 1
ATOM 2485 C CA . LEU A 1 330 ? -24.606 5.268 25.231 1.00 92.38 330 LEU A CA 1
ATOM 2486 C C . LEU A 1 330 ? -25.264 6.059 26.360 1.00 92.38 330 LEU A C 1
ATOM 2488 O O . LEU A 1 330 ? -25.562 7.235 26.185 1.00 92.38 330 LEU A O 1
ATOM 2492 N N . LEU A 1 331 ? -25.439 5.460 27.538 1.00 91.69 331 LEU A N 1
ATOM 2493 C CA . LEU A 1 331 ? -26.032 6.166 28.678 1.00 91.69 331 LEU A CA 1
ATOM 2494 C C . LEU A 1 331 ? -25.216 7.381 29.132 1.00 91.69 331 LEU A C 1
ATOM 2496 O O . LEU A 1 331 ? -25.799 8.346 29.613 1.00 91.69 331 LEU A O 1
ATOM 2500 N N . LEU A 1 332 ? -23.891 7.334 28.991 1.00 90.81 332 LEU A N 1
ATOM 2501 C CA . LEU A 1 332 ? -23.000 8.432 29.364 1.00 90.81 332 LEU A CA 1
ATOM 2502 C C . LEU A 1 332 ? -22.915 9.533 28.302 1.00 90.81 332 LEU A C 1
ATOM 2504 O O . LEU A 1 332 ? -22.723 10.698 28.648 1.00 90.81 332 LEU A O 1
ATOM 2508 N N . LEU A 1 333 ? -23.023 9.175 27.021 1.00 90.31 333 LEU A N 1
ATOM 2509 C CA . LEU A 1 333 ? -22.942 10.121 25.909 1.00 90.31 333 LEU A CA 1
ATOM 2510 C C . LEU A 1 333 ? -24.288 10.802 25.627 1.00 90.31 333 LEU A C 1
ATOM 2512 O O . LEU A 1 333 ? -24.295 11.928 25.134 1.00 90.31 333 LEU A O 1
ATOM 2516 N N . PHE A 1 334 ? -25.425 10.181 25.949 1.00 87.81 334 PHE A N 1
ATOM 2517 C CA . PHE A 1 334 ? -26.720 10.850 25.824 1.00 87.81 334 PHE A CA 1
ATOM 2518 C C . PHE A 1 334 ? -26.927 11.863 26.963 1.00 87.81 334 PHE A C 1
ATOM 2520 O O . PHE A 1 334 ? -26.771 11.510 28.135 1.00 87.81 334 PHE A O 1
ATOM 2527 N N . PRO A 1 335 ? -27.303 13.121 26.661 1.00 71.69 335 PRO A N 1
ATOM 2528 C CA . PRO A 1 335 ? -27.641 14.079 27.702 1.00 71.69 335 PRO A CA 1
ATOM 2529 C C . PRO A 1 335 ? -28.841 13.551 28.505 1.00 71.69 335 PRO A C 1
ATOM 2531 O O . PRO A 1 335 ? -29.789 13.028 27.911 1.00 71.69 335 PRO A O 1
ATOM 2534 N N . PRO A 1 336 ? -28.838 13.668 29.846 1.00 68.44 336 PRO A N 1
ATOM 2535 C CA . PRO A 1 336 ? -30.021 13.343 30.624 1.00 68.44 336 PRO A CA 1
ATOM 2536 C C . PRO A 1 336 ? -31.142 14.267 30.153 1.00 68.44 336 PRO A C 1
ATOM 2538 O O . PRO A 1 336 ? -30.976 15.485 30.175 1.00 68.44 336 PRO A O 1
ATOM 2541 N N . ASN A 1 337 ? -32.263 13.695 29.703 1.00 58.28 337 ASN A N 1
ATOM 2542 C CA . ASN A 1 337 ? -33.463 14.456 29.370 1.00 58.28 337 ASN A CA 1
ATOM 2543 C C . ASN A 1 337 ? -33.892 15.221 30.626 1.00 58.28 337 ASN A C 1
ATOM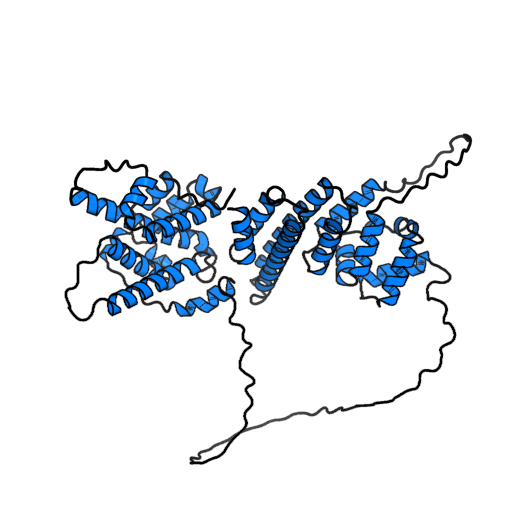 2545 O O . ASN A 1 337 ? -34.558 14.673 31.503 1.00 58.28 337 ASN A O 1
ATOM 2549 N N . THR A 1 338 ? -33.467 16.474 30.745 1.00 54.22 338 THR A N 1
ATOM 2550 C CA . THR A 1 338 ? -33.879 17.381 31.805 1.00 54.22 338 THR A CA 1
ATOM 2551 C C . THR A 1 338 ? -35.337 17.729 31.557 1.00 54.22 338 THR A C 1
ATOM 2553 O O . THR A 1 338 ? -35.672 18.748 30.961 1.00 54.22 338 THR A O 1
ATOM 2556 N N . THR A 1 339 ? -36.245 16.873 32.022 1.00 53.78 339 THR A N 1
ATOM 2557 C CA . THR A 1 339 ? -37.606 17.296 32.338 1.00 53.78 339 THR A CA 1
ATOM 2558 C C . THR A 1 339 ? -37.484 18.341 33.435 1.00 53.78 339 THR A C 1
ATOM 2560 O O . THR A 1 339 ? -37.294 18.019 34.607 1.00 53.78 339 THR A O 1
ATOM 2563 N N . ALA A 1 340 ? -37.481 19.603 33.013 1.00 46.34 340 ALA A N 1
ATOM 2564 C CA . ALA A 1 340 ? -37.414 20.772 33.862 1.00 46.34 340 ALA A CA 1
ATOM 2565 C C . ALA A 1 340 ? -38.647 20.812 34.774 1.00 46.34 340 ALA A C 1
ATOM 2567 O O . ALA A 1 340 ? -39.678 21.380 34.429 1.00 46.34 340 ALA A O 1
ATOM 2568 N N . THR A 1 341 ? -38.546 20.212 35.957 1.00 47.28 341 THR A N 1
ATOM 2569 C CA . THR A 1 341 ? -39.435 20.548 37.066 1.00 47.28 341 THR A CA 1
ATOM 2570 C C . THR A 1 341 ? -38.917 21.856 37.649 1.00 47.28 341 THR A C 1
ATOM 2572 O O . THR A 1 341 ? -38.018 21.868 38.488 1.00 47.28 341 THR A O 1
ATOM 2575 N N . THR A 1 342 ? -39.445 22.972 37.149 1.00 46.31 342 THR A N 1
ATOM 2576 C CA . THR A 1 342 ? -39.318 24.311 37.738 1.00 46.31 342 THR A CA 1
ATOM 2577 C C . THR A 1 342 ? -39.849 24.287 39.170 1.00 46.31 342 THR A C 1
ATOM 2579 O O . THR A 1 342 ? -41.033 24.511 39.412 1.00 46.31 342 THR A O 1
ATOM 2582 N N . ALA A 1 343 ? -38.980 23.984 40.131 1.00 47.25 343 ALA A N 1
ATOM 2583 C CA . ALA A 1 343 ? -39.244 24.211 41.541 1.00 47.25 343 ALA A CA 1
ATOM 2584 C C . ALA A 1 343 ? -38.781 25.630 41.891 1.00 47.25 343 ALA A C 1
ATOM 2586 O O . ALA A 1 343 ? -37.589 25.912 42.007 1.00 47.25 343 ALA A O 1
ATOM 2587 N N . ASN A 1 344 ? -39.757 26.530 42.013 1.00 50.31 344 ASN A N 1
ATOM 2588 C CA . ASN A 1 344 ? -39.611 27.824 42.667 1.00 50.31 344 ASN A CA 1
ATOM 2589 C C . ASN A 1 344 ? -39.122 27.615 44.105 1.00 50.31 344 ASN A C 1
ATOM 2591 O O . ASN A 1 344 ? -39.893 27.127 44.928 1.00 50.31 344 ASN A O 1
ATOM 2595 N N . THR A 1 345 ? -37.915 28.067 44.441 1.00 50.75 345 THR A N 1
ATOM 2596 C CA . THR A 1 345 ? -37.556 28.339 45.840 1.00 50.75 345 THR A CA 1
ATOM 2597 C C . THR A 1 345 ? -36.611 29.529 45.953 1.00 50.75 345 THR A C 1
ATOM 2599 O O . THR A 1 345 ? -35.456 29.480 45.545 1.00 50.75 345 THR A O 1
ATOM 2602 N N . THR A 1 346 ? -37.204 30.604 46.470 1.00 53.75 346 THR A N 1
ATOM 2603 C CA . THR A 1 346 ? -36.770 31.524 47.533 1.00 53.75 346 THR A CA 1
ATOM 2604 C C . THR A 1 346 ? -35.276 31.563 47.914 1.00 53.75 346 THR A C 1
ATOM 2606 O O . THR A 1 346 ? -34.697 30.521 48.212 1.00 53.75 346 THR A O 1
ATOM 2609 N N . PRO A 1 347 ? -34.669 32.765 48.017 1.00 59.25 347 PRO A N 1
ATOM 2610 C CA . PRO A 1 347 ? -33.263 32.940 48.378 1.00 59.25 347 PRO A CA 1
ATOM 2611 C C . PRO A 1 347 ? -33.013 32.805 49.893 1.00 59.25 347 PRO A C 1
ATOM 2613 O O . PRO A 1 347 ? -33.694 33.435 50.702 1.00 59.25 347 PRO A O 1
ATOM 2616 N N . THR A 1 348 ? -31.973 32.054 50.265 1.00 52.41 348 THR A N 1
ATOM 2617 C CA . THR A 1 348 ? -31.406 31.966 51.628 1.00 52.41 348 THR A CA 1
ATOM 2618 C C . THR A 1 348 ? -29.881 32.195 51.552 1.00 52.41 348 THR A C 1
ATOM 2620 O O . THR A 1 348 ? -29.284 31.888 50.518 1.00 52.41 348 THR A O 1
ATOM 2623 N N . PRO A 1 349 ? -29.238 32.786 52.582 1.00 67.19 349 PRO A N 1
ATOM 2624 C CA . PRO A 1 349 ? -27.922 33.422 52.471 1.00 67.19 349 PRO A CA 1
ATOM 2625 C C . PRO A 1 349 ? -26.736 32.448 52.648 1.00 67.19 349 PRO A C 1
ATOM 2627 O O . PRO A 1 349 ? -26.929 31.320 53.106 1.00 67.19 349 PRO A O 1
ATOM 2630 N N . PRO A 1 350 ? -25.506 32.874 52.285 1.00 62.41 350 PRO A N 1
ATOM 2631 C CA . PRO A 1 350 ? -24.378 31.979 52.057 1.00 62.41 350 PRO A CA 1
ATOM 2632 C C . PRO A 1 350 ? -23.614 31.662 53.346 1.00 62.41 350 PRO A C 1
ATOM 2634 O O . PRO A 1 350 ? -23.241 32.561 54.100 1.00 62.41 350 PRO A O 1
ATOM 2637 N N . SER A 1 351 ? -23.306 30.384 53.555 1.00 47.50 351 SER A N 1
ATOM 2638 C CA . SER A 1 351 ? -22.291 29.936 54.507 1.00 47.50 351 SER A CA 1
ATOM 2639 C C . SER A 1 351 ? -21.192 29.148 53.793 1.00 47.50 351 SER A C 1
ATOM 2641 O O . SER A 1 351 ? -21.409 28.375 52.862 1.00 47.50 351 SER A O 1
ATOM 2643 N N . THR A 1 352 ? -19.980 29.470 54.218 1.00 58.16 352 THR A N 1
ATOM 2644 C C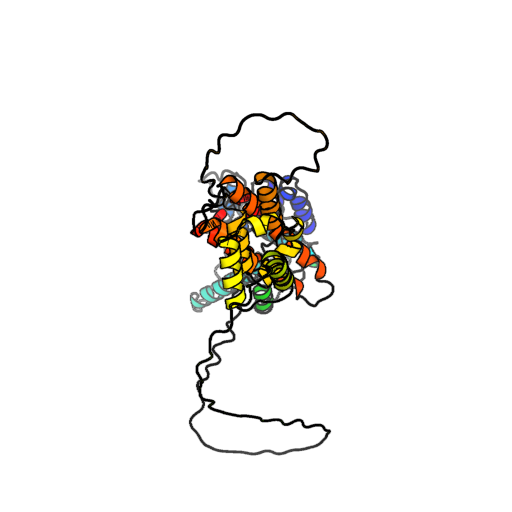A . THR A 1 352 ? -18.680 29.250 53.597 1.00 58.16 352 THR A CA 1
ATOM 2645 C C . THR A 1 352 ? -18.164 27.835 53.842 1.00 58.16 352 THR A C 1
ATOM 2647 O O . THR A 1 352 ? -18.109 27.419 54.994 1.00 58.16 352 THR A O 1
ATOM 2650 N N . THR A 1 353 ? -17.749 27.150 52.767 1.00 55.31 353 THR A N 1
ATOM 2651 C CA . THR A 1 353 ? -16.717 26.088 52.614 1.00 55.31 353 THR A CA 1
ATOM 2652 C C . THR A 1 353 ? -17.177 25.068 51.569 1.00 55.31 353 THR A C 1
ATOM 2654 O O . THR A 1 353 ? -17.863 24.095 51.864 1.00 55.31 353 THR A O 1
ATOM 2657 N N . THR A 1 354 ? -16.830 25.327 50.306 1.00 46.50 354 THR A N 1
ATOM 2658 C CA . THR A 1 354 ? -17.238 24.498 49.167 1.00 46.50 354 THR A CA 1
ATOM 2659 C C . THR A 1 354 ? -16.217 23.372 48.939 1.00 46.50 354 THR A C 1
ATOM 2661 O O . THR A 1 354 ? -15.053 23.674 48.667 1.00 46.50 354 THR A O 1
ATOM 2664 N N . PRO A 1 355 ? -16.605 22.086 49.032 1.00 61.50 355 PRO A N 1
ATOM 2665 C CA . PRO A 1 355 ? -15.804 20.973 48.517 1.00 61.50 355 PRO A CA 1
ATOM 2666 C C . PRO A 1 355 ? -15.672 21.066 46.982 1.00 61.50 355 PRO A C 1
ATOM 2668 O O . PRO A 1 355 ? -16.463 21.780 46.356 1.00 61.50 355 PRO A O 1
ATOM 2671 N N . PRO A 1 356 ? -14.692 20.378 46.356 1.00 57.53 356 PRO A N 1
ATOM 2672 C CA . PRO A 1 356 ? -14.499 20.416 44.907 1.00 57.53 356 PRO A CA 1
ATOM 2673 C C . PRO A 1 356 ? -15.804 20.044 44.203 1.00 57.53 356 PRO A C 1
ATOM 2675 O O . PRO A 1 356 ? -16.354 18.960 44.401 1.00 57.53 356 PRO A O 1
ATOM 2678 N N . SER A 1 357 ? -16.326 20.982 43.418 1.00 57.84 357 SER A N 1
ATOM 2679 C CA . SER A 1 357 ? -17.545 20.793 42.641 1.00 57.84 357 SER A CA 1
ATOM 2680 C C . SER A 1 357 ? -17.371 19.614 41.677 1.00 57.84 357 SER A C 1
ATOM 2682 O O . SER A 1 357 ? -16.312 19.510 41.052 1.00 57.84 357 SER A O 1
ATOM 2684 N N . PRO A 1 358 ? -18.384 18.741 41.533 1.00 62.22 358 PRO A N 1
ATOM 2685 C CA . PRO A 1 358 ? -18.319 17.605 40.624 1.00 62.22 358 PRO A CA 1
ATOM 2686 C C . PRO A 1 358 ? -18.032 18.070 39.184 1.00 62.22 358 PRO A C 1
ATOM 2688 O O . PRO A 1 358 ? -18.502 19.141 38.785 1.00 62.22 358 PRO A O 1
ATOM 2691 N N . PRO A 1 359 ? -17.267 17.285 38.403 1.00 61.38 359 PRO A N 1
ATOM 2692 C CA . PRO A 1 359 ? -16.897 17.634 37.037 1.00 61.38 359 PRO A CA 1
ATOM 2693 C C . PRO A 1 359 ? -18.148 17.868 36.190 1.00 61.38 359 PRO A C 1
ATOM 2695 O O . PRO A 1 359 ? -19.133 17.129 36.283 1.00 61.38 359 PRO A O 1
ATOM 2698 N N . SER A 1 360 ? -18.108 18.911 35.361 1.00 73.88 360 SER A N 1
ATOM 2699 C CA . SER A 1 360 ? -19.210 19.224 34.451 1.00 73.88 360 SER A CA 1
ATOM 2700 C C . SER A 1 360 ? -19.480 18.048 33.502 1.00 73.88 360 SER A C 1
ATOM 2702 O O . SER A 1 360 ? -18.565 17.319 33.108 1.00 73.88 360 SER A O 1
ATOM 2704 N N . THR A 1 361 ? -20.738 17.854 33.105 1.00 77.25 361 THR A N 1
ATOM 2705 C CA . THR A 1 361 ? -21.141 16.793 32.163 1.00 77.25 361 THR A CA 1
ATOM 2706 C C . THR A 1 361 ? -20.357 16.853 30.849 1.00 77.25 361 THR A C 1
ATOM 2708 O O . THR A 1 361 ? -19.985 15.813 30.308 1.00 77.25 361 THR A O 1
ATOM 2711 N N . SER A 1 362 ? -20.034 18.061 30.378 1.00 81.62 362 SER A N 1
ATOM 2712 C CA . SER A 1 362 ? -19.202 18.295 29.194 1.00 81.62 362 SER A CA 1
ATOM 2713 C C . SER A 1 362 ? -17.766 17.796 29.365 1.00 81.62 362 SER A C 1
ATOM 2715 O O . SER A 1 362 ? -17.221 17.186 28.450 1.00 81.62 362 SER A O 1
ATOM 2717 N N . GLN A 1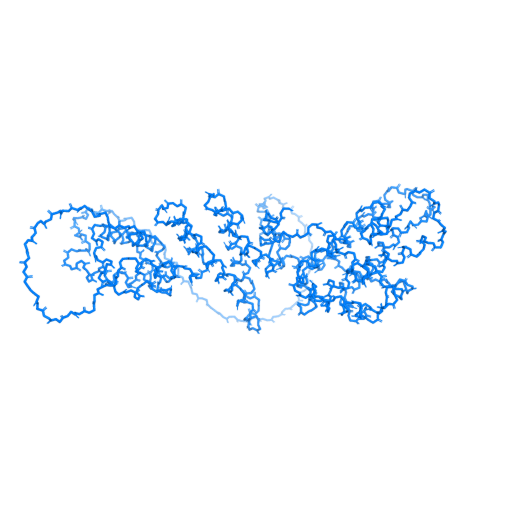 363 ? -17.160 18.000 30.539 1.00 83.81 363 GLN A N 1
ATOM 2718 C CA . GLN A 1 363 ? -15.805 17.519 30.815 1.00 83.81 363 GLN A CA 1
ATOM 2719 C C . GLN A 1 363 ? -15.750 15.989 30.790 1.00 83.81 363 GLN A C 1
ATOM 2721 O O . GLN A 1 363 ? -14.906 15.411 30.108 1.00 83.81 363 GLN A O 1
ATOM 2726 N N . ARG A 1 364 ? -16.703 15.327 31.457 1.00 83.81 364 ARG A N 1
ATOM 2727 C CA . ARG A 1 364 ? -16.785 13.861 31.446 1.00 83.81 364 ARG A CA 1
ATOM 2728 C C . ARG A 1 364 ? -16.966 13.315 30.030 1.00 83.81 364 ARG A C 1
ATOM 2730 O O . ARG A 1 364 ? -16.341 12.324 29.667 1.00 83.81 364 ARG A O 1
ATOM 2737 N N . ARG A 1 365 ? -17.821 13.953 29.228 1.00 88.62 365 ARG A N 1
ATOM 2738 C CA . ARG A 1 365 ? -18.019 13.577 27.825 1.00 88.62 365 ARG A CA 1
ATOM 2739 C C . ARG A 1 365 ? -16.700 13.634 27.051 1.00 88.62 365 ARG A C 1
ATOM 2741 O O . ARG A 1 365 ? -16.372 12.674 26.362 1.00 88.62 365 ARG A O 1
ATOM 2748 N N . GLN A 1 366 ? -15.922 14.702 27.218 1.00 88.69 366 GLN A N 1
ATOM 2749 C CA . GLN A 1 366 ? -14.627 14.848 26.554 1.00 88.69 366 GLN A CA 1
ATOM 2750 C C . GLN A 1 366 ? -13.612 13.779 26.991 1.00 88.69 366 GLN A C 1
ATOM 2752 O O . GLN A 1 366 ? -12.884 13.247 26.156 1.00 88.69 366 GLN A O 1
ATOM 2757 N N . GLU A 1 367 ? -13.580 13.425 28.276 1.00 88.94 367 GLU A N 1
ATOM 2758 C CA . GLU A 1 367 ? -12.705 12.368 28.804 1.00 88.94 367 GLU A CA 1
ATOM 2759 C C . GLU A 1 367 ? -13.051 10.983 28.233 1.00 88.94 367 GLU A C 1
ATOM 2761 O O . GLU A 1 367 ? -12.150 10.209 27.899 1.00 88.94 367 GLU A O 1
ATOM 2766 N N . ILE A 1 368 ? -14.345 10.688 28.049 1.00 91.31 368 ILE A N 1
ATOM 2767 C CA . ILE A 1 368 ? -14.808 9.453 27.397 1.00 91.31 368 ILE A CA 1
ATOM 2768 C C . ILE A 1 368 ? -14.349 9.414 25.942 1.00 91.31 368 ILE A C 1
ATOM 2770 O O . ILE A 1 368 ? -13.787 8.411 25.508 1.00 91.31 368 ILE A O 1
ATOM 2774 N N . LEU A 1 369 ? -14.568 10.496 25.188 1.00 92.12 369 LEU A N 1
ATOM 2775 C CA . LEU A 1 369 ? -14.169 10.569 23.778 1.00 92.12 369 LEU A CA 1
ATOM 2776 C C . LEU A 1 369 ? -12.651 10.453 23.614 1.00 92.12 369 LEU A C 1
ATOM 2778 O O . LEU A 1 369 ? -12.182 9.729 22.737 1.00 92.12 369 LEU A O 1
ATOM 2782 N N . SER A 1 370 ? -11.892 11.101 24.499 1.00 92.50 370 SER A N 1
ATOM 2783 C CA . SER A 1 370 ? -10.439 10.953 24.565 1.00 92.50 370 SER A CA 1
ATOM 2784 C C . SER A 1 370 ? -10.056 9.491 24.796 1.00 92.50 370 SER A C 1
ATOM 2786 O O . SER A 1 370 ? -9.323 8.913 23.997 1.00 92.50 370 SER A O 1
ATOM 2788 N N . SER A 1 371 ? -10.632 8.839 25.808 1.00 93.62 371 SER A N 1
ATOM 2789 C CA . SER A 1 371 ? -10.317 7.443 26.138 1.00 93.62 371 SER A CA 1
ATOM 2790 C C . SER A 1 371 ? -10.685 6.465 25.019 1.00 93.62 371 SER A C 1
ATOM 2792 O O . SER A 1 371 ? -9.916 5.547 24.745 1.00 93.62 371 SER A O 1
ATOM 2794 N N . LEU A 1 372 ? -11.805 6.694 24.322 1.00 94.38 372 LEU A N 1
ATOM 2795 C CA . LEU A 1 372 ? -12.206 5.918 23.143 1.00 94.38 372 LEU A CA 1
ATOM 2796 C C . LEU A 1 372 ? -11.185 6.024 22.005 1.00 94.38 372 LEU A C 1
ATOM 2798 O O . LEU A 1 372 ? -10.924 5.033 21.326 1.00 94.38 372 LEU A O 1
ATOM 2802 N N . SER A 1 373 ? -10.584 7.200 21.813 1.00 94.31 373 SER A N 1
ATOM 2803 C CA . SER A 1 373 ? -9.599 7.414 20.751 1.00 94.31 373 SER A CA 1
ATOM 2804 C C . SER A 1 373 ? -8.269 6.687 20.981 1.00 94.31 373 SER A C 1
ATOM 2806 O O . SER A 1 373 ? -7.558 6.415 20.019 1.00 94.31 373 SER A O 1
ATOM 2808 N N . PHE A 1 374 ? -7.945 6.329 22.228 1.00 94.00 374 PHE A N 1
ATOM 2809 C CA . PHE A 1 374 ? -6.726 5.593 22.599 1.00 94.00 374 PHE A CA 1
ATOM 2810 C C . PHE A 1 374 ? -6.938 4.079 22.735 1.00 94.00 374 PHE A C 1
ATOM 2812 O O . PHE A 1 374 ? -6.055 3.379 23.230 1.00 94.00 374 PHE A O 1
ATOM 2819 N N . LEU A 1 375 ? -8.100 3.558 22.339 1.00 93.88 375 LEU A N 1
ATOM 2820 C CA . LEU A 1 375 ? -8.344 2.120 22.365 1.00 93.88 375 LEU A CA 1
ATOM 2821 C C . LEU A 1 375 ? -7.517 1.403 21.294 1.00 93.88 375 LEU A C 1
ATOM 2823 O O . LEU A 1 375 ? -7.414 1.853 20.155 1.00 93.88 375 LEU A O 1
ATOM 2827 N N . THR A 1 376 ? -6.997 0.226 21.635 1.00 91.19 376 THR A N 1
ATOM 2828 C CA . THR A 1 376 ? -6.387 -0.673 20.652 1.00 91.19 376 THR A CA 1
ATOM 2829 C C . THR A 1 376 ? -7.449 -1.126 19.637 1.00 91.19 376 THR A C 1
ATOM 2831 O O . THR A 1 376 ? -8.547 -1.518 20.057 1.00 91.19 376 THR A O 1
ATOM 2834 N N . PRO A 1 377 ? -7.155 -1.127 18.322 1.00 91.94 377 PRO A N 1
ATOM 2835 C CA . PRO A 1 377 ? -8.105 -1.470 17.258 1.00 91.94 377 PRO A CA 1
ATOM 2836 C C . PRO A 1 377 ? -8.393 -2.978 17.179 1.00 91.94 377 PRO A C 1
ATOM 2838 O O . PRO A 1 377 ? -8.081 -3.674 16.215 1.00 91.94 377 PRO A O 1
ATOM 2841 N N . THR A 1 378 ? -9.025 -3.494 18.226 1.00 92.88 378 THR A N 1
ATOM 2842 C CA . THR A 1 378 ? -9.594 -4.840 18.277 1.00 92.88 378 THR A CA 1
ATOM 2843 C C . THR A 1 378 ? -10.964 -4.861 17.603 1.00 92.88 378 THR A C 1
ATOM 2845 O O . THR A 1 378 ? -11.638 -3.835 17.506 1.00 92.88 378 THR A O 1
ATOM 2848 N N . LEU A 1 379 ? -11.430 -6.044 17.191 1.00 91.94 379 LEU A N 1
ATOM 2849 C CA . LEU A 1 379 ? -12.751 -6.201 16.573 1.00 91.94 379 LEU A CA 1
ATOM 2850 C C . LEU A 1 379 ? -13.880 -5.605 17.438 1.00 91.94 379 LEU A C 1
ATOM 2852 O O . LEU A 1 379 ? -14.722 -4.872 16.926 1.00 91.94 379 LEU A O 1
ATOM 2856 N N . ASN A 1 380 ? -13.859 -5.857 18.752 1.00 93.25 380 ASN A N 1
ATOM 2857 C CA . ASN A 1 380 ? -14.876 -5.351 19.681 1.00 93.25 380 ASN A CA 1
ATOM 2858 C C . ASN A 1 380 ? -14.809 -3.823 19.844 1.00 93.25 380 ASN A C 1
ATOM 2860 O O . ASN A 1 380 ? -15.853 -3.175 19.963 1.00 93.25 380 ASN A O 1
ATOM 2864 N N . ALA A 1 381 ? -13.606 -3.237 19.842 1.00 94.00 381 ALA A N 1
ATOM 2865 C CA . ALA A 1 381 ? -13.431 -1.785 19.900 1.00 94.00 381 ALA A CA 1
ATOM 2866 C C . ALA A 1 381 ? -13.964 -1.115 18.628 1.00 94.00 381 ALA A C 1
ATOM 2868 O O . ALA A 1 381 ? -14.749 -0.173 18.718 1.00 94.00 381 ALA A O 1
ATOM 2869 N N . LEU A 1 382 ? -13.623 -1.659 17.457 1.00 93.94 382 LEU A N 1
ATOM 2870 C CA . LEU A 1 382 ? -14.103 -1.165 16.167 1.00 93.94 382 LEU A CA 1
ATOM 2871 C C . LEU A 1 382 ? -15.619 -1.276 16.038 1.00 93.94 382 LEU A C 1
ATOM 2873 O O . LEU A 1 382 ? -16.261 -0.320 15.618 1.00 93.94 382 LEU A O 1
ATOM 2877 N N . GLU A 1 383 ? -16.210 -2.405 16.439 1.00 93.44 383 GLU A N 1
ATOM 2878 C CA . GLU A 1 383 ? -17.666 -2.574 16.439 1.00 93.44 383 GLU A CA 1
ATOM 2879 C C . GLU A 1 383 ? -18.337 -1.559 17.376 1.00 93.44 383 GLU A C 1
ATOM 2881 O O . GLU A 1 383 ? -19.328 -0.928 17.011 1.00 93.44 383 GLU A O 1
ATOM 2886 N N . THR A 1 384 ? -17.774 -1.365 18.572 1.00 93.75 384 THR A N 1
ATOM 2887 C CA . THR A 1 384 ? -18.280 -0.402 19.558 1.00 93.75 384 THR A CA 1
ATOM 2888 C C . THR A 1 384 ? -18.256 1.017 19.004 1.00 93.75 384 THR A C 1
ATOM 2890 O O . THR A 1 384 ? -19.288 1.684 19.013 1.00 93.75 384 THR A O 1
ATOM 2893 N N . ILE A 1 385 ? -17.122 1.460 18.459 1.00 94.25 385 ILE A N 1
ATOM 2894 C CA . ILE A 1 385 ? -16.981 2.790 17.859 1.00 94.25 385 ILE A CA 1
ATOM 2895 C C . ILE A 1 385 ? -17.900 2.930 16.638 1.00 94.25 385 ILE A C 1
ATOM 2897 O O . ILE A 1 385 ? -18.612 3.923 16.522 1.00 94.25 385 ILE A O 1
ATOM 2901 N N . ASN A 1 386 ? -17.962 1.922 15.766 1.00 92.81 386 ASN A N 1
ATOM 2902 C CA . ASN A 1 386 ? -18.828 1.940 14.589 1.00 92.81 386 ASN A CA 1
ATOM 2903 C C . ASN A 1 386 ? -20.306 2.080 14.979 1.00 92.81 386 ASN A C 1
ATOM 2905 O O . ASN A 1 386 ? -21.014 2.872 14.369 1.00 92.81 386 ASN A O 1
ATOM 2909 N N . ILE A 1 387 ? -20.778 1.376 16.013 1.00 91.62 387 ILE A N 1
ATOM 2910 C CA . ILE A 1 387 ? -22.152 1.512 16.523 1.00 91.62 387 ILE A CA 1
ATOM 2911 C C . ILE A 1 387 ? -22.392 2.915 17.092 1.00 91.62 387 ILE A C 1
ATOM 2913 O O . ILE A 1 387 ? -23.408 3.531 16.768 1.00 91.62 387 ILE A O 1
ATOM 2917 N N . LEU A 1 388 ? -21.458 3.437 17.894 1.00 91.12 388 LEU A N 1
ATOM 2918 C CA . LEU A 1 388 ? -21.567 4.786 18.459 1.00 91.12 388 LEU A CA 1
ATOM 2919 C C . LEU A 1 388 ? -21.666 5.861 17.370 1.00 91.12 388 LEU A C 1
ATOM 2921 O O . LEU A 1 388 ? -22.425 6.815 17.510 1.00 91.12 388 LEU A O 1
ATOM 2925 N N . ILE A 1 389 ? -20.926 5.684 16.278 1.00 91.56 389 ILE A N 1
ATOM 2926 C CA . ILE A 1 389 ? -20.861 6.637 15.172 1.00 91.56 389 ILE A CA 1
ATOM 2927 C C . ILE A 1 389 ? -22.054 6.493 14.214 1.00 91.56 389 ILE A C 1
ATOM 2929 O O . ILE A 1 389 ? -22.652 7.487 13.813 1.00 91.56 389 ILE A O 1
ATOM 2933 N N . THR A 1 390 ? -22.409 5.265 13.826 1.00 88.06 390 THR A N 1
ATOM 2934 C CA . THR A 1 390 ? -23.392 5.014 12.753 1.00 88.06 390 THR A CA 1
ATOM 2935 C C . THR A 1 390 ? -24.827 4.896 13.255 1.00 88.06 390 THR A C 1
ATOM 2937 O O . THR A 1 390 ? -25.755 5.268 12.541 1.00 88.06 390 THR A O 1
ATOM 2940 N N . GLN A 1 391 ? -25.039 4.354 14.458 1.00 82.88 391 GLN A N 1
ATOM 2941 C CA . GLN A 1 391 ? -26.381 4.009 14.943 1.00 82.88 391 GLN A CA 1
ATOM 2942 C C . GLN A 1 391 ? -26.917 5.011 15.952 1.00 82.88 391 GLN A C 1
ATOM 2944 O O . GLN A 1 391 ? -28.128 5.084 16.162 1.00 82.88 391 GLN A O 1
ATOM 2949 N N . THR A 1 392 ? -26.038 5.775 16.597 1.00 75.56 392 THR A N 1
ATOM 2950 C CA . THR A 1 392 ? -26.451 6.695 17.646 1.00 75.56 392 THR A CA 1
ATOM 2951 C C . THR A 1 392 ? -26.122 8.116 17.256 1.00 75.56 392 THR A C 1
ATOM 2953 O O . THR A 1 392 ? -24.962 8.491 17.161 1.00 75.56 392 THR A O 1
ATOM 2956 N N . SER A 1 393 ? -27.151 8.949 17.110 1.00 79.94 393 SER A N 1
ATOM 2957 C CA . SER A 1 393 ? -27.028 10.407 16.975 1.00 79.94 393 SER A CA 1
ATOM 2958 C C . SER A 1 393 ? -26.526 11.073 18.270 1.00 79.94 393 SER A C 1
ATOM 2960 O O . SER A 1 393 ? -26.911 12.193 18.595 1.00 79.94 393 SER A O 1
ATOM 2962 N N . ALA A 1 394 ? -25.744 10.340 19.066 1.00 82.12 394 ALA A N 1
ATOM 2963 C CA . ALA A 1 394 ? -25.189 10.750 20.342 1.00 82.12 394 ALA A CA 1
ATOM 2964 C C . ALA A 1 394 ? -23.959 11.641 20.157 1.00 82.12 394 ALA A C 1
ATOM 2966 O O . ALA A 1 394 ? -23.628 12.395 21.070 1.00 82.12 394 ALA A O 1
ATOM 2967 N N . LEU A 1 395 ? -23.278 11.544 19.011 1.00 89.25 395 LEU A N 1
ATOM 2968 C CA . LEU A 1 395 ? -22.089 12.318 18.664 1.00 89.25 395 LEU A CA 1
ATOM 2969 C C . LEU A 1 395 ? -22.440 13.396 17.640 1.00 89.25 395 LEU A C 1
ATOM 2971 O O . LEU A 1 395 ? -23.188 13.158 16.692 1.00 89.25 395 LEU A O 1
ATOM 2975 N N . THR A 1 396 ? -21.879 14.587 17.825 1.00 91.12 396 THR A N 1
ATOM 2976 C CA . THR A 1 396 ? -21.879 15.614 16.783 1.00 91.12 396 THR A CA 1
ATOM 2977 C C . THR A 1 396 ? -20.934 15.210 15.649 1.00 91.12 396 THR A C 1
ATOM 2979 O O . THR A 1 396 ? -20.079 14.330 15.804 1.00 91.12 396 THR A O 1
ATOM 2982 N N . LYS A 1 397 ? -21.069 15.860 14.488 1.00 89.88 397 LYS A N 1
ATOM 2983 C CA . LYS A 1 397 ? -20.185 15.610 13.342 1.00 89.88 397 LYS A CA 1
ATOM 2984 C C . LYS A 1 397 ? -18.717 15.895 13.686 1.00 89.88 397 LYS A C 1
ATOM 2986 O O . LYS A 1 397 ? -17.851 15.097 13.344 1.00 89.88 397 LYS A O 1
ATOM 2991 N N . ASP A 1 398 ? -18.453 16.975 14.417 1.00 90.50 398 ASP A N 1
ATOM 2992 C CA . ASP A 1 398 ? -17.092 17.374 14.788 1.00 90.50 398 ASP A CA 1
ATOM 2993 C C . ASP A 1 398 ? -16.456 16.385 15.774 1.00 90.50 398 ASP A C 1
ATOM 2995 O O . ASP A 1 398 ? -15.308 15.985 15.597 1.00 90.50 398 ASP A O 1
ATOM 2999 N N . GLU A 1 399 ? -17.217 15.919 16.769 1.00 92.62 399 GLU A N 1
ATOM 3000 C CA . GLU A 1 399 ? -16.753 14.884 17.705 1.00 92.62 399 GLU A CA 1
ATOM 3001 C C . GLU A 1 399 ? -16.500 13.550 17.003 1.00 92.62 399 GLU A C 1
ATOM 3003 O O . GLU A 1 399 ? -15.532 12.863 17.318 1.00 92.62 399 GLU A O 1
ATOM 3008 N N . THR A 1 400 ? -17.354 13.193 16.040 1.00 93.12 400 THR A N 1
ATOM 3009 C CA . THR A 1 400 ? -17.196 11.984 15.224 1.00 93.12 400 THR A CA 1
ATOM 3010 C C . THR A 1 400 ? -15.907 12.048 14.416 1.00 93.12 400 THR A C 1
ATOM 3012 O O . THR A 1 400 ? -15.104 11.120 14.477 1.00 93.12 400 THR A O 1
ATOM 3015 N N . ASN A 1 401 ? -15.678 13.160 13.715 1.00 91.69 401 ASN A N 1
ATOM 3016 C CA . ASN A 1 401 ? -14.464 13.365 12.937 1.00 91.69 401 ASN A CA 1
ATOM 3017 C C . ASN A 1 401 ? -13.227 13.297 13.837 1.00 91.69 401 ASN A C 1
ATOM 3019 O O . ASN A 1 401 ? -12.320 12.516 13.566 1.00 91.69 401 ASN A O 1
ATOM 3023 N N . LEU A 1 402 ? -13.210 14.042 14.947 1.00 92.94 402 LEU A N 1
ATOM 3024 C CA . LEU A 1 402 ? -12.077 14.055 15.873 1.00 92.94 402 LEU A CA 1
ATOM 3025 C C . LEU A 1 402 ? -11.782 12.663 16.453 1.00 92.94 402 LEU A C 1
ATOM 3027 O O . LEU A 1 402 ? -10.620 12.266 16.545 1.00 92.94 402 LEU A O 1
ATOM 3031 N N . LEU A 1 403 ? -12.825 11.910 16.819 1.00 94.94 403 LEU A N 1
ATOM 3032 C CA . LEU A 1 403 ? -12.683 10.542 17.307 1.00 94.94 403 LEU A CA 1
ATOM 3033 C C . LEU A 1 403 ? -12.062 9.636 16.240 1.00 94.94 403 LEU A C 1
ATOM 3035 O O . LEU A 1 403 ? -11.121 8.914 16.551 1.00 94.94 403 LEU A O 1
ATOM 3039 N N . ILE A 1 404 ? -12.555 9.690 14.999 1.00 94.56 404 ILE A N 1
ATOM 3040 C CA . ILE A 1 404 ? -12.045 8.873 13.889 1.00 94.56 404 ILE A CA 1
ATOM 3041 C C . ILE A 1 404 ? -10.585 9.218 13.593 1.00 94.56 404 ILE A C 1
ATOM 3043 O O . ILE A 1 404 ? -9.763 8.308 13.530 1.00 94.56 404 ILE A O 1
ATOM 3047 N N . HIS A 1 405 ? -10.250 10.504 13.469 1.00 94.00 405 HIS A N 1
ATOM 3048 C CA . HIS A 1 405 ? -8.884 10.967 13.214 1.00 94.00 405 HIS A CA 1
ATOM 3049 C C . HIS A 1 405 ? -7.903 10.451 14.271 1.00 94.00 405 HIS A C 1
ATOM 3051 O O . HIS A 1 405 ? -6.910 9.794 13.948 1.00 94.00 405 HIS A O 1
ATOM 3057 N N . ASN A 1 406 ? -8.211 10.686 15.549 1.00 94.69 406 ASN A N 1
ATOM 3058 C CA . ASN A 1 406 ? -7.344 10.271 16.648 1.00 94.69 406 ASN A CA 1
ATOM 3059 C C . ASN A 1 406 ? -7.249 8.744 16.744 1.00 94.69 406 ASN A C 1
ATOM 3061 O O . ASN A 1 406 ? -6.163 8.205 16.942 1.00 94.69 406 ASN A O 1
ATOM 3065 N N . PHE A 1 407 ? -8.367 8.042 16.560 1.00 95.62 407 PHE A N 1
ATOM 3066 C CA . PHE A 1 407 ? -8.403 6.587 16.628 1.00 95.62 407 PHE A CA 1
ATOM 3067 C C . PHE A 1 407 ? -7.624 5.926 15.483 1.00 95.62 407 PHE A C 1
ATOM 3069 O O . PHE A 1 407 ? -6.857 4.998 15.728 1.00 95.62 407 PHE A O 1
ATOM 3076 N N . LEU A 1 408 ? -7.758 6.411 14.243 1.00 95.56 408 LEU A N 1
ATOM 3077 C CA . LEU A 1 408 ? -6.988 5.903 13.103 1.00 95.56 408 LEU A CA 1
ATOM 3078 C C . LEU A 1 408 ? -5.495 6.201 13.256 1.00 95.56 408 LEU A C 1
ATOM 3080 O O . LEU A 1 408 ? -4.677 5.319 13.000 1.00 95.56 408 LEU A O 1
ATOM 3084 N N . SER A 1 409 ? -5.136 7.401 13.716 1.00 94.19 409 SER A N 1
ATOM 3085 C CA . SER A 1 409 ? -3.742 7.777 13.975 1.00 94.19 409 SER A CA 1
ATOM 3086 C C . SER A 1 409 ? -3.106 6.880 15.044 1.00 94.19 409 SER A C 1
ATOM 3088 O O . SER A 1 409 ? -2.060 6.268 14.813 1.00 94.19 409 SER A O 1
ATOM 3090 N N . ASN A 1 410 ? -3.794 6.687 16.173 1.00 94.00 410 ASN A N 1
ATOM 3091 C CA . ASN A 1 410 ? -3.347 5.790 17.239 1.00 94.00 410 ASN A CA 1
ATOM 3092 C C . ASN A 1 410 ? -3.305 4.325 16.787 1.00 94.00 410 ASN A C 1
ATOM 3094 O O . ASN A 1 410 ? -2.365 3.606 17.118 1.00 94.00 410 ASN A O 1
ATOM 3098 N N . GLY A 1 411 ? -4.289 3.877 16.006 1.00 94.69 411 GLY A N 1
ATOM 3099 C CA . GLY A 1 411 ? -4.334 2.524 15.456 1.00 94.69 411 GLY A CA 1
ATOM 3100 C C . GLY A 1 411 ? -3.189 2.240 14.481 1.00 94.69 411 GLY A C 1
ATOM 3101 O O . GLY A 1 411 ? -2.610 1.154 14.535 1.00 94.69 411 GLY A O 1
ATOM 3102 N N . THR A 1 412 ? -2.846 3.223 13.642 1.00 94.19 412 THR A N 1
ATOM 3103 C CA . THR A 1 412 ? -1.718 3.180 12.695 1.00 94.19 412 THR A CA 1
ATOM 3104 C C . THR A 1 412 ? -0.403 3.082 13.458 1.00 94.19 412 THR A C 1
ATOM 3106 O O . THR A 1 412 ? 0.343 2.128 13.261 1.00 94.19 412 THR A O 1
ATOM 3109 N N . ARG A 1 413 ? -0.170 3.987 14.416 1.00 93.25 413 ARG A N 1
ATOM 3110 C CA . ARG A 1 413 ? 1.024 3.963 15.271 1.00 93.25 413 ARG A CA 1
ATOM 3111 C C . ARG A 1 413 ? 1.150 2.662 16.063 1.00 93.25 413 ARG A C 1
ATOM 3113 O O . ARG A 1 413 ? 2.219 2.070 16.128 1.00 93.25 413 ARG A O 1
ATOM 3120 N N . SER A 1 414 ? 0.045 2.179 16.628 1.00 92.88 414 SER A N 1
ATOM 3121 C CA . SER A 1 414 ? 0.028 0.899 17.336 1.00 92.88 414 SER A CA 1
ATOM 3122 C C . SER A 1 414 ? 0.409 -0.260 16.416 1.00 92.88 414 SER A C 1
ATOM 3124 O O . SER A 1 414 ? 1.080 -1.171 16.880 1.00 92.88 414 SER A O 1
ATOM 3126 N N . ALA A 1 415 ? 0.010 -0.239 15.141 1.00 92.38 415 ALA A N 1
ATOM 3127 C CA . ALA A 1 415 ? 0.412 -1.257 14.178 1.00 92.38 415 ALA A CA 1
ATOM 3128 C C . ALA A 1 415 ? 1.899 -1.133 13.796 1.00 92.38 415 ALA A C 1
ATOM 3130 O O . ALA A 1 415 ? 2.559 -2.156 13.631 1.00 92.38 415 ALA A O 1
ATOM 3131 N N . GLU A 1 416 ? 2.455 0.079 13.702 1.00 90.88 416 GLU A N 1
ATOM 3132 C CA . GLU A 1 416 ? 3.894 0.301 13.468 1.00 90.88 416 GLU A CA 1
ATOM 3133 C C . GLU A 1 416 ? 4.744 -0.332 14.580 1.00 90.88 416 GLU A C 1
ATOM 3135 O O . GLU A 1 416 ? 5.646 -1.119 14.296 1.00 90.88 416 GLU A O 1
ATOM 3140 N N . GLU A 1 417 ? 4.379 -0.091 15.842 1.00 90.12 417 GLU A N 1
ATOM 3141 C CA . GLU A 1 417 ? 5.089 -0.599 17.028 1.00 90.12 417 GLU A CA 1
ATOM 3142 C C . GLU A 1 417 ? 5.102 -2.143 17.116 1.00 90.12 417 GLU A C 1
ATOM 3144 O O . GLU A 1 417 ? 5.958 -2.727 17.782 1.00 90.12 417 GLU A O 1
ATOM 3149 N N . MET A 1 418 ? 4.198 -2.840 16.414 1.00 86.94 418 MET A N 1
ATOM 3150 C CA . MET A 1 418 ? 4.181 -4.311 16.365 1.00 86.94 418 MET A CA 1
ATOM 3151 C C . MET A 1 418 ? 5.317 -4.909 15.527 1.00 86.94 418 MET A C 1
ATOM 3153 O O . MET A 1 418 ? 5.618 -6.095 15.692 1.00 86.94 418 MET A O 1
ATOM 3157 N N . LEU A 1 419 ? 5.935 -4.127 14.632 1.00 77.25 419 LEU A N 1
ATOM 3158 C CA . LEU A 1 419 ? 7.059 -4.591 13.813 1.00 77.25 419 LEU A CA 1
ATOM 3159 C C . LEU A 1 419 ? 8.373 -4.606 14.610 1.00 77.25 419 LEU A C 1
ATOM 3161 O O . LEU A 1 419 ? 9.199 -5.494 14.425 1.00 77.25 419 LEU A O 1
ATOM 3165 N N . ASP A 1 420 ? 8.546 -3.684 15.558 1.00 66.75 420 ASP A N 1
ATOM 3166 C CA . ASP A 1 420 ? 9.801 -3.532 16.311 1.00 66.75 420 ASP A CA 1
ATOM 3167 C C . ASP A 1 420 ? 10.116 -4.736 17.227 1.00 66.75 420 ASP A C 1
ATOM 3169 O O . ASP A 1 420 ? 11.260 -4.947 17.636 1.00 66.75 420 ASP A O 1
ATOM 3173 N N . GLY A 1 421 ? 9.122 -5.585 17.518 1.00 61.41 421 GLY A N 1
ATOM 3174 C CA . GLY A 1 421 ? 9.284 -6.818 18.299 1.00 61.41 421 GLY A CA 1
ATOM 3175 C C . GLY A 1 421 ? 9.848 -8.022 17.525 1.00 61.41 421 GLY A C 1
ATOM 3176 O O . GLY A 1 421 ? 10.077 -9.077 18.125 1.00 61.41 421 GLY A O 1
ATOM 3177 N N . GLU A 1 422 ? 10.069 -7.898 16.210 1.00 50.56 422 GLU A N 1
ATOM 3178 C CA . GLU A 1 422 ? 10.297 -9.016 15.276 1.00 50.56 422 GLU A CA 1
ATOM 3179 C C . GLU A 1 422 ? 11.563 -9.849 15.564 1.00 50.56 422 GLU A C 1
ATOM 3181 O O . GLU A 1 422 ? 11.603 -11.038 15.247 1.00 50.56 422 GLU A O 1
ATOM 3186 N N . TYR A 1 423 ? 12.555 -9.307 16.280 1.00 54.25 423 TYR A N 1
ATOM 3187 C CA . TYR A 1 423 ? 13.796 -10.034 16.587 1.00 54.25 423 TYR A CA 1
ATOM 3188 C C . TYR A 1 423 ? 13.657 -11.186 17.604 1.00 54.25 423 TYR A C 1
ATOM 3190 O O . TYR A 1 423 ? 14.628 -11.915 17.810 1.00 54.25 423 TYR A O 1
ATOM 3198 N N . ARG A 1 424 ? 12.496 -11.382 18.256 1.00 54.94 424 ARG A N 1
ATOM 3199 C CA . ARG A 1 424 ? 12.350 -12.394 19.327 1.00 54.94 424 ARG A CA 1
ATOM 3200 C C . ARG A 1 424 ? 11.344 -13.529 19.100 1.00 54.94 424 ARG A C 1
ATOM 3202 O O . ARG A 1 424 ? 11.503 -14.543 19.772 1.00 54.94 424 ARG A O 1
ATOM 3209 N N . ASP A 1 425 ? 10.366 -13.415 18.195 1.00 54.56 425 ASP A N 1
ATOM 3210 C CA . ASP A 1 425 ? 9.212 -14.349 18.170 1.00 54.56 425 ASP A CA 1
ATOM 3211 C C . ASP A 1 425 ? 8.805 -14.888 16.777 1.00 54.56 425 ASP A C 1
ATOM 3213 O O . ASP A 1 425 ? 7.632 -15.120 16.487 1.00 54.56 425 ASP A O 1
ATOM 3217 N N . GLY A 1 426 ? 9.769 -15.087 15.869 1.00 58.97 426 GLY A N 1
ATOM 3218 C CA . GLY A 1 426 ? 9.559 -15.921 14.671 1.00 58.97 426 GLY A CA 1
ATOM 3219 C C . GLY A 1 426 ? 8.408 -15.490 13.742 1.00 58.97 426 GLY A C 1
ATOM 3220 O O . GLY A 1 426 ? 7.695 -16.339 13.207 1.00 58.97 426 GLY A O 1
ATOM 3221 N N . GLY A 1 427 ? 8.193 -14.181 13.561 1.00 64.00 427 GLY A N 1
ATOM 3222 C CA . GLY A 1 427 ? 7.197 -13.635 12.626 1.00 64.00 427 GLY A CA 1
ATOM 3223 C C . GLY A 1 427 ? 5.749 -13.582 13.143 1.00 64.00 427 GLY A C 1
ATOM 3224 O O . GLY A 1 427 ? 4.823 -13.337 12.363 1.00 64.00 427 GLY A O 1
ATOM 3225 N N . SER A 1 428 ? 5.503 -13.805 14.441 1.00 73.75 428 SER A N 1
ATOM 3226 C CA . SER A 1 428 ? 4.169 -13.625 15.045 1.00 73.75 428 SER A CA 1
ATOM 3227 C C . SER A 1 428 ? 3.702 -12.157 15.005 1.00 73.75 428 SER A C 1
ATOM 3229 O O . SER A 1 428 ? 2.559 -11.888 14.624 1.00 73.75 428 SER A O 1
ATOM 3231 N N . GLY A 1 429 ? 4.604 -11.211 15.302 1.00 82.31 429 GLY A N 1
ATOM 3232 C CA . GLY A 1 429 ? 4.324 -9.770 15.352 1.00 82.31 429 GLY A CA 1
ATOM 3233 C C . GLY A 1 429 ? 3.831 -9.217 14.019 1.00 82.31 429 GLY A C 1
ATOM 3234 O O . GLY A 1 429 ? 2.807 -8.542 13.965 1.00 82.31 429 GLY A O 1
ATOM 3235 N N . LYS A 1 430 ? 4.466 -9.622 12.916 1.00 81.38 430 LYS A N 1
ATOM 3236 C CA . LYS A 1 430 ? 4.071 -9.218 11.564 1.00 81.38 430 LYS A CA 1
ATOM 3237 C C . LYS A 1 430 ? 2.675 -9.712 11.180 1.00 81.38 430 LYS A C 1
ATOM 3239 O O . LYS A 1 430 ? 1.881 -8.951 10.636 1.00 81.38 430 LYS A O 1
ATOM 3244 N N . ARG A 1 431 ? 2.320 -10.963 11.501 1.00 83.00 431 ARG A N 1
ATOM 3245 C CA . ARG A 1 431 ? 0.956 -11.478 11.258 1.00 83.00 431 ARG A CA 1
ATOM 3246 C C . ARG A 1 431 ? -0.091 -10.714 12.065 1.00 83.00 431 ARG A C 1
ATOM 3248 O O . ARG A 1 431 ? -1.178 -10.437 11.561 1.00 83.00 431 ARG A O 1
ATOM 3255 N N . ALA A 1 432 ? 0.238 -10.366 13.306 1.00 86.56 432 ALA A N 1
ATOM 3256 C CA . ALA A 1 432 ? -0.633 -9.570 14.156 1.00 86.56 432 ALA A CA 1
ATOM 3257 C C . ALA A 1 432 ? -0.784 -8.127 13.627 1.00 86.56 432 ALA A C 1
ATOM 3259 O O . ALA A 1 432 ? -1.909 -7.630 13.573 1.00 86.56 432 ALA A O 1
ATOM 3260 N N . GLN A 1 433 ? 0.298 -7.513 13.133 1.00 91.69 433 GLN A N 1
ATOM 3261 C CA . GLN A 1 433 ? 0.276 -6.212 12.459 1.00 91.69 433 GLN A CA 1
ATOM 3262 C C . GLN A 1 433 ? -0.618 -6.232 11.217 1.00 91.69 433 GLN A C 1
ATOM 3264 O O . GLN A 1 433 ? -1.521 -5.408 11.106 1.00 91.69 433 GLN A O 1
ATOM 3269 N N . VAL A 1 434 ? -0.412 -7.188 10.302 1.00 90.12 434 VAL A N 1
ATOM 3270 C CA . VAL A 1 434 ? -1.222 -7.309 9.076 1.00 90.12 434 VAL A CA 1
ATOM 3271 C C . VAL A 1 434 ? -2.706 -7.393 9.431 1.00 90.12 434 VAL A C 1
ATOM 3273 O O . VAL A 1 434 ? -3.518 -6.652 8.882 1.00 90.12 434 VAL A O 1
ATOM 3276 N N . ARG A 1 435 ? -3.063 -8.217 10.424 1.00 90.50 435 ARG A N 1
ATOM 3277 C CA . ARG A 1 435 ? -4.446 -8.335 10.902 1.00 90.50 435 ARG A CA 1
ATOM 3278 C C . ARG A 1 435 ? -4.989 -7.019 11.466 1.00 90.50 435 ARG A C 1
ATOM 3280 O O . ARG A 1 435 ? -6.152 -6.695 11.236 1.00 90.50 435 ARG A O 1
ATOM 3287 N N . GLN A 1 436 ? -4.178 -6.271 12.209 1.00 93.44 436 GLN A N 1
ATOM 3288 C CA . GLN A 1 436 ? -4.569 -4.973 12.757 1.00 93.44 436 GLN A CA 1
ATOM 3289 C C . GLN A 1 436 ? -4.823 -3.943 11.649 1.00 93.44 436 GLN A C 1
ATOM 3291 O O . GLN A 1 436 ? -5.848 -3.262 11.665 1.00 93.44 436 GLN A O 1
ATOM 3296 N N . VAL A 1 437 ? -3.946 -3.876 10.647 1.00 95.38 437 VAL A N 1
ATOM 3297 C CA . VAL A 1 437 ? -4.106 -2.990 9.484 1.00 95.38 437 VAL A CA 1
ATOM 3298 C C . VAL A 1 437 ? -5.357 -3.355 8.687 1.00 95.38 437 VAL A C 1
ATOM 3300 O O . VAL A 1 437 ? -6.138 -2.473 8.331 1.00 95.38 437 VAL A O 1
ATOM 3303 N N . GLN A 1 438 ? -5.609 -4.648 8.465 1.00 93.44 438 GLN A N 1
ATOM 3304 C CA . GLN A 1 438 ? -6.829 -5.129 7.808 1.00 93.44 438 GLN A CA 1
ATOM 3305 C C . GLN A 1 438 ? -8.094 -4.684 8.549 1.00 93.44 438 GLN A C 1
ATOM 3307 O O . GLN A 1 438 ? -9.053 -4.222 7.930 1.00 93.44 438 GLN A O 1
ATOM 3312 N N . LEU A 1 439 ? -8.095 -4.776 9.881 1.00 94.75 439 LEU A N 1
ATOM 3313 C CA . LEU A 1 439 ? -9.205 -4.318 10.713 1.00 94.75 439 LEU A CA 1
ATOM 3314 C C . LEU A 1 439 ? -9.430 -2.801 10.598 1.00 94.75 439 LEU A C 1
ATOM 3316 O O . LEU A 1 439 ? -10.579 -2.371 10.472 1.00 94.75 439 LEU A O 1
ATOM 3320 N N . LEU A 1 440 ? -8.361 -1.997 10.572 1.00 96.38 440 LEU A N 1
ATOM 3321 C CA . LEU A 1 440 ? -8.452 -0.551 10.330 1.00 96.38 440 LEU A CA 1
ATOM 3322 C C . LEU A 1 440 ? -9.028 -0.243 8.941 1.00 96.38 440 LEU A C 1
ATOM 3324 O O . LEU A 1 440 ? -9.930 0.586 8.825 1.00 96.38 440 LEU A O 1
ATOM 3328 N N . CYS A 1 441 ? -8.578 -0.949 7.899 1.00 95.44 441 CYS A N 1
ATOM 3329 C CA . CYS A 1 441 ? -9.096 -0.775 6.540 1.00 95.44 441 CYS A CA 1
ATOM 3330 C C . CYS A 1 441 ? -10.593 -1.106 6.463 1.00 95.44 441 CYS A C 1
ATOM 3332 O O . CYS A 1 441 ? -11.383 -0.318 5.941 1.00 95.44 441 CYS A O 1
ATOM 3334 N N . LEU A 1 442 ? -11.012 -2.234 7.047 1.00 93.81 442 LEU A N 1
ATOM 3335 C CA . LEU A 1 442 ? -12.422 -2.629 7.118 1.00 93.81 442 LEU A CA 1
ATOM 3336 C C . LEU A 1 442 ? -13.274 -1.604 7.871 1.00 93.81 442 LEU A C 1
ATOM 3338 O O . LEU A 1 442 ? -14.402 -1.320 7.463 1.00 93.81 442 LEU A O 1
ATOM 3342 N N . PHE A 1 443 ? -12.740 -1.029 8.947 1.00 95.38 443 PHE A N 1
ATOM 3343 C CA . PHE A 1 443 ? -13.415 0.021 9.700 1.00 95.38 443 PHE A CA 1
ATOM 3344 C C . PHE A 1 443 ? -13.629 1.282 8.855 1.00 95.38 443 PHE A C 1
ATOM 3346 O O . PHE A 1 443 ? -14.759 1.764 8.767 1.00 95.38 443 PHE A O 1
ATOM 3353 N N . VAL A 1 444 ? -12.598 1.762 8.153 1.00 95.50 444 VAL A N 1
ATOM 3354 C CA . VAL A 1 444 ? -12.725 2.907 7.235 1.00 95.50 444 VAL A CA 1
ATOM 3355 C C . VAL A 1 444 ? -13.751 2.619 6.134 1.00 95.50 444 VAL A C 1
ATOM 3357 O O . VAL A 1 444 ? -14.634 3.440 5.886 1.00 95.50 444 VAL A O 1
ATOM 3360 N N . HIS A 1 445 ? -13.709 1.431 5.521 1.00 93.19 445 HIS A N 1
ATOM 3361 C CA . HIS A 1 445 ? -14.691 1.020 4.511 1.00 93.19 445 HIS A CA 1
ATOM 3362 C C . HIS A 1 445 ? -16.123 1.008 5.062 1.00 93.19 445 HIS A C 1
ATOM 3364 O O . HIS A 1 445 ? -17.046 1.455 4.379 1.00 93.19 445 HIS A O 1
ATOM 3370 N N . SER A 1 446 ? -16.321 0.515 6.289 1.00 93.94 446 SER A N 1
ATOM 3371 C CA . SER A 1 446 ? -17.626 0.522 6.963 1.00 93.94 446 SER A CA 1
ATOM 3372 C C . SER A 1 446 ? -18.162 1.945 7.120 1.00 93.94 446 SER A C 1
ATOM 3374 O O . SER A 1 446 ? -19.312 2.212 6.769 1.00 93.94 446 SER A O 1
ATOM 3376 N N . LEU A 1 447 ? -17.321 2.875 7.579 1.00 93.44 447 LEU A N 1
ATOM 3377 C CA . LEU A 1 447 ? -17.703 4.272 7.787 1.00 93.44 447 LEU A CA 1
ATOM 3378 C C . LEU A 1 447 ? -18.014 5.005 6.471 1.00 93.44 447 LEU A C 1
ATOM 3380 O O . LEU A 1 447 ? -19.003 5.740 6.401 1.00 93.44 447 LEU A O 1
ATOM 3384 N N . LEU A 1 448 ? -17.221 4.766 5.421 1.00 92.69 448 LEU A N 1
ATOM 3385 C CA . LEU A 1 448 ? -17.463 5.301 4.076 1.00 92.69 448 LEU A CA 1
ATOM 3386 C C . LEU A 1 448 ? -18.768 4.758 3.484 1.00 92.69 448 LEU A C 1
ATOM 3388 O O . LEU A 1 448 ? -19.581 5.517 2.962 1.00 92.69 448 LEU A O 1
ATOM 3392 N N . ARG A 1 449 ? -19.009 3.446 3.608 1.00 92.50 449 ARG A N 1
ATOM 3393 C CA . ARG A 1 449 ? -20.236 2.798 3.120 1.00 92.50 449 ARG A CA 1
ATOM 3394 C C . ARG A 1 449 ? -21.482 3.286 3.857 1.00 92.50 449 ARG A C 1
ATOM 3396 O O . ARG A 1 449 ? -22.541 3.391 3.245 1.00 92.50 449 ARG A O 1
ATOM 3403 N N . ALA A 1 450 ? -21.364 3.565 5.154 1.00 92.00 450 ALA A N 1
ATOM 3404 C CA . ALA A 1 450 ? -22.441 4.138 5.954 1.00 92.00 450 ALA A CA 1
ATOM 3405 C C . ALA A 1 450 ? -22.686 5.631 5.657 1.00 92.00 450 ALA A C 1
ATOM 3407 O O . ALA A 1 450 ? -23.686 6.178 6.113 1.00 92.00 450 ALA A O 1
ATOM 3408 N N . GLY A 1 451 ? -21.797 6.293 4.905 1.00 91.88 451 GLY A N 1
ATOM 3409 C CA . GLY A 1 451 ? -21.904 7.715 4.576 1.00 91.88 451 GLY A CA 1
ATOM 3410 C C . GLY A 1 451 ? -21.679 8.643 5.771 1.00 91.88 451 GLY A C 1
ATOM 3411 O O . GLY A 1 451 ? -22.092 9.799 5.723 1.00 91.88 451 GLY A O 1
ATOM 3412 N N . VAL A 1 452 ? -21.054 8.148 6.847 1.00 92.00 452 VAL A N 1
ATOM 3413 C CA . VAL A 1 452 ? -20.780 8.960 8.045 1.00 92.00 452 VAL A CA 1
ATOM 3414 C C . VAL A 1 452 ? -19.595 9.895 7.817 1.00 92.00 452 VAL A C 1
ATOM 3416 O O . VAL A 1 452 ? -19.605 11.036 8.275 1.00 92.00 452 VAL A O 1
ATOM 3419 N N . ILE A 1 453 ? -18.607 9.428 7.058 1.00 92.94 453 ILE A N 1
ATOM 3420 C CA . ILE A 1 453 ? -17.443 10.207 6.636 1.00 92.94 453 ILE A CA 1
ATOM 3421 C C . ILE A 1 453 ? -17.363 10.254 5.118 1.00 92.94 453 ILE A C 1
ATOM 3423 O O . ILE A 1 453 ? -17.789 9.324 4.428 1.00 92.94 453 ILE A O 1
ATOM 3427 N N . SER A 1 454 ? -16.776 11.324 4.593 1.00 91.62 454 SER A N 1
ATOM 3428 C CA . SER A 1 454 ? -16.351 11.382 3.201 1.00 91.62 454 SER A CA 1
ATOM 3429 C C . SER A 1 454 ? -14.870 11.020 3.071 1.00 91.62 454 SER A C 1
ATOM 3431 O O . SER A 1 454 ? -14.089 11.163 4.009 1.00 91.62 454 SER A O 1
ATOM 3433 N N . LEU A 1 455 ? -14.457 10.614 1.868 1.00 87.94 455 LEU A N 1
ATOM 3434 C CA . LEU A 1 455 ? -13.046 10.367 1.543 1.00 87.94 455 LEU A CA 1
ATOM 3435 C C . LEU A 1 455 ? -12.144 11.583 1.798 1.00 87.94 455 LEU A C 1
ATOM 3437 O O . LEU A 1 455 ? -10.955 11.423 2.050 1.00 87.94 455 LEU A O 1
ATOM 3441 N N . ARG A 1 456 ? -12.701 12.799 1.726 1.00 87.81 456 ARG A N 1
ATOM 3442 C CA . ARG A 1 456 ? -11.961 14.034 2.011 1.00 87.81 456 ARG A CA 1
ATOM 3443 C C . ARG A 1 456 ? -11.680 14.203 3.497 1.00 87.81 456 ARG A C 1
ATOM 3445 O O . ARG A 1 456 ? -10.649 14.771 3.832 1.00 87.81 456 ARG A O 1
ATOM 3452 N N . ASP A 1 457 ? -12.579 13.716 4.350 1.00 88.69 457 ASP A N 1
ATOM 3453 C CA . ASP A 1 457 ? -12.451 13.870 5.795 1.00 88.69 457 ASP A CA 1
ATOM 3454 C C . ASP A 1 457 ? -11.310 12.994 6.322 1.00 88.69 457 ASP A C 1
ATOM 3456 O O . ASP A 1 457 ? -10.502 13.484 7.084 1.00 88.69 457 ASP A O 1
ATOM 3460 N N . VAL A 1 458 ? -11.165 11.750 5.852 1.00 92.19 458 VAL A N 1
ATOM 3461 C CA . VAL A 1 458 ? -10.127 10.798 6.327 1.00 92.19 458 VAL A CA 1
ATOM 3462 C C . VAL A 1 458 ? -8.910 10.686 5.410 1.00 92.19 458 VAL A C 1
ATOM 3464 O O . VAL A 1 458 ? -8.192 9.684 5.402 1.00 92.19 458 VAL A O 1
ATOM 3467 N N . TYR A 1 459 ? -8.709 11.696 4.570 1.00 90.31 459 TYR A N 1
ATOM 3468 C CA . TYR A 1 459 ? -7.742 11.650 3.487 1.00 90.31 459 TYR A CA 1
ATOM 3469 C C . TYR A 1 459 ? -6.314 11.354 3.976 1.00 90.31 459 TYR A C 1
ATOM 3471 O O . TYR A 1 459 ? -5.628 10.481 3.440 1.00 90.31 459 TYR A O 1
ATOM 3479 N N . TYR A 1 460 ? -5.875 12.084 5.002 1.00 90.50 460 TYR A N 1
ATOM 3480 C CA . TYR A 1 460 ? -4.511 12.003 5.518 1.00 90.50 460 TYR A CA 1
ATOM 3481 C C . TYR A 1 460 ? -4.268 10.711 6.298 1.00 90.50 460 TYR A C 1
ATOM 3483 O O . TYR A 1 460 ? -3.197 10.124 6.184 1.00 90.50 460 TYR A O 1
ATOM 3491 N N . GLU A 1 461 ? -5.262 10.219 7.033 1.00 93.38 461 GLU A N 1
ATOM 3492 C CA . GLU A 1 461 ? -5.172 8.964 7.782 1.00 93.38 461 GLU A CA 1
ATOM 3493 C C . GLU A 1 461 ? -5.068 7.778 6.833 1.00 93.38 461 GLU A C 1
ATOM 3495 O O . GLU A 1 461 ? -4.242 6.893 7.036 1.00 93.38 461 GLU A O 1
ATOM 3500 N N . VAL A 1 462 ? -5.871 7.776 5.766 1.00 92.56 462 VAL A N 1
ATOM 3501 C CA . VAL A 1 462 ? -5.819 6.719 4.756 1.00 92.56 462 VAL A CA 1
ATOM 3502 C C . VAL A 1 462 ? -4.518 6.777 3.958 1.00 92.56 462 VAL A C 1
ATOM 3504 O O . VAL A 1 462 ? -3.944 5.730 3.663 1.00 92.56 462 VAL A O 1
ATOM 3507 N N . GLN A 1 463 ? -4.015 7.978 3.657 1.00 87.94 463 GLN A N 1
ATOM 3508 C CA . GLN A 1 463 ? -2.692 8.144 3.063 1.00 87.94 463 GLN A CA 1
ATOM 3509 C C . GLN A 1 463 ? -1.603 7.552 3.961 1.00 87.94 463 GLN A C 1
ATOM 3511 O O . GLN A 1 463 ? -0.813 6.739 3.493 1.00 87.94 463 GLN A O 1
ATOM 3516 N N . MET A 1 464 ? -1.565 7.937 5.237 1.00 88.19 464 MET A N 1
ATOM 3517 C CA . MET A 1 464 ? -0.582 7.426 6.195 1.00 88.19 464 MET A CA 1
ATOM 3518 C C . MET A 1 464 ? -0.659 5.901 6.306 1.00 88.19 464 MET A C 1
ATOM 3520 O O . MET A 1 464 ? 0.359 5.228 6.177 1.00 88.19 464 MET A O 1
ATOM 3524 N N . LEU A 1 465 ? -1.866 5.346 6.443 1.00 92.69 465 LEU A N 1
ATOM 3525 C CA . LEU A 1 465 ? -2.085 3.901 6.504 1.00 92.69 465 LEU A CA 1
ATOM 3526 C C . LEU A 1 465 ? -1.589 3.192 5.230 1.00 92.69 465 LEU A C 1
ATOM 3528 O O . LEU A 1 465 ? -0.908 2.173 5.316 1.00 92.69 465 LEU A O 1
ATOM 3532 N N . GLY A 1 466 ? -1.900 3.734 4.050 1.00 88.50 466 GLY A N 1
ATOM 3533 C CA . GLY A 1 466 ? -1.505 3.164 2.760 1.00 88.50 466 GLY A CA 1
ATOM 3534 C C . GLY A 1 466 ? -0.005 3.251 2.477 1.00 88.50 466 GLY A C 1
ATOM 3535 O O . GLY A 1 466 ? 0.566 2.315 1.919 1.00 88.50 466 GLY A O 1
ATOM 3536 N N . VAL A 1 467 ? 0.637 4.353 2.872 1.00 83.44 467 VAL A N 1
ATOM 3537 C CA . VAL A 1 467 ? 2.082 4.567 2.715 1.00 83.44 467 VAL A CA 1
ATOM 3538 C C . VAL A 1 467 ? 2.861 3.668 3.668 1.00 83.44 467 VAL A C 1
ATOM 3540 O O . VAL A 1 467 ? 3.773 2.966 3.229 1.00 83.44 467 VAL A O 1
ATOM 3543 N N . THR A 1 468 ? 2.494 3.658 4.952 1.00 86.69 468 THR A N 1
ATOM 3544 C CA . THR A 1 468 ? 3.207 2.877 5.967 1.00 86.69 468 THR A CA 1
ATOM 3545 C C . THR A 1 468 ? 3.034 1.376 5.749 1.00 86.69 468 THR A C 1
ATOM 3547 O O . THR A 1 468 ? 3.999 0.620 5.851 1.00 86.69 468 THR A O 1
ATOM 3550 N N . PHE A 1 469 ? 1.825 0.929 5.401 1.00 91.00 469 PHE A N 1
ATOM 3551 C CA . PHE A 1 469 ? 1.501 -0.491 5.253 1.00 91.00 469 PHE A CA 1
ATOM 3552 C C . PHE A 1 469 ? 1.266 -0.885 3.794 1.00 91.00 469 PHE A C 1
ATOM 3554 O O . PHE A 1 469 ? 0.375 -1.676 3.495 1.00 91.00 469 PHE A O 1
ATOM 3561 N N . MET A 1 470 ? 2.077 -0.364 2.865 1.00 81.75 470 MET A N 1
ATOM 3562 C CA . MET A 1 470 ? 1.966 -0.668 1.426 1.00 81.75 470 MET A CA 1
ATOM 3563 C C . MET A 1 470 ? 2.084 -2.172 1.114 1.00 81.75 470 MET A C 1
ATOM 3565 O O . MET A 1 470 ? 1.548 -2.661 0.109 1.00 81.75 470 MET A O 1
ATOM 3569 N N . ASN A 1 471 ? 2.779 -2.914 1.976 1.00 78.69 471 ASN A N 1
ATOM 3570 C CA . ASN A 1 471 ? 2.837 -4.367 1.912 1.00 78.69 471 ASN A CA 1
ATOM 3571 C C . ASN A 1 471 ? 1.446 -4.997 2.096 1.00 78.69 471 ASN A C 1
ATOM 3573 O O . ASN A 1 471 ? 1.158 -5.962 1.412 1.00 78.69 471 ASN A O 1
ATOM 3577 N N . VAL A 1 472 ? 0.551 -4.433 2.909 1.00 87.75 472 VAL A N 1
ATOM 3578 C CA . VAL A 1 472 ? -0.808 -4.953 3.116 1.00 87.75 472 VAL A CA 1
ATOM 3579 C C . VAL A 1 472 ? -1.717 -4.594 1.934 1.00 87.75 472 VAL A C 1
ATOM 3581 O O . VAL A 1 472 ? -1.944 -3.420 1.629 1.00 87.75 472 VAL A O 1
ATOM 3584 N N . LYS A 1 473 ? -2.273 -5.614 1.269 1.00 84.88 473 LYS A N 1
ATOM 3585 C CA . LYS A 1 473 ? -3.145 -5.470 0.089 1.00 84.88 473 LYS A CA 1
ATOM 3586 C C . LYS A 1 473 ? -4.341 -4.557 0.346 1.00 84.88 473 LYS A C 1
ATOM 3588 O O . LYS A 1 473 ? -4.593 -3.664 -0.455 1.00 84.88 473 LYS A O 1
ATOM 3593 N N . GLU A 1 474 ? -5.025 -4.720 1.473 1.00 90.94 474 GLU A N 1
ATOM 3594 C CA . GLU A 1 474 ? -6.210 -3.935 1.825 1.00 90.94 474 GLU A CA 1
ATOM 3595 C C . GLU A 1 474 ? -5.882 -2.452 2.024 1.00 90.94 474 GLU A C 1
ATOM 3597 O O . GLU A 1 474 ? -6.641 -1.596 1.574 1.00 90.94 474 GLU A O 1
ATOM 3602 N N . ALA A 1 475 ? -4.733 -2.133 2.631 1.00 91.94 475 ALA A N 1
ATOM 3603 C CA . ALA A 1 475 ? -4.284 -0.750 2.788 1.00 91.94 475 ALA A CA 1
ATOM 3604 C C . ALA A 1 475 ? -3.978 -0.115 1.426 1.00 91.94 475 ALA A C 1
ATOM 3606 O O . ALA A 1 475 ? -4.356 1.028 1.168 1.00 91.94 475 ALA A O 1
ATOM 3607 N N . ARG A 1 476 ? -3.358 -0.881 0.519 1.00 86.56 476 ARG A N 1
ATOM 3608 C CA . ARG A 1 476 ? -3.067 -0.451 -0.854 1.00 86.56 476 ARG A CA 1
ATOM 3609 C C . ARG A 1 476 ? -4.340 -0.232 -1.671 1.00 86.56 476 ARG A C 1
ATOM 3611 O O . ARG A 1 476 ? -4.438 0.755 -2.391 1.00 86.56 476 ARG A O 1
ATOM 3618 N N . GLU A 1 477 ? -5.311 -1.135 -1.574 1.00 86.69 477 GLU A N 1
ATOM 3619 C CA . GLU A 1 477 ? -6.605 -1.025 -2.259 1.00 86.69 477 GLU A CA 1
ATOM 3620 C C . GLU A 1 477 ? -7.429 0.150 -1.738 1.00 86.69 477 GLU A C 1
ATOM 3622 O O . GLU A 1 477 ? -7.934 0.939 -2.539 1.00 86.69 477 GLU A O 1
ATOM 3627 N N . LEU A 1 478 ? -7.508 0.308 -0.413 1.00 89.25 478 LEU A N 1
ATOM 3628 C CA . LEU A 1 478 ? -8.147 1.458 0.216 1.00 89.25 478 LEU A CA 1
ATOM 3629 C C . LEU A 1 478 ? -7.481 2.751 -0.265 1.00 89.25 478 LEU A C 1
ATOM 3631 O O . LEU A 1 478 ? -8.164 3.663 -0.724 1.00 89.25 478 LEU A O 1
ATOM 3635 N N . TRP A 1 479 ? -6.150 2.806 -0.256 1.00 87.19 479 TRP A N 1
ATOM 3636 C CA . TRP A 1 479 ? -5.415 3.968 -0.735 1.00 87.19 479 TRP A CA 1
ATOM 3637 C C . TRP A 1 479 ? -5.665 4.267 -2.214 1.00 87.19 479 TRP A C 1
ATOM 3639 O O . TRP A 1 479 ? -5.923 5.421 -2.549 1.00 87.19 479 TRP A O 1
ATOM 3649 N N . ARG A 1 480 ? -5.681 3.256 -3.095 1.00 80.56 480 ARG A N 1
ATOM 3650 C CA . ARG A 1 480 ? -6.067 3.430 -4.508 1.00 80.56 480 ARG A CA 1
ATOM 3651 C C . ARG A 1 480 ? -7.475 4.005 -4.642 1.00 80.56 480 ARG A C 1
ATOM 3653 O O . ARG A 1 480 ? -7.664 4.946 -5.402 1.00 80.56 480 ARG A O 1
ATOM 3660 N N . ALA A 1 481 ? -8.439 3.509 -3.866 1.00 81.00 481 ALA A N 1
ATOM 3661 C CA . ALA A 1 481 ? -9.813 4.009 -3.900 1.00 81.00 481 ALA A CA 1
ATOM 3662 C C . ALA A 1 481 ? -9.922 5.491 -3.496 1.00 81.00 481 ALA A C 1
ATOM 3664 O O . ALA A 1 481 ? -10.786 6.205 -4.002 1.00 81.00 481 ALA A O 1
ATOM 3665 N N . VAL A 1 482 ? -9.043 5.969 -2.608 1.00 78.75 482 VAL A N 1
ATOM 3666 C CA . VAL A 1 482 ? -8.957 7.394 -2.233 1.00 78.75 482 VAL A CA 1
ATOM 3667 C C . VAL A 1 482 ? -8.132 8.201 -3.243 1.00 78.75 482 VAL A C 1
ATOM 3669 O O . VAL A 1 482 ? -8.327 9.409 -3.386 1.00 78.75 482 VAL A O 1
ATOM 3672 N N . SER A 1 483 ? -7.211 7.534 -3.938 1.00 72.31 483 SER A N 1
ATOM 3673 C CA . SER A 1 483 ? -6.258 8.120 -4.879 1.00 72.31 483 SER A CA 1
ATOM 3674 C C . SER A 1 483 ? -6.807 8.371 -6.285 1.00 72.31 483 SER A C 1
ATOM 3676 O O . SER A 1 483 ? -6.258 9.222 -6.970 1.00 72.31 483 SER A O 1
ATOM 3678 N N . GLY A 1 484 ? -7.893 7.713 -6.691 1.00 57.97 484 GLY A N 1
ATOM 3679 C CA . GLY A 1 484 ? -8.482 7.915 -8.021 1.00 57.97 484 GLY A CA 1
ATOM 3680 C C . GLY A 1 484 ? -7.692 7.230 -9.121 1.00 57.97 484 GLY A C 1
ATOM 3681 O O . GLY A 1 484 ? -6.705 7.828 -9.598 1.00 57.97 484 GLY A O 1
#

Secondary structure (DSSP, 8-state):
-----SPPPHHHHHHH--SSS-HHHHHHHHHTSHHHHTTHHHHHHHHHHHHHHHHHSS-HHHHHHHHHT----TTS---HHHHHHHHHHHHHHHHHHHHHHHHHTGGG-GGG-TTHHHHHHHHHHHHHHHHHHHHHS-S----PPPPHHHHHHHHHHHHHHHHHTT-HHHHTT--HHHHHHHT------GGGGHHHHHHTTSSPPP---------------------------------------------------PPPS--S-HHHHHHHHHHHHHHSPPPHHHHHHHHHHHHH-THHHHHS-GGGGSHHHHHHHHHH-HHHHHHHHHHHHSPP---------------S-PPPPPPPHHHHHHHHHHHHHTS---HHHHHHHHHHHHT-TTS-HHHHHHHHHHHHHHHHHHHHHTTTTTTSSTTHHHHHHHHHHHHHHHHHHHHHHTTSS-TTTTHHHHHHHHHHTTTSHHHHHHHHHHH-

pLDDT: mean 82.19, std 19.25, range [28.75, 98.62]

Radius of gyration: 33.84 Å; chains: 1; bounding box: 71×92×96 Å

InterPro domains:
  IPR019312 CCR4-NOT transcription complex subunit 11, C-terminal domain [PF10155] (318-482)
  IPR019312 CCR4-NOT transcription complex subunit 11, C-terminal domain [PTHR15975] (264-482)